Protein AF-A0A5N9G674-F1 (afdb_monomer)

Structure (mmCIF, N/CA/C/O backbone):
data_AF-A0A5N9G674-F1
#
_entry.id   AF-A0A5N9G674-F1
#
loop_
_atom_site.group_PDB
_atom_site.id
_atom_site.type_symbol
_atom_site.label_atom_id
_atom_site.label_alt_id
_atom_site.label_comp_id
_atom_site.label_asym_id
_atom_site.label_entity_id
_atom_site.label_seq_id
_atom_site.pdbx_PDB_ins_code
_atom_site.Cartn_x
_atom_site.Cartn_y
_atom_site.Cartn_z
_atom_site.occupancy
_atom_site.B_iso_or_equiv
_atom_site.auth_seq_id
_atom_site.auth_comp_id
_atom_site.auth_asym_id
_atom_site.auth_atom_id
_atom_site.pdbx_PDB_model_num
ATOM 1 N N . MET A 1 1 ? 60.717 -17.417 -14.899 1.00 39.41 1 MET A N 1
ATOM 2 C CA . MET A 1 1 ? 60.043 -18.411 -15.761 1.00 39.41 1 MET A CA 1
ATOM 3 C C . MET A 1 1 ? 58.939 -17.687 -16.505 1.00 39.41 1 MET A C 1
ATOM 5 O O . MET A 1 1 ? 58.169 -16.987 -15.866 1.00 39.41 1 MET A O 1
ATOM 9 N N . THR A 1 2 ? 58.931 -17.768 -17.832 1.00 31.86 2 THR A N 1
ATOM 10 C CA . THR A 1 2 ? 58.030 -17.017 -18.720 1.00 31.86 2 THR A CA 1
ATOM 11 C C . THR A 1 2 ? 57.110 -17.963 -19.474 1.00 31.86 2 THR A C 1
ATOM 13 O O . THR A 1 2 ? 57.594 -18.947 -20.027 1.00 31.86 2 THR A O 1
ATOM 16 N N . ALA A 1 3 ? 55.830 -17.615 -19.584 1.00 30.67 3 ALA A N 1
ATOM 17 C CA . ALA A 1 3 ? 54.928 -18.164 -20.591 1.00 30.67 3 ALA A CA 1
ATOM 18 C C . ALA A 1 3 ? 53.864 -17.112 -20.935 1.00 30.67 3 ALA A C 1
ATOM 20 O O . ALA A 1 3 ? 52.948 -16.856 -20.161 1.00 30.67 3 ALA A O 1
ATOM 21 N N . SER A 1 4 ? 54.022 -16.475 -22.091 1.00 27.83 4 SER A N 1
ATOM 22 C CA . SER A 1 4 ? 52.982 -15.691 -22.753 1.00 27.83 4 SER A CA 1
ATOM 23 C C . SER A 1 4 ? 52.445 -16.498 -23.933 1.00 27.83 4 SER A C 1
ATOM 25 O O . SER A 1 4 ? 53.170 -17.317 -24.497 1.00 27.83 4 SER A O 1
ATOM 27 N N . CYS A 1 5 ? 51.202 -16.251 -24.345 1.00 25.62 5 CYS A N 1
ATOM 28 C CA . CYS A 1 5 ? 50.701 -16.765 -25.615 1.00 25.62 5 CYS A CA 1
ATOM 29 C C . CYS A 1 5 ? 49.921 -15.676 -26.359 1.00 25.62 5 CYS A C 1
ATOM 31 O O . CYS A 1 5 ? 48.906 -15.178 -25.880 1.00 25.62 5 CYS A O 1
ATOM 33 N N . ARG A 1 6 ? 50.429 -15.298 -27.535 1.00 28.48 6 ARG A N 1
ATOM 34 C CA . ARG A 1 6 ? 49.725 -14.535 -28.573 1.00 28.48 6 ARG A CA 1
ATOM 35 C C . ARG A 1 6 ? 49.617 -15.437 -29.797 1.00 28.48 6 ARG A C 1
ATOM 37 O O . ARG A 1 6 ? 50.607 -16.073 -30.147 1.00 28.48 6 ARG A O 1
ATOM 44 N N . CYS A 1 7 ? 48.514 -15.345 -30.533 1.00 26.47 7 CYS A N 1
ATOM 45 C CA . CYS A 1 7 ? 48.505 -15.660 -31.960 1.00 26.47 7 CYS A CA 1
ATOM 46 C C . CYS A 1 7 ? 47.803 -14.540 -32.740 1.00 26.47 7 CYS A C 1
ATOM 48 O O . CYS A 1 7 ? 46.742 -14.065 -32.349 1.00 26.47 7 CYS A O 1
ATOM 50 N N . GLN A 1 8 ? 48.422 -14.127 -33.845 1.00 30.89 8 GLN A N 1
ATOM 51 C CA . GLN A 1 8 ? 47.860 -13.274 -34.897 1.00 30.89 8 GLN A CA 1
ATOM 52 C C . GLN A 1 8 ? 48.017 -14.023 -36.228 1.00 30.89 8 GLN A C 1
ATOM 54 O O . GLN A 1 8 ? 49.025 -14.703 -36.415 1.00 30.89 8 GLN A O 1
ATOM 59 N N . GLY A 1 9 ? 47.075 -13.860 -37.164 1.00 29.61 9 GLY A N 1
ATOM 60 C CA . GLY A 1 9 ? 47.222 -14.379 -38.530 1.00 29.61 9 GLY A CA 1
ATOM 61 C C . GLY A 1 9 ? 46.003 -14.154 -39.438 1.00 29.61 9 GLY A C 1
ATOM 62 O O . GLY A 1 9 ? 44.929 -14.676 -39.169 1.00 29.61 9 GLY A O 1
ATOM 63 N N . ALA A 1 10 ? 46.199 -13.419 -40.536 1.00 30.72 10 ALA A N 1
ATOM 64 C CA . ALA A 1 10 ? 45.340 -13.353 -41.736 1.00 30.72 10 ALA A CA 1
ATOM 65 C C . ALA A 1 10 ? 46.231 -13.709 -42.963 1.00 30.72 10 ALA A C 1
ATOM 67 O O . ALA A 1 10 ? 47.422 -13.942 -42.764 1.00 30.72 10 ALA A O 1
ATOM 68 N N . ILE A 1 11 ? 45.841 -13.807 -44.242 1.00 33.34 11 ILE A N 1
ATOM 69 C CA . ILE A 1 11 ? 44.764 -13.303 -45.140 1.00 33.34 11 ILE A CA 1
ATOM 70 C C . ILE A 1 11 ? 44.751 -14.279 -46.383 1.00 33.34 11 ILE A C 1
ATOM 72 O O . ILE A 1 11 ? 45.557 -15.214 -46.346 1.00 33.34 11 ILE A O 1
ATOM 76 N N . PRO A 1 12 ? 44.030 -14.110 -47.534 1.00 44.47 12 PRO A N 1
ATOM 77 C CA . PRO A 1 12 ? 42.886 -13.259 -47.926 1.00 44.47 12 PRO A CA 1
ATOM 78 C C . PRO A 1 12 ? 41.768 -13.988 -48.760 1.00 44.47 12 PRO A C 1
ATOM 80 O O . PRO A 1 12 ? 41.753 -15.202 -48.910 1.00 44.47 12 PRO A O 1
ATOM 83 N N . CYS A 1 13 ? 40.845 -13.176 -49.305 1.00 27.48 13 CYS A N 1
ATOM 84 C CA . CYS A 1 13 ? 39.986 -13.239 -50.523 1.00 27.48 13 CYS A CA 1
ATOM 85 C C . CYS A 1 13 ? 40.324 -14.205 -51.700 1.00 27.48 13 CYS A C 1
ATOM 87 O O . CYS A 1 13 ? 41.464 -14.662 -51.767 1.00 27.48 13 CYS A O 1
ATOM 89 N N . PRO A 1 14 ? 39.426 -14.424 -52.715 1.00 42.69 14 PRO A N 1
ATOM 90 C CA . PRO A 1 14 ? 38.272 -13.597 -53.185 1.00 42.69 14 PRO A CA 1
ATOM 91 C C . PRO A 1 14 ? 36.933 -14.376 -53.375 1.00 42.69 14 PRO A C 1
ATOM 93 O O . PRO A 1 14 ? 36.885 -15.571 -53.130 1.00 42.69 14 PRO A O 1
ATOM 96 N N . GLY A 1 15 ? 35.783 -13.836 -53.819 1.00 26.66 15 GLY A N 1
ATOM 97 C CA . GLY A 1 15 ? 35.358 -12.478 -54.209 1.00 26.66 15 GLY A CA 1
ATOM 98 C C . GLY A 1 15 ? 34.508 -12.471 -55.504 1.00 26.66 15 GLY A C 1
ATOM 99 O O . GLY A 1 15 ? 34.994 -12.927 -56.537 1.00 26.66 15 GLY A O 1
ATOM 100 N N . ARG A 1 16 ? 33.269 -11.930 -55.492 1.00 28.22 16 ARG A N 1
ATOM 101 C CA . ARG A 1 16 ? 32.526 -11.496 -56.707 1.00 28.22 16 ARG A CA 1
ATOM 102 C C . ARG A 1 16 ? 31.296 -10.612 -56.420 1.00 28.22 16 ARG A C 1
ATOM 104 O O . ARG A 1 16 ? 30.585 -10.826 -55.448 1.00 28.22 16 ARG A O 1
ATOM 111 N N . SER A 1 17 ? 31.055 -9.656 -57.319 1.00 28.09 17 SER A N 1
ATOM 112 C CA . SER A 1 17 ? 29.861 -8.794 -57.465 1.00 28.09 17 SER A CA 1
ATOM 113 C C . SER A 1 17 ? 29.113 -9.186 -58.769 1.00 28.09 17 SER A C 1
ATOM 115 O O . SER A 1 17 ? 29.587 -10.078 -59.474 1.00 28.09 17 SER A O 1
ATOM 117 N N . LEU A 1 18 ? 27.947 -8.670 -59.191 1.00 30.44 18 LEU A N 1
ATOM 118 C CA . LEU A 1 18 ? 27.187 -7.412 -58.981 1.00 30.44 18 LEU A CA 1
ATOM 119 C C . LEU A 1 18 ? 25.748 -7.738 -58.447 1.00 30.44 18 LEU A C 1
ATOM 121 O O . LEU A 1 18 ? 25.614 -8.777 -57.817 1.00 30.44 18 LEU A O 1
ATOM 125 N N . SER A 1 19 ? 24.647 -6.966 -58.538 1.00 28.36 19 SER A N 1
ATOM 126 C CA . SER A 1 19 ? 24.261 -5.780 -59.338 1.00 28.36 19 SER A CA 1
ATOM 127 C C . SER A 1 19 ? 23.078 -4.992 -58.742 1.00 28.36 19 SER A C 1
ATOM 129 O O . SER A 1 19 ? 22.248 -5.547 -58.032 1.00 28.36 19 SER A O 1
ATOM 131 N N . ARG A 1 20 ? 22.977 -3.700 -59.095 1.00 29.42 20 ARG A N 1
ATOM 132 C CA . ARG A 1 20 ? 21.893 -2.777 -58.701 1.00 29.42 20 ARG A CA 1
ATOM 133 C C . ARG A 1 20 ? 20.585 -3.014 -59.464 1.00 29.42 20 ARG A C 1
ATOM 135 O O . ARG A 1 20 ? 20.607 -3.267 -60.665 1.00 29.42 20 ARG A O 1
ATOM 142 N N . THR A 1 21 ? 19.464 -2.761 -58.795 1.00 32.34 21 THR A N 1
ATOM 143 C CA . THR A 1 21 ? 18.144 -2.529 -59.393 1.00 32.34 21 THR A CA 1
ATOM 144 C C . THR A 1 21 ? 17.951 -1.055 -59.775 1.00 32.34 21 THR A C 1
ATOM 146 O O . THR A 1 21 ? 18.116 -0.174 -58.937 1.00 32.34 21 THR A O 1
ATOM 149 N N . SER A 1 22 ? 17.550 -0.782 -61.023 1.00 33.16 22 SER A N 1
ATOM 150 C CA . SER A 1 22 ? 16.538 0.239 -61.361 1.00 33.16 22 SER A CA 1
ATOM 151 C C . SER A 1 22 ? 16.190 0.220 -62.856 1.00 33.16 22 SER A C 1
ATOM 153 O O . SER A 1 22 ? 17.072 0.241 -63.713 1.00 33.16 22 SER A O 1
ATOM 155 N N . ARG A 1 23 ? 14.888 0.226 -63.171 1.00 29.72 23 ARG A N 1
ATOM 156 C CA . ARG A 1 23 ? 14.279 0.967 -64.292 1.00 29.72 23 ARG A CA 1
ATOM 157 C C . ARG A 1 23 ? 12.753 0.957 -64.175 1.00 29.72 23 ARG A C 1
ATOM 159 O O . ARG A 1 23 ? 12.187 0.254 -63.347 1.00 29.72 23 ARG A O 1
ATOM 166 N N . SER A 1 24 ? 12.132 1.841 -64.941 1.00 28.97 24 SER A N 1
ATOM 167 C CA . SER A 1 24 ? 10.857 2.498 -64.649 1.00 28.97 24 SER A CA 1
ATOM 168 C C . SER A 1 24 ? 9.743 2.193 -65.653 1.00 28.97 24 SER A C 1
ATOM 170 O O . SER A 1 24 ? 10.042 1.967 -66.819 1.00 28.97 24 SER A O 1
ATOM 172 N N . LEU A 1 25 ? 8.499 2.407 -65.203 1.00 29.47 25 LEU A N 1
ATOM 173 C CA . LEU A 1 25 ? 7.283 2.751 -65.966 1.00 29.47 25 LEU A CA 1
ATOM 174 C C . LEU A 1 25 ? 6.786 1.802 -67.079 1.00 29.47 25 LEU A C 1
ATOM 176 O O . LEU A 1 25 ? 7.463 1.523 -68.061 1.00 29.47 25 LEU A O 1
ATOM 180 N N . GLY A 1 26 ? 5.491 1.483 -66.997 1.00 26.22 26 GLY A N 1
ATOM 181 C CA . GLY A 1 26 ? 4.680 0.952 -68.093 1.00 26.22 26 GLY A CA 1
ATOM 182 C C . GLY A 1 26 ? 3.198 1.223 -67.831 1.00 26.22 26 GLY A C 1
ATOM 183 O O . GLY A 1 26 ? 2.580 0.535 -67.027 1.00 26.22 26 GLY A O 1
ATOM 184 N N . VAL A 1 27 ? 2.642 2.254 -68.472 1.00 29.86 27 VAL A N 1
ATOM 185 C CA . VAL A 1 27 ? 1.208 2.591 -68.421 1.00 29.86 27 VAL A CA 1
ATOM 186 C C . VAL A 1 27 ? 0.469 1.805 -69.500 1.00 29.86 27 VAL A C 1
ATOM 188 O O . VAL A 1 27 ? 0.915 1.804 -70.645 1.00 29.86 27 VAL A O 1
ATOM 191 N N . LEU A 1 28 ? -0.702 1.246 -69.186 1.00 26.77 28 LEU A N 1
ATOM 192 C CA . LEU A 1 28 ? -1.731 1.006 -70.200 1.00 26.77 28 LEU A CA 1
ATOM 193 C C . LEU A 1 28 ? -3.135 1.048 -69.586 1.00 26.77 28 LEU A C 1
ATOM 195 O O . LEU A 1 28 ? -3.414 0.378 -68.597 1.00 26.77 28 LEU A O 1
ATOM 199 N N . ALA A 1 29 ? -4.007 1.852 -70.190 1.00 29.33 29 ALA A N 1
ATOM 200 C CA . ALA A 1 29 ? -5.421 1.962 -69.849 1.00 29.33 29 ALA A CA 1
ATOM 201 C C . ALA A 1 29 ? -6.277 1.286 -70.930 1.00 29.33 29 ALA A C 1
ATOM 203 O O . ALA A 1 29 ? -5.892 1.270 -72.099 1.00 29.33 29 ALA A O 1
ATOM 204 N N . ALA A 1 30 ? -7.465 0.806 -70.558 1.00 29.00 30 ALA A N 1
ATOM 205 C CA . ALA A 1 30 ? -8.510 0.419 -71.503 1.00 29.00 30 ALA A CA 1
ATOM 206 C C . ALA A 1 30 ? -9.901 0.748 -70.929 1.00 29.00 30 ALA A C 1
ATOM 208 O O . ALA A 1 30 ? -10.264 0.282 -69.853 1.00 29.00 30 ALA A O 1
ATOM 209 N N . LEU A 1 31 ? -10.664 1.571 -71.656 1.00 27.28 31 LEU A N 1
ATOM 210 C CA . LEU A 1 31 ? -12.085 1.848 -71.410 1.00 27.28 31 LEU A CA 1
ATOM 211 C C . LEU A 1 31 ? -12.946 0.624 -71.755 1.00 27.28 31 LEU A C 1
ATOM 213 O O . LEU A 1 31 ? -12.682 0.024 -72.792 1.00 27.28 31 LEU A O 1
ATOM 217 N N . VAL A 1 32 ? -14.078 0.429 -71.057 1.00 27.56 32 VAL A N 1
ATOM 218 C CA . VAL A 1 32 ? -15.392 0.180 -71.703 1.00 27.56 32 VAL A CA 1
ATOM 219 C C . VAL A 1 32 ? -16.543 0.812 -70.888 1.00 27.56 32 VAL A C 1
ATOM 221 O O . VAL A 1 32 ? -16.867 0.363 -69.799 1.00 27.56 32 VAL A O 1
ATOM 224 N N . VAL A 1 33 ? -17.136 1.857 -71.479 1.00 27.77 33 VAL A N 1
ATOM 225 C CA . VAL A 1 33 ? -18.571 2.227 -71.590 1.00 27.77 33 VAL A CA 1
ATOM 226 C C . VAL A 1 33 ? -19.557 2.030 -70.412 1.00 27.77 33 VAL A C 1
ATOM 228 O O . VAL A 1 33 ? -19.840 0.930 -69.952 1.00 27.77 33 VAL A O 1
ATOM 231 N N . LEU A 1 34 ? -20.219 3.147 -70.080 1.00 28.19 34 LEU A N 1
ATOM 232 C CA . LEU A 1 34 ? -21.428 3.288 -69.257 1.00 28.19 34 LEU A CA 1
ATOM 233 C C . LEU A 1 34 ? -22.668 2.598 -69.871 1.00 28.19 34 LEU A C 1
ATOM 235 O O . LEU A 1 34 ? -22.966 2.816 -71.045 1.00 28.19 34 LEU A O 1
ATOM 239 N N . VAL A 1 35 ? -23.492 1.938 -69.050 1.00 28.55 35 VAL A N 1
ATOM 240 C CA . VAL A 1 35 ? -24.929 1.749 -69.333 1.00 28.55 35 VAL A CA 1
ATOM 241 C C . VAL A 1 35 ? -25.726 2.131 -68.089 1.00 28.55 35 VAL A C 1
ATOM 243 O O . VAL A 1 35 ? -25.686 1.435 -67.079 1.00 28.55 35 VAL A O 1
ATOM 246 N N . CYS A 1 36 ? -26.464 3.238 -68.166 1.00 27.67 36 CYS A N 1
ATOM 247 C CA . CYS A 1 36 ? -27.470 3.585 -67.168 1.00 27.67 36 CYS A CA 1
ATOM 248 C C . CYS A 1 36 ? -28.803 2.924 -67.532 1.00 27.67 36 CYS A C 1
ATOM 250 O O . CYS A 1 36 ? -29.310 3.131 -68.633 1.00 27.67 36 CYS A O 1
ATOM 252 N N . LEU A 1 37 ? -29.413 2.221 -66.579 1.00 29.03 37 LEU A N 1
ATOM 253 C CA . LEU A 1 37 ? -30.847 1.947 -66.577 1.00 29.03 37 LEU A CA 1
ATOM 254 C C . LEU A 1 37 ? -31.400 2.311 -65.202 1.00 29.03 37 LEU A C 1
ATOM 256 O O . LEU A 1 37 ? -30.907 1.841 -64.181 1.00 29.03 37 LEU A O 1
ATOM 260 N N . ALA A 1 38 ? -32.400 3.188 -65.194 1.00 31.14 38 ALA A N 1
ATOM 261 C CA . ALA A 1 38 ? -33.071 3.619 -63.981 1.00 31.14 38 ALA A CA 1
ATOM 262 C C . ALA A 1 38 ? -34.158 2.610 -63.590 1.00 31.14 38 ALA A C 1
ATOM 264 O O . ALA A 1 38 ? -35.007 2.264 -64.412 1.00 31.14 38 ALA A O 1
ATOM 265 N N . VAL A 1 39 ? -34.173 2.209 -62.321 1.00 31.41 39 VAL A N 1
ATOM 266 C CA . VAL A 1 39 ? -35.345 1.635 -61.650 1.00 31.41 39 VAL A CA 1
ATOM 267 C C . VAL A 1 39 ? -35.532 2.416 -60.350 1.00 31.41 39 VAL A C 1
ATOM 269 O O . VAL A 1 39 ? -34.554 2.759 -59.689 1.00 31.41 39 VAL A O 1
ATOM 272 N N . GLY A 1 40 ? -36.777 2.802 -60.069 1.00 28.30 40 GLY A N 1
ATOM 273 C CA . GLY A 1 40 ? -37.115 3.792 -59.046 1.00 28.30 40 GLY A CA 1
ATOM 274 C C . GLY A 1 40 ? -36.979 3.310 -57.601 1.00 28.30 40 GLY A C 1
ATOM 275 O O . GLY A 1 40 ? -36.820 2.123 -57.328 1.00 28.30 40 GLY A O 1
ATOM 276 N N . CYS A 1 41 ? -37.069 4.276 -56.687 1.00 26.58 41 CYS A N 1
ATOM 277 C CA . CYS A 1 41 ? -36.904 4.102 -55.250 1.00 26.58 41 CYS A CA 1
ATOM 278 C C . CYS A 1 41 ? -37.852 3.054 -54.645 1.00 26.58 41 CYS A C 1
ATOM 280 O O . CYS A 1 41 ? -39.064 3.111 -54.849 1.00 26.58 41 CYS A O 1
ATOM 282 N N . GLY A 1 42 ? -37.290 2.190 -53.803 1.00 28.34 42 GLY A N 1
ATOM 283 C CA . GLY A 1 42 ? -37.982 1.568 -52.679 1.00 28.34 42 GLY A CA 1
ATOM 284 C C . GLY A 1 42 ? -37.181 1.891 -51.421 1.00 28.34 42 GLY A C 1
ATOM 285 O O . GLY A 1 42 ? -35.970 1.680 -51.402 1.00 28.34 42 GLY A O 1
ATOM 286 N N . GLU A 1 43 ? -37.828 2.461 -50.411 1.00 35.06 43 GLU A N 1
ATOM 287 C CA . GLU A 1 43 ? -37.188 2.779 -49.134 1.00 35.06 43 GLU A CA 1
ATOM 288 C C . GLU A 1 43 ? -36.931 1.487 -48.344 1.00 35.06 43 GLU A C 1
ATOM 290 O O . GLU A 1 43 ? -37.826 0.659 -48.178 1.00 35.06 43 GLU A O 1
ATOM 295 N N . SER A 1 44 ? -35.711 1.322 -47.834 1.00 28.34 44 SER A N 1
ATOM 296 C CA . SER A 1 44 ? -35.396 0.340 -46.796 1.00 28.34 44 SER A CA 1
ATOM 297 C C . SER A 1 44 ? -34.376 0.949 -45.844 1.00 28.34 44 SER A C 1
ATOM 299 O O . SER A 1 44 ? -33.267 1.294 -46.258 1.00 28.34 44 SER A O 1
ATOM 301 N N . GLU A 1 45 ? -34.770 1.111 -44.587 1.00 31.19 45 GLU A N 1
ATOM 302 C CA . GLU A 1 45 ? -33.998 1.789 -43.550 1.00 31.19 45 GLU A CA 1
ATOM 303 C C . GLU A 1 45 ? -32.676 1.058 -43.268 1.00 31.19 45 GLU A C 1
ATOM 305 O O . GLU A 1 45 ? -32.661 -0.113 -42.888 1.00 31.19 45 GLU A O 1
ATOM 310 N N . SER A 1 46 ? -31.548 1.755 -43.414 1.00 29.31 46 SER A N 1
ATOM 311 C CA . SER A 1 46 ? -30.266 1.283 -42.893 1.00 29.31 46 SER A CA 1
ATOM 312 C C . SER A 1 46 ? -30.145 1.686 -41.424 1.00 29.31 46 SER A C 1
ATOM 314 O O . SER A 1 46 ? -29.931 2.862 -41.119 1.00 29.31 46 SER A O 1
ATOM 316 N N . THR A 1 47 ? -30.258 0.718 -40.518 1.00 32.56 47 THR A N 1
ATOM 317 C CA . THR A 1 47 ? -29.982 0.908 -39.087 1.00 32.56 47 THR A CA 1
ATOM 318 C C . THR A 1 47 ? -28.570 1.471 -38.882 1.00 32.56 47 THR A C 1
ATOM 320 O O . THR A 1 47 ? -27.623 0.878 -39.410 1.00 32.56 47 THR A O 1
ATOM 323 N N . PRO A 1 48 ? -28.377 2.560 -38.115 1.00 31.53 48 PRO A N 1
ATOM 324 C CA . PRO A 1 48 ? -27.037 3.006 -37.760 1.00 31.53 48 PRO A CA 1
ATOM 325 C C . PRO A 1 48 ? -26.370 1.962 -36.857 1.00 31.53 48 PRO A C 1
ATOM 327 O O . PRO A 1 48 ? -26.977 1.478 -35.900 1.00 31.53 48 PRO A O 1
ATOM 330 N N . SER A 1 49 ? -25.114 1.624 -37.153 1.00 30.56 49 SER A N 1
ATOM 331 C CA . SER A 1 49 ? -24.280 0.816 -36.258 1.00 30.56 49 SER A CA 1
ATOM 332 C C . SER A 1 49 ? -24.204 1.479 -34.878 1.00 30.56 49 SER A C 1
ATOM 334 O O . SER A 1 49 ? -24.108 2.709 -34.823 1.00 30.56 49 SER A O 1
ATOM 336 N N . PRO A 1 50 ? -24.195 0.715 -33.770 1.00 30.00 50 PRO A N 1
ATOM 337 C CA . PRO A 1 50 ? -24.023 1.301 -32.452 1.00 30.00 50 PRO A CA 1
ATOM 338 C C . PRO A 1 50 ? -22.646 1.961 -32.381 1.00 30.00 50 PRO A C 1
ATOM 340 O O . PRO A 1 50 ? -21.611 1.293 -32.387 1.00 30.00 50 PRO A O 1
ATOM 343 N N . THR A 1 51 ? -22.633 3.291 -32.318 1.00 31.83 51 THR A N 1
ATOM 344 C CA . THR A 1 51 ? -21.476 4.028 -31.819 1.00 31.83 51 THR A CA 1
ATOM 345 C C . THR A 1 51 ? -21.169 3.499 -30.428 1.00 31.83 51 THR A C 1
ATOM 347 O O . THR A 1 51 ? -22.073 3.465 -29.589 1.00 31.83 51 THR A O 1
ATOM 350 N N . SER A 1 52 ? -19.913 3.109 -30.183 1.00 30.72 52 SER A N 1
ATOM 351 C CA . SER A 1 52 ? -19.429 2.887 -28.818 1.00 30.72 52 SER A CA 1
ATOM 352 C C . SER A 1 52 ? -19.897 4.054 -27.947 1.00 30.72 52 SER A C 1
ATOM 354 O O . SER A 1 52 ? -19.787 5.197 -28.413 1.00 30.72 52 SER A O 1
ATOM 356 N N . PRO A 1 53 ? -20.398 3.822 -26.719 1.00 29.55 53 PRO A N 1
ATOM 357 C CA . PRO A 1 53 ? -20.522 4.923 -25.783 1.00 29.55 53 PRO A CA 1
ATOM 358 C C . PRO A 1 53 ? -19.151 5.598 -25.710 1.00 29.55 53 PRO A C 1
ATOM 360 O O . PRO A 1 53 ? -18.117 4.919 -25.667 1.00 29.55 53 PRO A O 1
ATOM 363 N N . ALA A 1 54 ? -19.140 6.929 -25.784 1.00 28.97 54 ALA A N 1
ATOM 364 C CA . ALA A 1 54 ? -17.946 7.671 -25.429 1.00 28.97 54 ALA A CA 1
ATOM 365 C C . ALA A 1 54 ? -17.586 7.249 -24.002 1.00 28.97 54 ALA A C 1
ATOM 367 O O . ALA A 1 54 ? -18.478 7.204 -23.151 1.00 28.97 54 ALA A O 1
ATOM 368 N N . ALA A 1 55 ? -16.319 6.906 -23.762 1.00 30.98 55 ALA A N 1
ATOM 369 C CA . ALA A 1 55 ? -15.849 6.715 -22.400 1.00 30.98 55 ALA A CA 1
ATOM 370 C C . ALA A 1 55 ? -16.222 7.978 -21.618 1.00 30.98 55 ALA A C 1
ATOM 372 O O . ALA A 1 55 ? -15.900 9.085 -22.062 1.00 30.98 55 ALA A O 1
ATOM 373 N N . SER A 1 56 ? -16.960 7.814 -20.520 1.00 32.41 56 SER A N 1
ATOM 374 C CA . SER A 1 56 ? -17.236 8.911 -19.604 1.00 32.41 56 SER A CA 1
ATOM 375 C C . SER A 1 56 ? -15.905 9.544 -19.213 1.00 32.41 56 SER A C 1
ATOM 377 O O . SER A 1 56 ? -14.927 8.840 -18.945 1.00 32.41 56 SER A O 1
ATOM 379 N N . GLU A 1 57 ? -15.849 10.877 -19.206 1.00 32.84 57 GLU A N 1
ATOM 380 C CA . GLU A 1 57 ? -14.748 11.548 -18.521 1.00 32.84 57 GLU A CA 1
ATOM 381 C C . GLU A 1 57 ? -14.737 11.025 -17.076 1.00 32.84 57 GLU A C 1
ATOM 383 O O . GLU A 1 57 ? -15.816 10.906 -16.485 1.00 32.84 57 GLU A O 1
ATOM 388 N N . PRO A 1 58 ? -13.568 10.640 -16.530 1.00 38.53 58 PRO A N 1
ATOM 389 C CA . PRO A 1 58 ? -13.511 10.019 -15.214 1.00 38.53 58 PRO A CA 1
ATOM 390 C C . PRO A 1 58 ? -14.160 10.950 -14.196 1.00 38.53 58 PRO A C 1
ATOM 392 O O . PRO A 1 58 ? -13.919 12.160 -14.240 1.00 38.53 58 PRO A O 1
ATOM 395 N N . ASN A 1 59 ? -14.954 10.395 -13.280 1.00 37.09 59 ASN A N 1
ATOM 396 C CA . ASN A 1 59 ? -15.576 11.173 -12.216 1.00 37.09 59 ASN A CA 1
ATOM 397 C C . ASN A 1 59 ? -14.506 11.664 -11.226 1.00 37.09 59 ASN A C 1
ATOM 399 O O . ASN A 1 59 ? -14.229 11.041 -10.205 1.00 37.09 59 ASN A O 1
ATOM 403 N N . ILE A 1 60 ? -13.865 12.777 -11.578 1.00 38.44 60 ILE A N 1
ATOM 404 C CA . ILE A 1 60 ? -12.952 13.516 -10.718 1.00 38.44 60 ILE A CA 1
ATOM 405 C C . ILE A 1 60 ? -13.799 14.077 -9.576 1.00 38.44 60 ILE A C 1
ATOM 407 O O . ILE A 1 60 ? -14.668 14.925 -9.807 1.00 38.44 60 ILE A O 1
ATOM 411 N N . ASP A 1 61 ? -13.555 13.614 -8.348 1.00 39.12 61 ASP A N 1
ATOM 412 C CA . ASP A 1 61 ? -14.217 14.197 -7.183 1.00 39.12 61 ASP A CA 1
ATOM 413 C C . ASP A 1 61 ? -13.851 15.690 -7.046 1.00 39.12 61 ASP A C 1
ATOM 415 O O . ASP A 1 61 ? -12.916 16.196 -7.670 1.00 39.12 61 ASP A O 1
ATOM 419 N N . LYS A 1 62 ? -14.576 16.447 -6.218 1.00 31.11 62 LYS A N 1
ATOM 420 C CA . LYS A 1 62 ? -14.310 17.894 -6.079 1.00 31.11 62 LYS A CA 1
ATOM 421 C C . LYS A 1 62 ? -12.917 18.229 -5.513 1.00 31.11 62 LYS A C 1
ATOM 423 O O . LYS A 1 62 ? -12.548 19.400 -5.549 1.00 31.11 62 LYS A O 1
ATOM 428 N N . ALA A 1 63 ? -12.175 17.243 -5.002 1.00 33.00 63 ALA A N 1
ATOM 429 C CA . ALA A 1 63 ? -10.798 17.368 -4.526 1.00 33.00 63 ALA A CA 1
ATOM 430 C C . ALA A 1 63 ? -9.757 16.928 -5.577 1.00 33.00 63 ALA A C 1
ATOM 432 O O . ALA A 1 63 ? -8.559 17.106 -5.372 1.00 33.00 63 ALA A O 1
ATOM 433 N N . GLY A 1 64 ? -10.190 16.392 -6.719 1.00 35.16 64 GLY A N 1
ATOM 434 C CA . GLY A 1 64 ? -9.329 15.977 -7.816 1.00 35.16 64 GLY A CA 1
ATOM 435 C C . GLY A 1 64 ? -9.011 14.480 -7.856 1.00 35.16 64 GLY A C 1
ATOM 436 O O . GLY A 1 64 ? -8.342 14.059 -8.796 1.00 35.16 64 GLY A O 1
ATOM 437 N N . LEU A 1 65 ? -9.437 13.656 -6.897 1.00 40.47 65 LEU A N 1
ATOM 438 C CA . LEU A 1 65 ? -9.017 12.251 -6.744 1.00 40.47 65 LEU A CA 1
ATOM 439 C C . LEU A 1 65 ? -9.693 11.299 -7.753 1.00 40.47 65 LEU A C 1
ATOM 441 O O . LEU A 1 65 ? -10.797 11.557 -8.225 1.00 40.47 65 LEU A O 1
ATOM 445 N N . ILE A 1 66 ? -9.007 10.199 -8.097 1.00 43.16 66 ILE A N 1
ATOM 446 C CA . ILE A 1 66 ? -9.581 9.071 -8.854 1.00 43.16 66 ILE A CA 1
ATOM 447 C C . ILE A 1 66 ? -9.831 7.950 -7.846 1.00 43.16 66 ILE A C 1
ATOM 449 O O . ILE A 1 66 ? -8.951 7.133 -7.592 1.00 43.16 66 ILE A O 1
ATOM 453 N N . GLN A 1 67 ? -11.030 7.937 -7.273 1.00 48.12 67 GLN A N 1
ATOM 454 C CA . GLN A 1 67 ? -11.579 6.731 -6.655 1.00 48.12 67 GLN A CA 1
ATOM 455 C C . GLN A 1 67 ? -11.939 5.744 -7.788 1.00 48.12 67 GLN A C 1
ATOM 457 O O . GLN A 1 67 ? -12.280 6.195 -8.890 1.00 48.12 67 GLN A O 1
ATOM 462 N N . PRO A 1 68 ? -11.915 4.419 -7.571 1.00 51.34 68 PRO A N 1
ATOM 463 C CA . PRO A 1 68 ? -12.713 3.531 -8.408 1.00 51.34 68 PRO A CA 1
ATOM 464 C C . PRO A 1 68 ? -14.199 3.889 -8.208 1.00 51.34 68 PRO A C 1
ATOM 466 O O . PRO A 1 68 ? -14.624 4.179 -7.090 1.00 51.34 68 PRO A O 1
ATOM 469 N N . GLU A 1 69 ? -14.982 3.944 -9.294 1.00 43.84 69 GLU A N 1
ATOM 470 C CA . GLU A 1 69 ? -16.333 4.555 -9.310 1.00 43.84 69 GLU A CA 1
ATOM 471 C C . GLU A 1 69 ? -17.379 3.834 -8.426 1.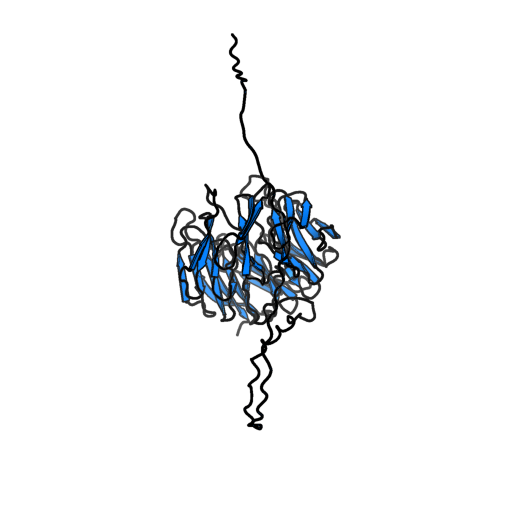00 43.84 69 GLU A C 1
ATOM 473 O O . GLU A 1 69 ? -18.513 4.293 -8.301 1.00 43.84 69 GLU A O 1
ATOM 478 N N . ASP A 1 70 ? -16.989 2.719 -7.811 1.00 51.62 70 ASP A N 1
ATOM 479 C CA . ASP A 1 70 ? -17.784 1.787 -7.012 1.00 51.62 70 ASP A CA 1
ATOM 480 C C . ASP A 1 70 ? -17.427 1.766 -5.507 1.00 51.62 70 ASP A C 1
ATOM 482 O O . ASP A 1 70 ? -18.109 1.097 -4.730 1.00 51.62 70 ASP A O 1
ATOM 486 N N . GLY A 1 71 ? -16.367 2.467 -5.079 1.00 56.72 71 GLY A N 1
ATOM 487 C CA . GLY A 1 71 ? -15.873 2.438 -3.694 1.00 56.72 71 GLY A CA 1
ATOM 488 C C . GLY A 1 71 ? -15.138 1.150 -3.286 1.00 56.72 71 GLY A C 1
ATOM 489 O O . GLY A 1 71 ? -15.115 0.807 -2.104 1.00 56.72 71 GLY A O 1
ATOM 490 N N . SER A 1 72 ? -14.569 0.410 -4.244 1.00 69.19 72 SER A N 1
ATOM 491 C CA . SER A 1 72 ? -13.803 -0.823 -3.998 1.00 69.19 72 SER A CA 1
ATOM 492 C C . SER A 1 72 ? -12.333 -0.577 -3.610 1.00 69.19 72 SER A C 1
ATOM 494 O O . SER A 1 72 ? -11.641 0.245 -4.201 1.00 69.19 72 SER A O 1
ATOM 496 N N . TRP A 1 73 ? -11.794 -1.361 -2.670 1.00 78.56 73 TRP A N 1
ATOM 497 C CA . TRP A 1 73 ? -10.384 -1.287 -2.251 1.00 78.56 73 TRP A CA 1
ATOM 498 C C . TRP A 1 73 ? -9.545 -2.312 -3.024 1.00 78.56 73 TRP A C 1
ATOM 500 O O . TRP A 1 73 ? -9.176 -3.357 -2.496 1.00 78.56 73 TRP A O 1
ATOM 510 N N . ARG A 1 74 ? -9.284 -2.075 -4.315 1.00 78.75 74 ARG A N 1
ATOM 511 C CA . ARG A 1 74 ? -8.733 -3.120 -5.210 1.00 78.75 74 ARG A CA 1
ATOM 512 C C . ARG A 1 74 ? -7.231 -3.393 -5.066 1.00 78.75 74 ARG A C 1
ATOM 514 O O . ARG A 1 74 ? -6.760 -4.381 -5.629 1.00 78.75 74 ARG A O 1
ATOM 521 N N . THR A 1 75 ? -6.479 -2.536 -4.376 1.00 80.94 75 THR A N 1
ATOM 522 C CA . THR A 1 75 ? -5.007 -2.575 -4.328 1.00 80.94 75 THR A CA 1
ATOM 523 C C . THR A 1 75 ? -4.441 -2.074 -2.992 1.00 80.94 75 THR A C 1
ATOM 525 O O . THR A 1 75 ? -5.139 -1.473 -2.172 1.00 80.94 75 THR A O 1
ATOM 528 N N . SER A 1 76 ? -3.139 -2.287 -2.778 1.00 74.56 76 SER A N 1
ATOM 529 C CA . SER A 1 76 ? -2.376 -1.578 -1.745 1.00 74.56 76 SER A CA 1
ATOM 530 C C . SER A 1 76 ? -2.558 -0.064 -1.897 1.00 74.56 76 SER A C 1
ATOM 532 O O . SER A 1 76 ? -2.551 0.434 -3.013 1.00 74.56 76 SER A O 1
ATOM 534 N N . GLY A 1 77 ? -2.723 0.669 -0.793 1.00 70.56 77 GLY A N 1
ATOM 535 C CA . GLY A 1 77 ? -2.927 2.123 -0.840 1.00 70.56 77 GLY A CA 1
ATOM 536 C C . GLY A 1 77 ? -4.267 2.579 -1.443 1.00 70.56 77 GLY A C 1
ATOM 537 O O . GLY A 1 77 ? -4.371 3.737 -1.841 1.00 70.56 77 GLY A O 1
ATOM 538 N N . HIS A 1 78 ? -5.273 1.693 -1.499 1.00 76.56 78 HIS A N 1
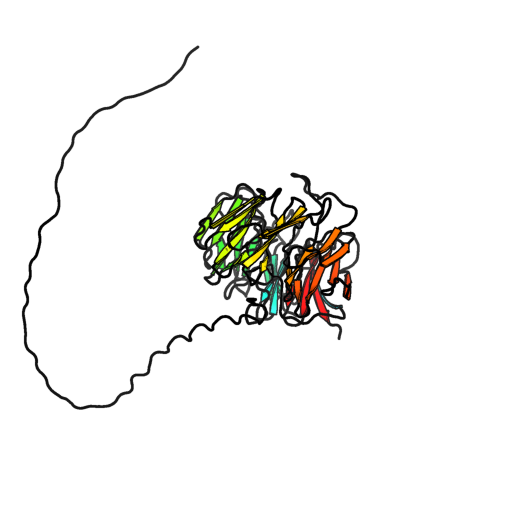ATOM 539 C CA . HIS A 1 78 ? -6.624 1.892 -2.055 1.00 76.56 78 HIS A CA 1
ATOM 540 C C . HIS A 1 78 ? -6.694 2.067 -3.582 1.00 76.56 78 HIS A C 1
ATOM 542 O O . HIS A 1 78 ? -7.412 1.325 -4.253 1.00 76.56 78 HIS A O 1
ATOM 548 N N . ASP A 1 79 ? -5.937 3.015 -4.130 1.00 76.94 79 ASP A N 1
ATOM 549 C CA . ASP A 1 79 ? -5.971 3.441 -5.530 1.00 76.94 79 ASP A CA 1
ATOM 550 C C . ASP A 1 79 ? -4.576 3.392 -6.186 1.00 76.94 79 ASP A C 1
ATOM 552 O O . ASP A 1 79 ? -3.567 3.143 -5.530 1.00 76.94 79 ASP A O 1
ATOM 556 N N . SER A 1 80 ? -4.487 3.640 -7.500 1.00 77.38 80 SER A N 1
ATOM 557 C CA . SER A 1 80 ? -3.196 3.613 -8.213 1.00 77.38 80 SER A CA 1
ATOM 558 C C . SER A 1 80 ? -2.243 4.747 -7.817 1.00 77.38 80 SER A C 1
ATOM 560 O O . SER A 1 80 ? -1.066 4.696 -8.158 1.00 77.38 80 SER A O 1
ATOM 562 N N . LEU A 1 81 ? -2.735 5.781 -7.132 1.00 84.31 81 LEU A N 1
ATOM 563 C CA . LEU A 1 81 ? -1.954 6.904 -6.615 1.00 84.31 81 LEU A CA 1
ATOM 564 C C . LEU A 1 81 ? -1.452 6.625 -5.183 1.00 84.31 81 LEU A C 1
ATOM 566 O O . LEU A 1 81 ? -0.733 7.456 -4.635 1.00 84.31 81 LEU A O 1
ATOM 570 N N . HIS A 1 82 ? -1.824 5.482 -4.590 1.00 85.75 82 HIS A N 1
ATOM 571 C CA . HIS A 1 82 ? -1.593 5.103 -3.195 1.00 85.75 82 HIS A CA 1
ATOM 572 C C . HIS A 1 82 ? -2.024 6.179 -2.182 1.00 85.75 82 HIS A C 1
ATOM 574 O O . HIS A 1 82 ? -1.337 6.409 -1.187 1.00 85.75 82 HIS A O 1
ATOM 580 N N . THR A 1 83 ? -3.152 6.865 -2.410 1.00 84.50 83 THR A N 1
ATOM 581 C CA . THR A 1 83 ? -3.594 7.913 -1.467 1.00 84.50 83 THR A CA 1
ATOM 582 C C . THR A 1 83 ? -4.111 7.359 -0.139 1.00 84.50 83 THR A C 1
ATOM 584 O O . THR A 1 83 ? -4.139 8.087 0.855 1.00 84.50 83 THR A O 1
ATOM 587 N N . SER A 1 84 ? -4.546 6.093 -0.121 1.00 85.94 84 SER A N 1
ATOM 588 C CA . SER A 1 84 ? -5.290 5.452 0.974 1.00 85.94 84 SER A CA 1
ATOM 589 C C . SER A 1 84 ? -6.540 6.230 1.426 1.00 85.94 84 SER A C 1
ATOM 591 O O . SER A 1 84 ? -7.026 6.021 2.540 1.00 85.94 84 SER A O 1
ATOM 593 N N . ASN A 1 85 ? -7.057 7.132 0.583 1.00 83.88 85 ASN A N 1
ATOM 594 C CA . ASN A 1 85 ? -8.272 7.900 0.826 1.00 83.88 85 ASN A CA 1
ATOM 595 C C . ASN A 1 85 ? -9.484 7.159 0.262 1.00 83.88 85 ASN A C 1
ATOM 597 O O . ASN A 1 85 ? -9.487 6.842 -0.926 1.00 83.88 85 ASN A O 1
ATOM 601 N N . VAL A 1 86 ? -10.524 6.940 1.063 1.00 86.69 86 VAL A N 1
ATOM 602 C CA . VAL A 1 86 ? -11.764 6.276 0.630 1.00 86.69 86 VAL A CA 1
ATOM 603 C C . VAL A 1 86 ? -12.996 7.123 0.953 1.00 86.69 86 VAL A C 1
ATOM 605 O O . VAL A 1 86 ? -13.097 7.736 2.022 1.00 86.69 86 VAL A O 1
ATOM 608 N N . GLU A 1 87 ? -13.976 7.127 0.049 1.00 88.38 87 GLU A N 1
ATOM 609 C CA . GLU A 1 87 ? -15.309 7.667 0.327 1.00 88.38 87 GLU A CA 1
ATOM 610 C C . GLU A 1 87 ? -16.139 6.691 1.179 1.00 88.38 87 GLU A C 1
ATOM 612 O O . GLU A 1 87 ? -17.029 5.995 0.698 1.00 88.38 87 GLU A O 1
ATOM 617 N N . ALA A 1 88 ? -15.816 6.646 2.472 1.00 90.88 88 ALA A N 1
ATOM 618 C CA . ALA A 1 88 ? -16.537 5.899 3.502 1.00 90.88 88 ALA A CA 1
ATOM 619 C C . ALA A 1 88 ? -16.927 6.822 4.678 1.00 90.88 88 ALA A C 1
ATOM 621 O O . ALA A 1 88 ? -16.294 7.875 4.856 1.00 90.88 88 ALA A O 1
ATOM 622 N N . PRO A 1 89 ? -17.953 6.482 5.482 1.00 94.50 89 PRO A N 1
ATOM 623 C CA . PRO A 1 89 ? -18.199 7.128 6.770 1.00 94.50 89 PRO A CA 1
ATOM 624 C C . PRO A 1 89 ? -17.107 6.761 7.788 1.00 94.50 89 PRO A C 1
ATOM 626 O O . PRO A 1 89 ? -16.447 5.729 7.665 1.00 94.50 89 PRO A O 1
ATOM 629 N N . ALA A 1 90 ? -16.938 7.597 8.812 1.00 95.62 90 ALA A N 1
ATOM 630 C CA . ALA A 1 90 ? -16.143 7.236 9.979 1.00 95.62 90 ALA A CA 1
ATOM 631 C C . ALA A 1 90 ? -16.955 6.352 10.935 1.00 95.62 90 ALA A C 1
ATOM 633 O O . ALA A 1 90 ? -18.148 6.576 11.128 1.00 95.62 90 ALA A O 1
ATOM 634 N N . ILE A 1 91 ? -16.277 5.384 11.549 1.00 96.75 91 ILE A N 1
ATOM 635 C CA . ILE A 1 91 ? -16.729 4.708 12.766 1.00 96.75 91 ILE A CA 1
ATOM 636 C C . ILE A 1 91 ? -16.462 5.634 13.957 1.00 96.75 91 ILE A C 1
ATOM 638 O O . ILE A 1 91 ? -15.311 6.035 14.163 1.00 96.75 91 ILE A O 1
ATOM 642 N N . ASP A 1 92 ? -17.481 5.897 14.769 1.00 94.25 92 ASP A N 1
ATOM 643 C CA . ASP A 1 92 ? -17.387 6.625 16.038 1.00 94.25 92 ASP A CA 1
ATOM 644 C C . ASP A 1 92 ? -17.357 5.671 17.249 1.00 94.25 92 ASP A C 1
ATOM 646 O O . ASP A 1 92 ? -16.606 5.921 18.194 1.00 94.25 92 ASP A O 1
ATOM 650 N N . SER A 1 93 ? -18.103 4.556 17.226 1.00 95.19 93 SER A N 1
ATOM 651 C CA . SER A 1 93 ? -18.091 3.520 18.278 1.00 95.19 93 SER A CA 1
ATOM 652 C C . SER A 1 93 ? -17.681 2.151 17.706 1.00 95.19 93 SER A C 1
ATOM 654 O O . SER A 1 93 ? -18.510 1.439 17.134 1.00 95.19 93 SER A O 1
ATOM 656 N N . PRO A 1 94 ? -16.408 1.731 17.844 1.00 96.62 94 PRO A N 1
ATOM 657 C CA . PRO A 1 94 ? -15.904 0.521 17.201 1.00 96.62 94 PRO A CA 1
ATOM 658 C C . PRO A 1 94 ? -16.431 -0.761 17.857 1.00 96.62 94 PRO A C 1
ATOM 660 O O . PRO A 1 94 ? -16.317 -0.970 19.066 1.00 96.62 94 PRO A O 1
ATOM 663 N N . ALA A 1 95 ? -16.933 -1.676 17.030 1.00 96.38 95 ALA A N 1
ATOM 664 C CA . ALA A 1 95 ? -17.316 -3.026 17.415 1.00 96.38 95 ALA A CA 1
ATOM 665 C C . ALA A 1 95 ? -16.679 -4.058 16.474 1.00 96.38 95 ALA A C 1
ATOM 667 O O . ALA A 1 95 ? -16.814 -3.973 15.253 1.00 96.38 95 ALA A O 1
ATOM 668 N N . ILE A 1 96 ? -16.031 -5.083 17.039 1.00 95.81 96 ILE A N 1
ATOM 669 C CA . ILE A 1 96 ? -15.581 -6.253 16.271 1.00 95.81 96 ILE A CA 1
ATOM 670 C C . ILE A 1 96 ? -16.831 -7.016 15.814 1.00 95.81 96 ILE A C 1
ATOM 672 O O . ILE A 1 96 ? -17.479 -7.691 16.616 1.00 95.81 96 ILE A O 1
ATOM 676 N N . LYS A 1 97 ? -17.172 -6.909 14.527 1.00 96.75 97 LYS A N 1
ATOM 677 C CA . LYS A 1 97 ? -18.315 -7.604 13.916 1.00 96.75 97 LYS A CA 1
ATOM 678 C C . LYS A 1 97 ? -18.032 -9.101 13.780 1.00 96.75 97 LYS A C 1
ATOM 680 O O . LYS A 1 97 ? -18.915 -9.917 14.031 1.00 96.75 97 LYS A O 1
ATOM 685 N N . TRP A 1 98 ? -16.793 -9.464 13.444 1.00 96.81 98 TRP A N 1
ATOM 686 C CA . TRP A 1 98 ? -16.288 -10.839 13.501 1.00 96.81 98 TRP A CA 1
ATOM 687 C C . TRP A 1 98 ? -14.755 -10.888 13.533 1.00 96.81 98 TRP A C 1
ATOM 689 O O . TRP A 1 98 ? -14.072 -9.921 13.193 1.00 96.81 98 TRP A O 1
ATOM 699 N N . SER A 1 99 ? -14.207 -12.047 13.910 1.00 95.56 99 SER A N 1
ATOM 700 C CA . SER A 1 99 ? -12.787 -12.374 13.742 1.00 95.56 99 SER A CA 1
ATOM 701 C C . SER A 1 99 ? -12.597 -13.817 13.261 1.00 95.56 99 SER A C 1
ATOM 703 O O . SER A 1 99 ? -13.431 -14.691 13.518 1.00 95.56 99 SER A O 1
ATOM 705 N N . LYS A 1 100 ? -11.512 -14.082 12.524 1.00 94.75 100 LYS A N 1
ATOM 706 C CA . LYS A 1 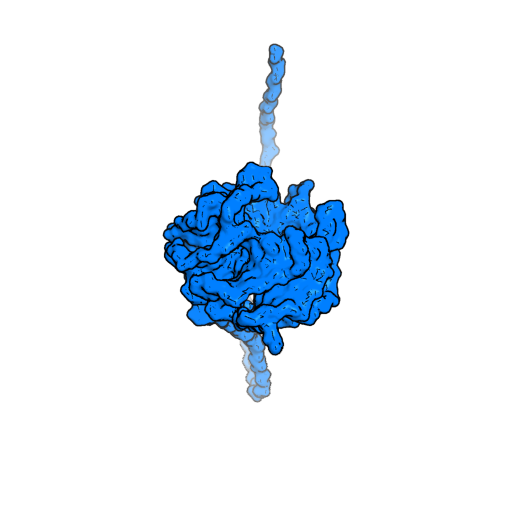100 ? -11.208 -15.402 11.950 1.00 94.75 100 LYS A CA 1
ATOM 707 C C . LYS A 1 100 ? -9.702 -15.661 11.886 1.00 94.75 100 LYS A C 1
ATOM 709 O O . LYS A 1 100 ? -8.966 -14.872 11.312 1.00 94.75 100 LYS A O 1
ATOM 714 N N . LYS A 1 101 ? -9.237 -16.780 12.449 1.00 93.62 101 LYS A N 1
ATOM 715 C CA . LYS A 1 101 ? -7.852 -17.274 12.302 1.00 93.62 101 LYS A CA 1
ATOM 716 C C . LYS A 1 101 ? -7.716 -17.905 10.909 1.00 93.62 101 LYS A C 1
ATOM 718 O O . LYS A 1 101 ? -8.421 -18.872 10.627 1.00 93.62 101 LYS A O 1
ATOM 723 N N . LEU A 1 102 ? -6.861 -17.344 10.052 1.00 93.00 102 LEU A N 1
ATOM 724 C CA . LEU A 1 102 ? -6.649 -17.801 8.663 1.00 93.00 102 LEU A CA 1
ATOM 725 C C . LEU A 1 102 ? -5.282 -18.465 8.449 1.00 93.00 102 LEU A C 1
ATOM 727 O O . LEU A 1 102 ? -5.136 -19.300 7.564 1.00 93.00 102 LEU A O 1
ATOM 731 N N . GLY A 1 103 ? -4.292 -18.126 9.274 1.00 90.69 103 GLY A N 1
ATOM 732 C CA . GLY A 1 103 ? -2.950 -18.705 9.226 1.00 90.69 103 GLY A CA 1
ATOM 733 C C . GLY A 1 103 ? -2.207 -18.461 10.532 1.00 90.69 103 GLY A C 1
ATOM 734 O O . GLY A 1 103 ? -2.819 -18.145 11.551 1.00 90.69 103 GLY A O 1
ATOM 735 N N . GLU A 1 104 ? -0.883 -18.564 10.521 1.00 89.75 104 GLU A N 1
ATOM 736 C CA . GLU A 1 104 ? -0.050 -18.175 11.659 1.00 89.75 104 GLU A CA 1
ATOM 737 C C . GLU A 1 104 ? 0.157 -16.667 11.763 1.00 89.75 104 GLU A C 1
ATOM 739 O O . GLU A 1 104 ? 0.116 -16.157 12.874 1.00 89.75 104 GLU A O 1
ATOM 744 N N . ARG A 1 105 ? 0.329 -15.956 10.640 1.00 90.19 105 ARG A N 1
ATOM 745 C CA . ARG A 1 105 ? 0.543 -14.494 10.584 1.00 90.19 105 ARG A CA 1
ATOM 746 C C . ARG A 1 105 ? -0.208 -13.879 9.403 1.00 90.19 105 ARG A C 1
ATOM 748 O O . ARG A 1 105 ? -0.191 -14.457 8.319 1.00 90.19 105 ARG A O 1
ATOM 755 N N . ILE A 1 106 ? -0.785 -12.690 9.574 1.00 92.88 106 ILE A N 1
ATOM 756 C CA . ILE A 1 106 ? -1.265 -11.849 8.464 1.00 92.88 106 ILE A CA 1
ATOM 757 C C . ILE A 1 106 ? -0.454 -10.554 8.482 1.00 92.88 106 ILE A C 1
ATOM 759 O O . ILE A 1 106 ? -0.443 -9.835 9.476 1.00 92.88 106 ILE A O 1
ATOM 763 N N . LEU A 1 107 ? 0.285 -10.311 7.396 1.00 89.81 107 LEU A N 1
ATOM 764 C CA . LEU A 1 107 ? 1.262 -9.216 7.288 1.00 89.81 107 LEU A CA 1
ATOM 765 C C . LEU A 1 107 ? 0.926 -8.225 6.168 1.00 89.81 107 LEU A C 1
ATOM 767 O O . LEU A 1 107 ? 1.325 -7.068 6.235 1.00 89.81 107 LEU A O 1
ATOM 771 N N . ALA A 1 108 ? 0.223 -8.690 5.135 1.00 89.94 108 ALA A N 1
ATOM 772 C CA . ALA A 1 108 ? -0.244 -7.865 4.032 1.00 89.94 108 ALA A CA 1
ATOM 773 C C . ALA A 1 108 ? -1.569 -7.183 4.395 1.00 89.94 108 ALA A C 1
ATOM 775 O O . ALA A 1 108 ? -2.339 -7.710 5.200 1.00 89.94 108 ALA A O 1
ATOM 776 N N . GLY A 1 109 ? -1.860 -6.051 3.750 1.00 92.38 109 GLY A N 1
ATOM 777 C CA . GLY A 1 109 ? -3.224 -5.529 3.727 1.00 92.38 109 GLY A CA 1
ATOM 778 C C . GLY A 1 109 ? -4.170 -6.486 2.992 1.00 92.38 109 GLY A C 1
ATOM 779 O O . GLY A 1 109 ? -3.737 -7.384 2.263 1.00 92.38 109 GLY A O 1
ATOM 780 N N . ALA A 1 110 ? -5.469 -6.276 3.174 1.00 95.25 110 ALA A N 1
ATOM 781 C CA . ALA A 1 110 ? -6.492 -6.923 2.363 1.00 95.25 110 ALA A CA 1
ATOM 782 C C . ALA A 1 110 ? -6.908 -6.026 1.188 1.00 95.25 110 ALA A C 1
ATOM 784 O O . ALA A 1 110 ? -6.653 -4.822 1.199 1.00 95.25 110 ALA A O 1
ATOM 785 N N . SER A 1 111 ? -7.592 -6.620 0.215 1.00 95.06 111 SER A N 1
ATOM 786 C CA . SER A 1 111 ? -8.276 -5.897 -0.859 1.00 95.06 111 SER A CA 1
ATOM 787 C C . SER A 1 111 ? -9.743 -6.299 -0.910 1.00 95.06 111 SER A C 1
ATOM 789 O O . SER A 1 111 ? -10.087 -7.447 -0.641 1.00 95.06 111 SER A O 1
ATOM 791 N N . ILE A 1 112 ? -10.616 -5.355 -1.239 1.00 94.38 112 ILE A N 1
ATOM 792 C CA . ILE A 1 112 ? -12.072 -5.488 -1.202 1.00 94.38 112 ILE A CA 1
ATOM 793 C C . ILE A 1 112 ? -12.590 -5.275 -2.624 1.00 94.38 112 ILE A C 1
ATOM 795 O O . ILE A 1 112 ? -12.386 -4.215 -3.215 1.00 94.38 112 ILE A O 1
ATOM 799 N N . GLY A 1 113 ? -13.225 -6.298 -3.188 1.00 89.50 113 GLY A N 1
ATOM 800 C CA . GLY A 1 113 ? -13.846 -6.231 -4.507 1.00 89.50 113 GLY A CA 1
ATOM 801 C C . GLY A 1 113 ? -15.156 -5.441 -4.501 1.00 89.50 113 GLY A C 1
ATOM 802 O O . GLY A 1 113 ? -15.775 -5.236 -3.462 1.00 89.50 113 GLY A O 1
ATOM 803 N N . GLU A 1 114 ? -15.603 -5.059 -5.695 1.00 83.81 114 GLU A N 1
ATOM 804 C CA . GLU A 1 114 ? -16.895 -4.403 -5.962 1.00 83.81 114 GLU A CA 1
ATOM 805 C C . GLU A 1 114 ? -18.105 -5.186 -5.415 1.00 83.81 114 GLU A C 1
ATOM 807 O O . GLU A 1 114 ? -19.084 -4.601 -4.964 1.00 83.81 114 GLU A O 1
ATOM 812 N N . ASP A 1 115 ? -18.021 -6.522 -5.392 1.00 86.75 115 ASP A N 1
ATOM 813 C CA . ASP A 1 115 ? -19.046 -7.409 -4.823 1.00 86.75 115 ASP A CA 1
ATOM 814 C C . ASP A 1 115 ? -18.958 -7.555 -3.287 1.00 86.75 115 ASP A C 1
ATOM 816 O O . ASP A 1 115 ? -19.655 -8.386 -2.699 1.00 86.75 115 ASP A O 1
ATOM 820 N N . GLY A 1 116 ? -18.080 -6.788 -2.634 1.00 91.12 116 GLY A N 1
ATOM 821 C CA . GLY A 1 116 ? -17.780 -6.875 -1.206 1.00 91.12 116 GLY A CA 1
ATOM 822 C C . GLY A 1 116 ? -16.892 -8.060 -0.811 1.00 91.12 116 GLY A C 1
ATOM 823 O O . GLY A 1 116 ? -16.681 -8.278 0.380 1.00 91.12 116 GLY A O 1
ATOM 824 N N . 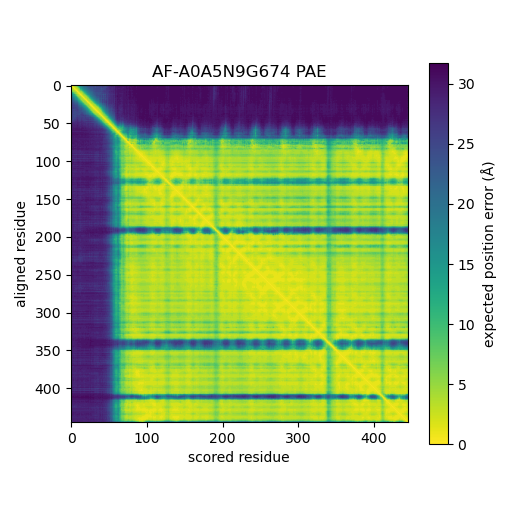THR A 1 117 ? -16.366 -8.849 -1.754 1.00 95.38 117 THR A N 1
ATOM 825 C CA . THR A 1 117 ? -15.445 -9.949 -1.419 1.00 95.38 117 THR A CA 1
ATOM 826 C C . THR A 1 117 ? -14.121 -9.410 -0.908 1.00 95.38 117 THR A C 1
ATOM 828 O O . THR A 1 117 ? -13.461 -8.634 -1.597 1.00 95.38 117 THR A O 1
ATOM 831 N N . ILE A 1 118 ? -13.693 -9.878 0.262 1.00 97.31 118 ILE A N 1
ATOM 832 C CA . ILE A 1 118 ? -12.411 -9.505 0.858 1.00 97.31 118 ILE A CA 1
ATOM 833 C C . ILE A 1 118 ? -11.366 -10.570 0.531 1.00 97.31 118 ILE A C 1
ATOM 835 O O . ILE A 1 118 ? -11.537 -11.742 0.863 1.00 97.31 118 ILE A O 1
ATOM 839 N N . TYR A 1 119 ? -10.272 -10.155 -0.095 1.00 97.12 119 TYR A N 1
ATOM 840 C CA . TYR A 1 119 ? -9.127 -10.982 -0.449 1.00 97.12 119 TYR A CA 1
ATOM 841 C C . TYR A 1 119 ? -7.968 -10.675 0.495 1.00 97.12 119 TYR A C 1
ATOM 843 O O . TYR A 1 119 ? -7.506 -9.535 0.574 1.00 97.12 119 TYR A O 1
ATOM 851 N N . VAL A 1 120 ? -7.491 -11.687 1.217 1.00 97.19 120 VAL A N 1
ATOM 852 C CA . VAL A 1 120 ? -6.429 -11.535 2.220 1.00 97.19 120 VAL A CA 1
ATOM 853 C C . VAL A 1 120 ? -5.425 -12.681 2.142 1.00 97.19 120 VAL A C 1
ATOM 855 O O . VAL A 1 120 ? -5.785 -13.850 1.996 1.00 97.19 120 VAL A O 1
ATOM 858 N N . ALA A 1 121 ? -4.147 -12.331 2.241 1.00 95.38 121 ALA A N 1
ATOM 859 C CA . ALA A 1 121 ? -3.037 -13.269 2.314 1.00 95.38 121 ALA A CA 1
ATOM 860 C C . ALA A 1 121 ? -2.725 -13.635 3.774 1.00 95.38 121 ALA A C 1
ATOM 862 O O . ALA A 1 121 ? -2.532 -12.747 4.606 1.00 95.38 121 ALA A O 1
ATOM 863 N N . ALA A 1 122 ? -2.617 -14.929 4.081 1.00 93.75 122 ALA A N 1
ATOM 864 C CA . ALA A 1 122 ? -2.149 -15.411 5.380 1.00 93.75 122 ALA A CA 1
ATOM 865 C C . ALA A 1 122 ? -0.946 -16.352 5.224 1.00 93.75 122 ALA A C 1
ATOM 867 O O . ALA A 1 122 ? -0.902 -17.208 4.337 1.00 93.75 122 ALA A O 1
ATOM 868 N N . GLU A 1 123 ? 0.041 -16.202 6.106 1.00 90.56 123 GLU A N 1
ATOM 869 C CA . GLU A 1 123 ? 1.208 -17.078 6.178 1.00 90.56 123 GLU A CA 1
ATOM 870 C C . GLU A 1 123 ? 0.971 -18.207 7.175 1.00 90.56 123 GLU A C 1
ATOM 872 O O . GLU A 1 123 ? 0.583 -17.950 8.316 1.00 90.56 123 GLU A O 1
ATOM 877 N N . GLY A 1 124 ? 1.324 -19.432 6.803 1.00 85.06 124 GLY A N 1
ATOM 878 C CA . GLY A 1 124 ? 1.511 -20.533 7.738 1.00 85.06 124 GLY A CA 1
ATOM 879 C C . GLY A 1 124 ? 2.861 -20.450 8.460 1.00 85.06 124 GLY A C 1
ATOM 880 O O . GLY A 1 124 ? 3.483 -19.384 8.616 1.00 85.06 124 GLY A O 1
ATOM 881 N N . ASN A 1 125 ? 3.367 -21.609 8.877 1.00 79.50 125 ASN A N 1
ATOM 882 C CA . ASN A 1 125 ? 4.708 -21.716 9.437 1.00 79.50 125 ASN A CA 1
ATOM 883 C C . ASN A 1 125 ? 5.757 -21.337 8.372 1.00 79.50 125 ASN A C 1
ATOM 885 O O . ASN A 1 125 ? 5.880 -21.984 7.337 1.00 79.50 125 ASN A O 1
ATOM 889 N N . ARG A 1 126 ? 6.572 -20.302 8.630 1.00 70.94 126 ARG A N 1
ATOM 890 C CA . ARG A 1 126 ? 7.591 -19.782 7.686 1.00 70.94 126 ARG A CA 1
ATOM 891 C C . ARG A 1 126 ? 8.675 -20.790 7.266 1.00 70.94 126 ARG A C 1
ATOM 893 O O . ARG A 1 126 ? 9.453 -20.495 6.347 1.00 70.94 126 ARG A O 1
ATOM 900 N N . PHE A 1 127 ? 8.776 -21.901 7.996 1.00 71.62 127 PHE A N 1
ATOM 901 C CA . PHE A 1 127 ? 9.702 -23.010 7.765 1.00 71.62 127 PHE A CA 1
ATOM 902 C C . PHE A 1 127 ? 9.072 -24.178 6.987 1.00 71.62 127 PHE A C 1
ATOM 904 O O . PHE A 1 127 ? 9.788 -25.106 6.621 1.00 71.62 127 PHE A O 1
ATOM 911 N N . GLU A 1 128 ? 7.766 -24.128 6.724 1.00 74.38 128 GLU A N 1
ATOM 912 C CA . GLU A 1 128 ? 7.017 -25.116 5.947 1.00 74.38 128 GLU A CA 1
ATOM 913 C C . GLU A 1 128 ? 6.637 -24.541 4.574 1.00 74.38 128 GLU A C 1
ATOM 915 O O . GLU A 1 128 ? 6.550 -23.324 4.393 1.00 74.38 128 GLU A O 1
ATOM 920 N N . THR A 1 129 ? 6.415 -25.423 3.600 1.00 68.62 129 THR A N 1
ATOM 921 C CA . THR A 1 129 ? 5.986 -25.093 2.225 1.00 68.62 129 THR A CA 1
ATOM 922 C C . THR A 1 129 ? 4.467 -25.192 2.040 1.00 68.62 129 THR A C 1
ATOM 924 O O . THR A 1 129 ? 3.988 -25.248 0.914 1.00 68.62 129 THR A O 1
ATOM 927 N N . SER A 1 130 ? 3.721 -25.297 3.139 1.00 71.94 130 SER A N 1
ATOM 928 C CA . SER A 1 130 ? 2.277 -25.537 3.183 1.00 71.94 130 SER A CA 1
ATOM 929 C C . SER A 1 130 ? 1.614 -24.637 4.222 1.00 71.94 130 SER A C 1
ATOM 931 O O . SER A 1 130 ? 2.270 -24.164 5.155 1.00 71.94 130 SER A O 1
ATOM 933 N N . GLY A 1 131 ? 0.311 -24.410 4.076 1.00 80.69 131 GLY A N 1
ATOM 934 C CA . GLY A 1 131 ? -0.480 -23.568 4.980 1.00 80.69 131 GLY A CA 1
ATOM 935 C C . GLY A 1 131 ? -0.299 -22.058 4.786 1.00 80.69 131 GLY A C 1
ATOM 936 O O . GLY A 1 131 ? -0.808 -21.285 5.593 1.00 80.69 131 GLY A O 1
ATOM 937 N N . HIS A 1 132 ? 0.402 -21.625 3.734 1.00 88.81 132 HIS A N 1
ATOM 938 C CA . HIS A 1 132 ? 0.330 -20.248 3.228 1.00 88.81 132 HIS A CA 1
ATOM 939 C C . HIS A 1 132 ? -0.796 -20.173 2.204 1.00 88.81 132 HIS A C 1
ATOM 941 O O . HIS A 1 132 ? -0.943 -21.096 1.404 1.00 88.81 132 HIS A O 1
ATOM 947 N N . GLY A 1 133 ? -1.571 -19.093 2.175 1.00 92.31 133 GLY A N 1
ATOM 948 C CA . GLY A 1 133 ? -2.644 -19.004 1.192 1.00 92.31 133 GLY A CA 1
ATOM 949 C C . GLY A 1 133 ? -3.286 -17.640 1.023 1.00 92.31 133 GLY A C 1
ATOM 950 O O . GLY A 1 133 ? -3.215 -16.770 1.894 1.00 92.31 133 GLY A O 1
ATOM 951 N N . LEU A 1 134 ? -3.928 -17.489 -0.131 1.00 95.81 134 LEU A N 1
ATOM 952 C CA . LEU A 1 134 ? -4.848 -16.406 -0.446 1.00 95.81 134 LEU A CA 1
ATOM 953 C C . LEU A 1 134 ? -6.269 -16.871 -0.118 1.00 95.81 134 LEU A C 1
ATOM 955 O O . LEU A 1 134 ? -6.707 -17.913 -0.604 1.00 95.81 134 LEU A O 1
ATOM 959 N N . PHE A 1 135 ? -6.995 -16.094 0.676 1.00 97.19 135 PHE A N 1
ATOM 960 C CA . PHE A 1 135 ? -8.369 -16.375 1.082 1.00 97.19 135 PHE A CA 1
ATOM 961 C C . PHE A 1 135 ? -9.310 -15.339 0.480 1.00 97.19 135 PHE A C 1
ATOM 963 O O . PHE A 1 135 ? -9.036 -14.145 0.574 1.00 97.19 135 PHE A O 1
ATOM 970 N N . ALA A 1 136 ? -10.435 -15.794 -0.072 1.00 97.81 136 ALA A N 1
ATOM 971 C CA . ALA A 1 136 ? -11.563 -14.944 -0.431 1.00 97.81 136 ALA A CA 1
ATOM 972 C C . ALA A 1 136 ? -12.680 -15.116 0.604 1.00 97.81 136 ALA A C 1
ATOM 974 O O . ALA A 1 136 ? -13.133 -16.236 0.862 1.00 97.81 136 ALA A O 1
ATOM 975 N N . LEU A 1 137 ? -13.130 -14.011 1.190 1.00 98.19 137 LEU A N 1
ATOM 976 C CA . LEU A 1 137 ? -14.121 -13.959 2.262 1.00 98.19 137 LEU A CA 1
ATOM 977 C C . LEU A 1 137 ? -15.356 -13.164 1.829 1.00 98.19 137 LEU A C 1
ATOM 979 O O . LEU A 1 137 ? -15.252 -12.204 1.068 1.00 98.19 137 LEU A O 1
ATOM 983 N N . THR A 1 138 ? -16.526 -13.520 2.347 1.00 97.50 138 THR A N 1
ATOM 984 C CA . THR A 1 138 ? -17.708 -12.645 2.324 1.00 97.50 138 THR A CA 1
ATOM 985 C C . THR A 1 138 ? -17.565 -11.505 3.350 1.00 97.50 138 THR A C 1
ATOM 987 O O . THR A 1 138 ? -16.787 -11.637 4.298 1.00 97.50 138 THR A O 1
ATOM 990 N N . PRO A 1 139 ? -18.387 -10.440 3.270 1.00 96.12 139 PRO A N 1
ATOM 991 C CA . PRO A 1 139 ? -18.510 -9.441 4.342 1.00 96.12 139 PRO A CA 1
ATOM 992 C C . PRO A 1 139 ? -18.910 -10.017 5.713 1.00 96.12 139 PRO A C 1
ATOM 994 O O . PRO A 1 139 ? -18.568 -9.448 6.745 1.00 96.12 139 PRO A O 1
ATOM 997 N N . SER A 1 140 ? -19.585 -11.176 5.758 1.00 96.06 140 SER A N 1
ATOM 998 C CA . SER A 1 140 ? -19.862 -11.931 6.998 1.00 96.06 140 SER A CA 1
ATOM 999 C C . SER A 1 140 ? -18.655 -12.719 7.535 1.00 96.06 140 SER A C 1
ATOM 1001 O O . SER A 1 140 ? -18.747 -13.353 8.585 1.00 96.06 140 SER A O 1
ATOM 1003 N N . GLY A 1 141 ? -17.527 -12.698 6.820 1.00 96.19 141 GLY A N 1
ATOM 1004 C CA . GLY A 1 141 ? -16.294 -13.403 7.154 1.00 96.19 141 GLY A CA 1
ATOM 1005 C C . GLY A 1 141 ? -16.254 -14.862 6.711 1.00 96.19 141 GLY A C 1
ATOM 1006 O O . GLY A 1 141 ? -15.306 -15.570 7.052 1.00 96.19 141 GLY A O 1
ATOM 1007 N N . ASP A 1 142 ? -17.248 -15.361 5.977 1.00 97.44 142 ASP A N 1
ATOM 1008 C CA . ASP A 1 142 ? -17.294 -16.745 5.497 1.00 97.44 142 ASP A CA 1
ATOM 1009 C C . ASP A 1 142 ? -16.319 -16.963 4.339 1.00 97.44 142 ASP A C 1
ATOM 1011 O O . ASP A 1 142 ? -16.229 -16.148 3.426 1.00 97.44 142 ASP A O 1
ATOM 1015 N N . VAL A 1 143 ? -15.575 -18.072 4.367 1.00 97.06 143 VAL A N 1
ATOM 1016 C CA . VAL A 1 143 ? -14.587 -18.380 3.324 1.00 97.06 143 VAL A CA 1
ATOM 1017 C C . VAL A 1 143 ? -15.324 -18.842 2.067 1.00 97.06 143 VAL A C 1
ATOM 1019 O O . VAL A 1 143 ? -15.921 -19.919 2.070 1.00 97.06 143 VAL A O 1
ATOM 1022 N N . LYS A 1 144 ? -15.268 -18.044 0.993 1.00 96.62 144 LYS A N 1
ATOM 1023 C CA . LYS A 1 144 ? -15.755 -18.416 -0.348 1.00 96.62 144 LYS A CA 1
ATOM 1024 C C . LYS A 1 144 ? -14.851 -19.496 -0.945 1.00 96.62 144 LYS A C 1
ATOM 1026 O O . LYS A 1 144 ? -15.339 -20.510 -1.433 1.00 96.62 144 LYS A O 1
ATOM 1031 N N . TRP A 1 145 ? -13.539 -19.268 -0.883 1.00 97.12 145 TRP A N 1
ATOM 1032 C CA . TRP A 1 145 ? -12.489 -20.189 -1.317 1.00 97.12 145 TRP A CA 1
ATOM 1033 C C . TRP A 1 145 ? -11.134 -19.803 -0.707 1.00 97.12 145 TRP A C 1
ATOM 1035 O O . TRP A 1 145 ? -10.965 -18.711 -0.160 1.00 97.12 145 TRP A O 1
ATOM 1045 N N . SER A 1 146 ? -10.157 -20.701 -0.827 1.00 95.56 146 SER A N 1
ATOM 1046 C CA . SER A 1 146 ? -8.753 -20.446 -0.496 1.00 95.56 146 SER A CA 1
ATOM 1047 C C . SER A 1 146 ? -7.835 -21.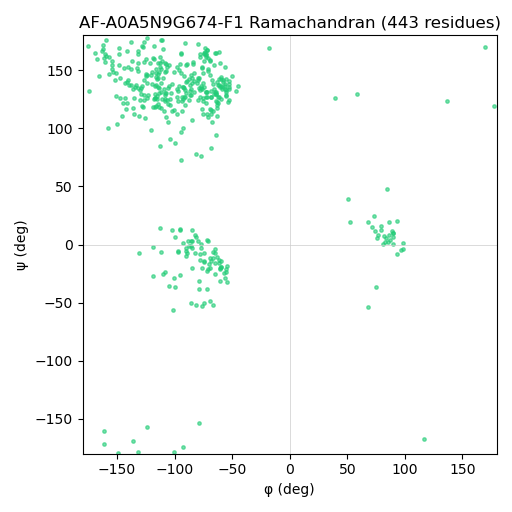121 -1.513 1.00 95.56 146 SER A C 1
ATOM 1049 O O . SER A 1 146 ? -8.082 -22.272 -1.876 1.00 95.56 146 SER A O 1
ATOM 1051 N N . VAL A 1 147 ? -6.762 -20.444 -1.913 1.00 93.75 147 VAL A N 1
ATOM 1052 C CA . VAL A 1 147 ? -5.684 -20.993 -2.748 1.00 93.75 147 VAL A CA 1
ATOM 1053 C C . VAL A 1 147 ? -4.446 -21.166 -1.877 1.00 93.75 147 VAL A C 1
ATOM 1055 O O . VAL A 1 147 ? -3.990 -20.203 -1.264 1.00 93.75 147 VAL A O 1
ATOM 1058 N N . GLU A 1 148 ? -3.911 -22.386 -1.809 1.00 91.38 148 GLU A N 1
ATOM 1059 C CA . GLU A 1 148 ? -2.640 -22.658 -1.130 1.00 91.38 148 GLU A CA 1
ATOM 1060 C C . GLU A 1 148 ? -1.465 -22.217 -2.014 1.00 91.38 148 GLU A C 1
ATOM 1062 O O . GLU A 1 148 ? -1.435 -22.507 -3.210 1.00 91.38 148 GLU A O 1
ATOM 1067 N N . ALA A 1 149 ? -0.495 -21.527 -1.417 1.00 86.69 149 ALA A N 1
ATOM 1068 C CA . ALA A 1 149 ? 0.739 -21.109 -2.070 1.00 86.69 149 ALA A CA 1
ATOM 1069 C C . ALA A 1 149 ? 1.939 -21.895 -1.509 1.00 86.69 149 ALA A C 1
ATOM 1071 O O . ALA A 1 149 ? 2.005 -22.136 -0.300 1.00 86.69 149 ALA A O 1
ATOM 1072 N N . PRO A 1 150 ? 2.933 -22.252 -2.347 1.00 82.44 150 PRO A N 1
ATOM 1073 C CA . PRO A 1 150 ? 4.094 -23.048 -1.924 1.00 82.44 150 PRO A CA 1
ATOM 1074 C C . PRO A 1 150 ? 5.036 -22.285 -0.975 1.00 82.44 150 PRO A C 1
ATOM 1076 O O . PRO A 1 150 ? 5.946 -22.864 -0.374 1.00 82.44 150 PRO A O 1
ATOM 1079 N N . ALA A 1 151 ? 4.834 -20.974 -0.847 1.00 87.12 151 ALA A N 1
ATOM 1080 C CA . ALA A 1 151 ? 5.591 -20.073 -0.002 1.00 87.12 151 ALA A CA 1
ATOM 1081 C C . ALA A 1 151 ? 4.695 -18.928 0.521 1.00 87.12 151 ALA A C 1
ATOM 1083 O O . ALA A 1 151 ? 3.606 -18.694 -0.014 1.00 87.12 151 ALA A O 1
ATOM 1084 N N . PRO A 1 152 ? 5.136 -18.204 1.569 1.00 88.38 152 PRO A N 1
ATOM 1085 C CA . PRO A 1 152 ? 4.357 -17.118 2.152 1.00 88.38 152 PRO A CA 1
ATOM 1086 C C . PRO A 1 152 ? 3.997 -15.998 1.166 1.00 88.38 152 PRO A C 1
ATOM 1088 O O . PRO A 1 152 ? 4.824 -15.587 0.355 1.00 88.38 152 PRO A O 1
ATOM 1091 N N . ILE A 1 153 ? 2.786 -15.455 1.289 1.00 89.31 153 ILE A N 1
ATOM 1092 C CA . ILE A 1 153 ? 2.320 -14.294 0.523 1.00 89.31 153 ILE A CA 1
ATOM 1093 C C . ILE A 1 153 ? 2.356 -13.072 1.454 1.00 89.31 153 ILE A C 1
ATOM 1095 O O . ILE A 1 153 ? 1.688 -13.065 2.488 1.00 89.31 153 ILE A O 1
ATOM 1099 N N . ARG A 1 154 ? 3.133 -12.038 1.098 1.00 87.50 154 ARG A N 1
ATOM 1100 C CA . ARG A 1 154 ? 3.187 -10.743 1.827 1.00 87.50 154 ARG A CA 1
ATOM 1101 C C . ARG A 1 154 ? 2.776 -9.540 0.995 1.00 87.50 154 ARG A C 1
ATOM 1103 O O . ARG A 1 154 ? 2.764 -8.424 1.502 1.00 87.50 154 ARG A O 1
ATOM 1110 N N . THR A 1 155 ? 2.458 -9.760 -0.270 1.00 89.69 155 THR A N 1
ATOM 1111 C CA . THR A 1 155 ? 1.886 -8.733 -1.128 1.00 89.69 155 THR A CA 1
ATOM 1112 C C . THR A 1 155 ? 0.412 -8.566 -0.788 1.00 89.69 155 THR A C 1
ATOM 1114 O O . THR A 1 155 ? -0.299 -9.566 -0.663 1.00 89.69 155 THR A O 1
AT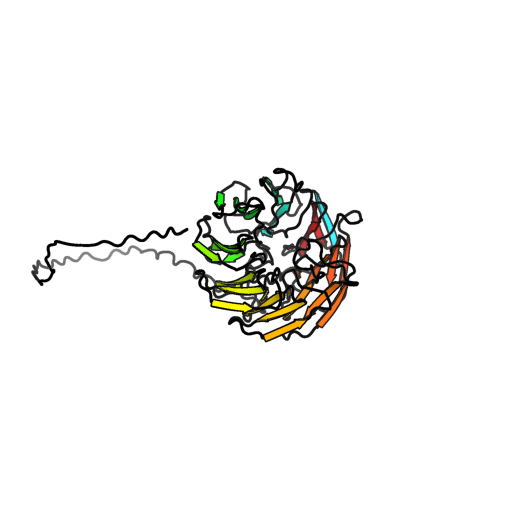OM 1117 N N . THR A 1 156 ? -0.063 -7.328 -0.697 1.00 93.50 156 THR A N 1
ATOM 1118 C CA . THR A 1 156 ? -1.502 -7.039 -0.729 1.00 93.50 156 THR A CA 1
ATOM 1119 C C . THR A 1 156 ? -2.052 -7.561 -2.063 1.00 93.50 156 THR A C 1
ATOM 1121 O O . THR A 1 156 ? -1.488 -7.195 -3.098 1.00 93.50 156 THR A O 1
ATOM 1124 N N . PRO A 1 157 ? -3.085 -8.426 -2.086 1.00 94.00 157 PRO A N 1
ATOM 1125 C CA . PRO A 1 157 ? -3.633 -8.945 -3.337 1.00 94.00 157 PRO A CA 1
ATOM 1126 C C . PRO A 1 157 ? -4.194 -7.814 -4.204 1.00 94.00 157 PRO A C 1
ATOM 1128 O O . PRO A 1 157 ? -4.809 -6.890 -3.682 1.00 94.00 157 PRO A O 1
ATOM 1131 N N . LEU A 1 158 ? -4.024 -7.883 -5.519 1.00 92.69 158 LEU A N 1
ATOM 1132 C CA . LEU A 1 158 ? -4.545 -6.891 -6.463 1.00 92.69 158 LEU A CA 1
ATOM 1133 C C . LEU A 1 158 ? -5.715 -7.485 -7.253 1.00 92.69 158 LEU A C 1
ATOM 1135 O O . LEU A 1 158 ? -5.602 -8.579 -7.800 1.00 92.69 158 LEU A O 1
ATOM 1139 N N . ILE A 1 159 ? -6.830 -6.761 -7.325 1.00 90.50 159 ILE A N 1
ATOM 1140 C CA . ILE A 1 159 ? -8.067 -7.207 -7.979 1.00 90.50 159 ILE A CA 1
ATOM 1141 C C . ILE A 1 159 ? -8.193 -6.537 -9.356 1.00 90.50 159 ILE A C 1
ATOM 1143 O O . ILE A 1 159 ? -8.369 -5.320 -9.443 1.00 90.50 159 ILE A O 1
ATOM 1147 N N . SER A 1 160 ? -8.150 -7.323 -10.436 1.00 85.06 160 SER A N 1
ATOM 1148 C CA . SER A 1 160 ? -8.556 -6.885 -11.780 1.00 85.06 160 SER A CA 1
ATOM 1149 C C . SER A 1 160 ? -10.035 -7.223 -12.040 1.00 85.06 160 SER A C 1
ATOM 1151 O O . SER A 1 160 ? -10.756 -7.675 -11.154 1.00 85.06 160 SER A O 1
ATOM 1153 N N . ALA A 1 161 ? -10.522 -6.988 -13.262 1.00 79.50 161 ALA A N 1
ATOM 1154 C CA . ALA A 1 161 ? -11.876 -7.386 -13.657 1.00 79.50 161 ALA A CA 1
ATOM 1155 C C . ALA A 1 161 ? -12.049 -8.913 -13.824 1.00 79.50 161 ALA A C 1
ATOM 1157 O O . ALA A 1 161 ? -13.173 -9.409 -13.801 1.00 79.50 161 ALA A O 1
ATOM 1158 N N . ASP A 1 162 ? -10.952 -9.649 -14.024 1.00 84.56 162 ASP A N 1
ATOM 1159 C CA . ASP A 1 162 ? -10.932 -11.065 -14.414 1.00 84.56 162 ASP A CA 1
ATOM 1160 C C . ASP A 1 162 ? -10.015 -11.949 -13.551 1.00 84.56 162 ASP A C 1
ATOM 1162 O O . ASP A 1 162 ? -10.040 -13.171 -13.695 1.00 84.56 162 ASP A O 1
ATOM 1166 N N . SER A 1 163 ? -9.228 -11.345 -12.656 1.00 91.00 163 SER A N 1
ATOM 1167 C CA . SER A 1 163 ? -8.130 -11.982 -11.930 1.00 91.00 163 SER A CA 1
ATOM 1168 C C . SER A 1 163 ? -7.936 -11.377 -10.533 1.00 91.00 163 SER A C 1
ATOM 1170 O O . SER A 1 163 ? -8.218 -10.204 -10.284 1.00 91.00 163 SER A O 1
ATOM 1172 N N . VAL A 1 164 ? -7.366 -12.166 -9.628 1.00 94.44 164 VAL A N 1
ATOM 1173 C CA . VAL A 1 164 ? -6.763 -11.735 -8.366 1.00 94.44 164 VAL A CA 1
ATOM 1174 C C . VAL A 1 164 ? -5.283 -12.101 -8.420 1.00 94.44 164 VAL A C 1
ATOM 1176 O O . VAL A 1 164 ? -4.921 -13.247 -8.693 1.00 94.44 164 VAL A O 1
ATOM 1179 N N . LEU A 1 165 ? -4.433 -11.104 -8.205 1.00 94.00 165 LEU A N 1
ATOM 1180 C CA . LEU A 1 165 ? -3.001 -11.131 -8.481 1.00 94.00 165 LEU A CA 1
ATOM 1181 C C . LEU A 1 165 ? -2.208 -11.026 -7.176 1.00 94.00 165 LEU A C 1
ATOM 1183 O O . LEU A 1 165 ? -2.525 -10.189 -6.328 1.00 94.00 165 LEU A O 1
ATOM 1187 N N . PHE A 1 166 ? -1.172 -11.845 -6.999 1.00 93.44 166 PHE A N 1
ATOM 1188 C CA . PHE A 1 166 ? -0.335 -11.818 -5.795 1.00 93.44 166 PHE A CA 1
ATOM 1189 C C . PHE A 1 166 ? 1.085 -12.334 -6.047 1.00 93.44 166 PHE A C 1
ATOM 1191 O O . PHE A 1 166 ? 1.307 -13.238 -6.849 1.00 93.44 166 PHE A O 1
ATOM 1198 N N . GLY A 1 167 ? 2.055 -11.785 -5.316 1.00 90.38 167 GLY A N 1
ATOM 1199 C CA . GLY A 1 167 ? 3.434 -12.261 -5.304 1.00 90.38 167 GLY A CA 1
ATOM 1200 C C . GLY A 1 167 ? 3.710 -13.171 -4.108 1.00 90.38 167 GLY A C 1
ATOM 1201 O O . GLY A 1 167 ? 3.351 -12.841 -2.973 1.00 90.38 167 GLY A O 1
ATOM 1202 N N . SER A 1 168 ? 4.369 -14.306 -4.337 1.00 87.31 168 SER A N 1
ATOM 1203 C CA . SER A 1 168 ? 4.753 -15.244 -3.275 1.00 87.31 168 SER A CA 1
ATOM 1204 C C . SER A 1 168 ? 6.273 -15.278 -3.052 1.00 87.31 168 SER A C 1
ATOM 1206 O O . SER A 1 168 ? 7.076 -14.882 -3.894 1.00 87.31 168 SER A O 1
ATOM 1208 N N . TYR A 1 169 ? 6.683 -15.718 -1.859 1.00 83.69 169 TYR A N 1
ATOM 1209 C CA . TYR A 1 169 ? 8.084 -15.857 -1.428 1.00 83.69 169 TYR A CA 1
ATOM 1210 C C . TYR A 1 169 ? 8.841 -17.026 -2.092 1.00 83.69 169 TYR A C 1
ATOM 1212 O O . TYR A 1 169 ? 9.981 -17.323 -1.710 1.00 83.69 169 TYR A O 1
ATOM 1220 N N . ASP A 1 170 ? 8.199 -17.724 -3.028 1.00 79.19 170 ASP A N 1
ATOM 1221 C CA . ASP A 1 170 ? 8.823 -18.628 -3.997 1.00 79.19 170 ASP A CA 1
ATOM 1222 C C . ASP A 1 170 ? 9.554 -17.842 -5.104 1.00 79.19 170 ASP A C 1
ATOM 1224 O O . ASP A 1 170 ? 10.407 -18.410 -5.781 1.00 79.19 170 ASP A O 1
ATOM 1228 N N . GLY A 1 171 ? 9.283 -16.536 -5.218 1.00 79.25 171 GLY A N 1
ATOM 1229 C CA . GLY A 1 171 ? 9.798 -15.632 -6.243 1.00 79.25 171 GLY A CA 1
ATOM 1230 C C . GLY A 1 171 ? 8.835 -15.433 -7.415 1.00 79.25 171 GLY A C 1
ATOM 1231 O O . GLY A 1 171 ? 9.119 -14.607 -8.278 1.00 79.25 171 GLY A O 1
ATOM 1232 N N . ALA A 1 172 ? 7.709 -16.147 -7.448 1.00 86.88 172 ALA A N 1
ATOM 1233 C CA . ALA A 1 172 ? 6.757 -16.133 -8.546 1.00 86.88 172 ALA A CA 1
ATOM 1234 C C . ALA A 1 172 ? 5.594 -15.161 -8.304 1.00 86.88 172 ALA A C 1
ATOM 1236 O O . ALA A 1 172 ? 5.157 -14.902 -7.174 1.00 86.88 172 ALA A O 1
ATOM 1237 N N . PHE A 1 173 ? 5.070 -14.633 -9.408 1.00 90.81 173 PHE A N 1
ATOM 1238 C CA . PHE A 1 173 ? 3.877 -13.799 -9.433 1.00 90.81 173 PHE A CA 1
ATOM 1239 C C . PHE A 1 173 ? 2.708 -14.596 -10.015 1.00 90.81 173 PHE A C 1
ATOM 1241 O O . PHE A 1 173 ? 2.794 -15.136 -11.118 1.00 90.81 173 PHE A O 1
ATOM 1248 N N . HIS A 1 174 ? 1.619 -14.691 -9.261 1.00 93.25 174 HIS A N 1
ATOM 1249 C CA . HIS A 1 174 ? 0.513 -15.612 -9.506 1.00 93.25 174 HIS A CA 1
ATOM 1250 C C . HIS A 1 174 ? -0.769 -14.856 -9.847 1.00 93.25 174 HIS A C 1
ATOM 1252 O O . HIS A 1 174 ? -1.071 -13.824 -9.243 1.00 93.25 174 HIS A O 1
ATOM 1258 N N . ALA A 1 175 ? -1.555 -15.416 -10.765 1.00 94.69 175 ALA A N 1
ATOM 1259 C CA . ALA A 1 175 ? -2.904 -14.968 -11.077 1.00 94.69 175 ALA A CA 1
ATOM 1260 C C . ALA A 1 175 ? -3.907 -16.109 -10.910 1.00 94.69 175 ALA A C 1
ATOM 1262 O O . ALA A 1 175 ? -3.755 -17.190 -11.489 1.00 94.69 175 ALA A O 1
ATOM 1263 N N . VAL A 1 176 ? -4.969 -15.842 -10.157 1.00 95.62 176 VAL A N 1
ATOM 1264 C CA . VAL A 1 176 ? -6.130 -16.728 -10.017 1.00 95.62 176 VAL A CA 1
ATOM 1265 C C . VAL A 1 176 ? -7.393 -15.996 -10.452 1.00 95.62 176 VAL A C 1
ATOM 1267 O O . VAL A 1 176 ? -7.436 -14.774 -10.427 1.00 95.62 176 VAL A O 1
ATOM 1270 N N . SER A 1 177 ? -8.434 -16.711 -10.851 1.00 94.44 177 SER A N 1
ATOM 1271 C CA . SER A 1 177 ? -9.741 -16.125 -11.146 1.00 94.44 177 SER A CA 1
ATOM 1272 C C . SER A 1 177 ? -10.466 -15.674 -9.862 1.00 94.44 177 SER A C 1
ATOM 1274 O O . SER A 1 177 ? -10.092 -16.087 -8.760 1.00 94.44 177 SER A O 1
ATOM 1276 N N . PRO A 1 178 ? -11.554 -14.882 -9.955 1.00 90.75 178 PRO A N 1
ATOM 1277 C CA . PRO A 1 178 ? -12.382 -14.507 -8.802 1.00 90.75 178 PRO A CA 1
ATOM 1278 C C . PRO A 1 178 ? -13.053 -15.687 -8.067 1.00 90.75 178 PRO A C 1
ATOM 1280 O O . PRO A 1 178 ? -13.554 -15.513 -6.956 1.00 90.75 178 PRO A O 1
ATOM 1283 N N . ASP A 1 179 ? -13.064 -16.889 -8.654 1.00 93.38 179 ASP A N 1
ATOM 1284 C CA . ASP A 1 179 ? -13.464 -18.167 -8.039 1.00 93.38 179 ASP A CA 1
ATOM 1285 C C . ASP A 1 179 ? -12.269 -19.064 -7.629 1.00 93.38 179 ASP A C 1
ATOM 1287 O O . ASP A 1 179 ? -12.446 -20.237 -7.293 1.00 93.38 179 ASP A O 1
ATOM 1291 N N . GLY A 1 180 ? -11.051 -18.513 -7.620 1.00 93.94 180 GLY A N 1
ATOM 1292 C CA . GLY A 1 180 ? -9.852 -19.136 -7.053 1.00 93.94 180 GLY A CA 1
ATOM 1293 C C . GLY A 1 180 ? -9.183 -20.195 -7.933 1.00 93.94 180 GLY A C 1
ATOM 1294 O O . GLY A 1 180 ? -8.381 -20.976 -7.427 1.00 93.94 180 GLY A O 1
ATOM 1295 N N . GLN A 1 181 ? -9.495 -20.262 -9.230 1.00 95.44 181 GLN A N 1
ATOM 1296 C CA . GLN A 1 181 ? -8.821 -21.180 -10.155 1.00 95.44 181 GLN A CA 1
ATOM 1297 C C . GLN A 1 181 ? -7.527 -20.548 -10.691 1.00 95.44 181 GLN A C 1
ATOM 1299 O O . GLN A 1 181 ? -7.536 -19.366 -11.026 1.00 95.44 181 GLN A O 1
ATOM 1304 N N . PRO A 1 182 ? -6.413 -21.291 -10.816 1.00 94.06 182 PRO A N 1
ATOM 1305 C CA . PRO A 1 182 ? -5.178 -20.751 -11.379 1.00 94.06 182 PRO A CA 1
ATOM 1306 C C . PRO A 1 182 ? -5.365 -20.365 -12.853 1.00 94.06 182 PRO A C 1
ATOM 1308 O O . PRO A 1 182 ? -5.836 -21.172 -13.656 1.00 94.06 182 PRO A O 1
ATOM 1311 N N . LEU A 1 183 ? -4.970 -19.139 -13.203 1.00 93.75 183 LEU A N 1
ATOM 1312 C CA . LEU A 1 183 ? -5.016 -18.606 -14.568 1.00 93.75 183 LEU A CA 1
ATOM 1313 C C . LEU A 1 183 ? -3.635 -18.649 -15.222 1.00 93.75 183 LEU A C 1
ATOM 1315 O O . LEU A 1 183 ? -3.469 -19.240 -16.289 1.00 93.75 183 LEU A O 1
ATOM 1319 N N . TRP A 1 184 ? -2.647 -18.028 -14.578 1.00 94.38 184 TRP A N 1
ATOM 1320 C CA . TRP A 1 184 ? -1.266 -17.977 -15.046 1.00 94.38 184 TRP A CA 1
ATOM 1321 C C . TRP A 1 184 ? -0.293 -17.726 -13.887 1.00 94.38 184 TRP A C 1
ATOM 1323 O O . TRP A 1 184 ? -0.676 -17.264 -12.813 1.00 94.38 184 TRP A O 1
ATOM 1333 N N . GLN A 1 185 ? 0.977 -18.041 -14.125 1.00 92.69 185 GLN A N 1
ATOM 1334 C CA . GLN A 1 185 ? 2.098 -17.795 -13.221 1.00 92.69 185 GLN A CA 1
ATOM 1335 C C . GLN A 1 185 ? 3.239 -17.187 -14.043 1.00 92.69 185 GLN A C 1
ATOM 1337 O O . GLN A 1 185 ? 3.499 -17.630 -15.164 1.00 92.69 185 GLN A O 1
ATOM 1342 N N . TYR A 1 186 ? 3.896 -16.172 -13.492 1.00 90.00 186 TYR A N 1
ATOM 1343 C CA . TYR A 1 186 ? 5.128 -15.600 -14.015 1.00 90.00 186 TYR A CA 1
ATOM 1344 C C . TYR A 1 186 ? 6.273 -15.911 -13.052 1.00 90.00 186 TYR A C 1
ATOM 1346 O O . TYR A 1 186 ? 6.275 -15.454 -11.909 1.00 90.00 186 TYR A O 1
ATOM 1354 N N . ASP A 1 187 ? 7.249 -16.666 -13.546 1.00 87.56 187 ASP A N 1
ATOM 1355 C CA . ASP A 1 187 ? 8.510 -16.939 -12.865 1.00 87.56 187 ASP A CA 1
ATOM 1356 C C . ASP A 1 187 ? 9.577 -15.975 -13.409 1.00 87.56 187 ASP A C 1
ATOM 1358 O O . ASP A 1 187 ? 9.943 -16.081 -14.586 1.00 87.56 187 ASP A O 1
ATOM 1362 N N . PRO A 1 188 ? 10.092 -15.023 -12.610 1.00 74.44 188 PRO A N 1
ATOM 1363 C CA . PRO A 1 188 ? 11.177 -14.163 -13.052 1.00 74.44 188 PRO A CA 1
ATOM 1364 C C . PRO A 1 188 ? 12.460 -14.993 -13.210 1.00 74.44 188 PRO A C 1
ATOM 1366 O O . PRO A 1 188 ? 12.884 -15.708 -12.298 1.00 74.44 188 PRO A O 1
ATOM 1369 N N . GLU A 1 189 ? 13.088 -14.905 -14.383 1.00 66.06 189 GLU A N 1
ATOM 1370 C CA . GLU A 1 189 ? 14.353 -15.592 -14.655 1.00 66.06 189 GLU A CA 1
ATOM 1371 C C . GLU A 1 189 ? 15.459 -15.129 -13.677 1.00 66.06 189 GLU A C 1
ATOM 1373 O O . GLU A 1 189 ? 15.558 -13.948 -13.356 1.00 66.06 189 GLU A O 1
ATOM 1378 N N . ASP A 1 190 ? 16.316 -16.067 -13.250 1.00 60.12 190 ASP A N 1
ATOM 1379 C CA . ASP A 1 190 ? 17.506 -15.864 -12.392 1.00 60.12 190 ASP A CA 1
ATOM 1380 C C . ASP A 1 190 ? 17.280 -15.592 -10.881 1.00 60.12 190 ASP A C 1
ATOM 1382 O O . ASP A 1 190 ? 18.223 -15.311 -10.136 1.00 60.12 190 ASP A O 1
ATOM 1386 N N . LEU A 1 191 ? 16.064 -15.783 -10.352 1.00 58.34 191 LEU A N 1
ATOM 1387 C CA . LEU A 1 191 ? 15.815 -15.690 -8.902 1.00 58.34 191 LEU A CA 1
ATOM 1388 C C . LEU A 1 191 ? 16.202 -16.977 -8.150 1.00 58.34 191 LEU A C 1
ATOM 1390 O O . LEU A 1 191 ? 15.373 -17.788 -7.747 1.00 58.34 191 LEU A O 1
ATOM 1394 N N . SER A 1 192 ? 17.502 -17.164 -7.914 1.00 49.88 192 SER A N 1
ATOM 1395 C CA . SER A 1 192 ? 18.054 -18.361 -7.246 1.00 49.88 192 SER A CA 1
ATOM 1396 C C . SER A 1 192 ? 17.772 -18.483 -5.730 1.00 49.88 192 SER A C 1
ATOM 1398 O O . SER A 1 192 ? 18.229 -19.437 -5.087 1.00 49.88 192 SER A O 1
ATOM 1400 N N . HIS A 1 193 ? 17.012 -17.556 -5.133 1.00 51.81 193 HIS A N 1
ATOM 1401 C CA . HIS A 1 193 ? 16.730 -17.461 -3.693 1.00 51.81 193 HIS A CA 1
ATOM 1402 C C . HIS A 1 193 ? 15.271 -17.048 -3.409 1.00 51.81 193 HIS A C 1
ATOM 1404 O O . HIS A 1 193 ? 14.574 -16.581 -4.299 1.00 51.81 193 HIS A O 1
ATOM 1410 N N . ARG A 1 194 ? 14.808 -17.191 -2.151 1.00 54.03 194 ARG A N 1
ATOM 1411 C CA . ARG A 1 194 ? 13.466 -16.747 -1.705 1.00 54.03 194 ARG A CA 1
ATOM 1412 C C . ARG A 1 194 ? 13.341 -15.224 -1.816 1.00 54.03 194 ARG A C 1
ATOM 1414 O O . ARG A 1 194 ? 13.737 -14.505 -0.895 1.00 54.03 194 ARG A O 1
ATOM 1421 N N . VAL A 1 195 ? 12.808 -14.750 -2.932 1.00 62.06 195 VAL A N 1
ATOM 1422 C CA . VAL A 1 195 ? 12.580 -13.331 -3.206 1.00 62.06 195 VAL A CA 1
ATOM 1423 C C . VAL A 1 195 ? 11.224 -12.916 -2.649 1.00 62.06 195 VAL A C 1
ATOM 1425 O O . VAL A 1 195 ? 10.227 -13.595 -2.857 1.00 62.06 195 VAL A O 1
ATOM 1428 N N . SER A 1 196 ? 11.187 -11.799 -1.922 1.00 68.88 196 SER A N 1
ATOM 1429 C CA . SER A 1 196 ? 9.922 -11.126 -1.630 1.00 68.88 196 SER A CA 1
ATOM 1430 C C . SER A 1 196 ? 9.620 -10.202 -2.794 1.00 68.88 196 SER A C 1
ATOM 1432 O O . SER A 1 196 ? 10.490 -9.444 -3.208 1.00 68.88 196 SER A O 1
ATOM 1434 N N . LEU A 1 197 ? 8.390 -10.229 -3.278 1.00 79.88 197 LEU A N 1
ATOM 1435 C CA . LEU A 1 197 ? 7.901 -9.239 -4.228 1.00 79.88 197 LEU A CA 1
ATOM 1436 C C . LEU A 1 197 ? 7.282 -8.066 -3.449 1.00 79.88 197 LEU A C 1
ATOM 1438 O O . LEU A 1 197 ? 6.864 -8.245 -2.296 1.00 79.88 197 LEU A O 1
ATOM 1442 N N . SER A 1 198 ? 7.255 -6.869 -4.035 1.00 85.62 198 SER A N 1
ATOM 1443 C CA . SER A 1 198 ? 6.444 -5.761 -3.512 1.00 85.62 198 SER A CA 1
ATOM 1444 C C . SER A 1 198 ? 4.960 -6.025 -3.787 1.00 85.62 198 SER A C 1
ATOM 1446 O O . SER A 1 198 ? 4.618 -6.826 -4.660 1.00 85.62 198 SER A O 1
ATOM 1448 N N . SER A 1 199 ? 4.049 -5.329 -3.096 1.00 90.00 199 SER A N 1
ATOM 1449 C CA . SER A 1 199 ? 2.640 -5.349 -3.515 1.00 90.00 199 SER A CA 1
ATOM 1450 C C . SER A 1 199 ? 2.524 -4.829 -4.957 1.00 90.00 199 SER A C 1
ATOM 1452 O O . SER A 1 199 ? 3.165 -3.820 -5.274 1.00 90.00 199 SER A O 1
ATOM 1454 N N . PRO A 1 200 ? 1.765 -5.510 -5.832 1.00 92.38 200 PRO A N 1
ATOM 1455 C CA . PRO A 1 200 ? 1.595 -5.093 -7.215 1.00 92.38 200 PRO A CA 1
ATOM 1456 C C . PRO A 1 200 ? 0.635 -3.912 -7.350 1.00 92.38 200 PRO A C 1
ATOM 1458 O O . PRO A 1 200 ? -0.314 -3.777 -6.578 1.00 92.38 200 PRO A O 1
ATOM 1461 N N . ALA A 1 201 ? 0.839 -3.123 -8.399 1.00 91.88 201 ALA A N 1
ATOM 1462 C CA . ALA A 1 201 ? -0.099 -2.119 -8.889 1.00 91.88 201 ALA A CA 1
ATOM 1463 C C . ALA A 1 201 ? -0.404 -2.373 -10.372 1.00 91.88 201 ALA A C 1
ATOM 1465 O O . ALA A 1 201 ? 0.362 -3.047 -11.060 1.00 91.88 201 ALA A O 1
ATOM 1466 N N . MET A 1 202 ? -1.513 -1.842 -10.889 1.00 89.69 202 MET A N 1
ATOM 1467 C CA . MET A 1 202 ? -1.903 -2.024 -12.292 1.00 89.69 202 MET A CA 1
ATOM 1468 C C . MET A 1 202 ? -2.398 -0.720 -12.916 1.00 89.69 202 MET A C 1
ATOM 1470 O O . MET A 1 202 ? -3.197 0.010 -12.328 1.00 89.69 202 MET A O 1
ATOM 1474 N N . ALA A 1 203 ? -1.912 -0.435 -14.122 1.00 88.50 203 ALA A N 1
ATOM 1475 C CA . ALA A 1 203 ? -2.333 0.698 -14.930 1.00 88.50 203 ALA A CA 1
ATOM 1476 C C . ALA A 1 203 ? -3.678 0.438 -15.626 1.00 88.50 203 ALA A C 1
ATOM 1478 O O . ALA A 1 203 ? -4.139 -0.693 -15.774 1.00 88.50 203 ALA A O 1
ATOM 1479 N N . ARG A 1 204 ? -4.298 1.517 -16.116 1.00 83.50 204 ARG A N 1
ATOM 1480 C CA . ARG A 1 204 ? -5.597 1.489 -16.814 1.00 83.50 204 ARG A CA 1
ATOM 1481 C C . ARG A 1 204 ? -5.619 0.642 -18.093 1.00 83.50 204 ARG A C 1
ATOM 1483 O O . ARG A 1 204 ? -6.697 0.277 -18.545 1.00 83.50 204 ARG A O 1
ATOM 1490 N N . ASP A 1 205 ? -4.460 0.363 -18.683 1.00 82.62 205 ASP A N 1
ATOM 1491 C CA . ASP A 1 205 ? -4.309 -0.504 -19.858 1.00 82.62 205 ASP A CA 1
ATOM 1492 C C . ASP A 1 205 ? -4.154 -1.997 -19.505 1.00 82.62 205 ASP A C 1
ATOM 1494 O O . ASP A 1 205 ? -4.080 -2.836 -20.403 1.00 82.62 205 ASP A O 1
ATOM 1498 N N . GLY A 1 206 ? -4.140 -2.339 -18.212 1.00 87.56 206 GLY A N 1
ATOM 1499 C CA . GLY A 1 206 ? -3.933 -3.698 -17.715 1.00 87.56 206 GLY A CA 1
ATOM 1500 C C . GLY A 1 206 ? -2.465 -4.091 -17.534 1.00 87.56 206 GLY A C 1
ATOM 1501 O O . GLY A 1 206 ? -2.198 -5.261 -17.265 1.00 87.56 206 GLY A O 1
ATOM 1502 N N . THR A 1 207 ? -1.511 -3.162 -17.670 1.00 91.31 207 THR A N 1
ATOM 1503 C CA . THR A 1 207 ? -0.100 -3.424 -17.342 1.00 91.31 207 THR A CA 1
ATOM 1504 C C . THR A 1 207 ? 0.082 -3.493 -15.827 1.00 91.31 207 THR A C 1
ATOM 1506 O O . THR A 1 207 ? -0.325 -2.581 -15.109 1.00 91.31 207 THR A O 1
ATOM 1509 N N . ILE A 1 208 ? 0.689 -4.573 -15.342 1.00 93.75 208 ILE A N 1
ATOM 1510 C CA . ILE A 1 208 ? 0.917 -4.884 -13.927 1.00 93.75 208 ILE A CA 1
ATOM 1511 C C . ILE A 1 208 ? 2.382 -4.593 -13.591 1.00 93.75 208 ILE A C 1
ATOM 1513 O O . ILE A 1 208 ? 3.275 -5.089 -14.277 1.00 93.75 208 ILE A O 1
ATOM 1517 N N . TYR A 1 209 ? 2.627 -3.848 -12.515 1.00 94.94 209 TYR A N 1
ATOM 1518 C CA . TYR A 1 209 ? 3.959 -3.488 -12.031 1.00 94.94 209 TYR A CA 1
ATOM 1519 C C . TYR A 1 209 ? 4.203 -4.015 -10.619 1.00 94.94 209 TYR A C 1
ATOM 1521 O O . TYR A 1 209 ? 3.337 -3.896 -9.750 1.00 94.94 209 TYR A O 1
ATOM 1529 N N . PHE A 1 210 ? 5.399 -4.544 -10.369 1.00 94.56 210 PHE A N 1
ATOM 1530 C CA . PHE A 1 210 ? 5.872 -4.912 -9.031 1.00 94.56 210 PHE A CA 1
ATOM 1531 C C . PHE A 1 210 ? 7.401 -4.877 -8.963 1.00 94.56 210 PHE A C 1
ATOM 1533 O O . PHE A 1 210 ? 8.086 -5.087 -9.963 1.00 94.56 210 PHE A O 1
ATOM 1540 N N . GLY A 1 211 ? 7.930 -4.605 -7.775 1.00 92.00 211 GLY A N 1
ATOM 1541 C CA . GLY A 1 211 ? 9.349 -4.702 -7.460 1.00 92.00 211 GLY A CA 1
ATOM 1542 C C . GLY A 1 211 ? 9.753 -6.092 -6.972 1.00 92.00 211 GLY A C 1
ATOM 1543 O O . GLY A 1 211 ? 8.929 -6.838 -6.432 1.00 92.00 211 GLY A O 1
ATOM 1544 N N . ASP A 1 212 ? 11.031 -6.427 -7.137 1.00 87.81 212 ASP A N 1
ATOM 1545 C CA . ASP A 1 212 ? 11.630 -7.667 -6.649 1.00 87.81 212 ASP A CA 1
ATOM 1546 C C . ASP A 1 212 ? 12.966 -7.455 -5.896 1.00 87.81 212 ASP A C 1
ATOM 1548 O O . ASP A 1 212 ? 13.632 -6.417 -5.984 1.00 87.81 212 ASP A O 1
ATOM 1552 N N . HIS A 1 213 ? 13.386 -8.482 -5.144 1.00 84.12 213 HIS A N 1
ATOM 1553 C CA . HIS A 1 213 ? 14.720 -8.555 -4.515 1.00 84.12 213 HIS A CA 1
ATOM 1554 C C . HIS A 1 213 ? 15.821 -9.048 -5.472 1.00 84.12 213 HIS A C 1
ATOM 1556 O O . HIS A 1 213 ? 16.940 -9.295 -5.029 1.00 84.12 213 HIS A O 1
ATOM 1562 N N . GLY A 1 214 ? 15.537 -9.199 -6.766 1.00 81.88 214 GLY A N 1
ATOM 1563 C CA . GLY A 1 214 ? 16.574 -9.252 -7.799 1.00 81.88 214 GLY A CA 1
ATOM 1564 C C . GLY A 1 214 ? 17.172 -7.870 -8.089 1.00 81.88 214 GLY A C 1
ATOM 1565 O O . GLY A 1 214 ? 18.237 -7.794 -8.694 1.00 81.88 214 GLY A O 1
ATOM 1566 N N . GLY A 1 215 ? 16.520 -6.798 -7.621 1.00 88.25 215 GLY A N 1
ATOM 1567 C CA . GLY A 1 215 ? 16.893 -5.422 -7.936 1.00 88.25 215 GLY A CA 1
ATOM 1568 C C . GLY A 1 215 ? 16.283 -4.984 -9.262 1.00 88.25 215 GLY A C 1
ATOM 1569 O O . GLY A 1 215 ? 16.983 -4.488 -10.141 1.00 88.25 215 GLY A O 1
ATOM 1570 N N . ALA A 1 216 ? 14.985 -5.229 -9.453 1.00 91.69 216 ALA A N 1
ATOM 1571 C CA . ALA A 1 216 ? 14.265 -4.733 -10.614 1.00 91.69 216 ALA A CA 1
ATOM 1572 C C . ALA A 1 216 ? 12.818 -4.333 -10.302 1.00 91.69 216 ALA A C 1
ATOM 1574 O O . ALA A 1 216 ? 12.147 -4.896 -9.434 1.00 91.69 216 ALA A O 1
ATOM 1575 N N . LEU A 1 217 ? 12.325 -3.375 -11.087 1.00 95.25 217 LEU A N 1
ATOM 1576 C CA . LEU A 1 217 ? 10.905 -3.151 -11.325 1.00 95.25 217 LEU A CA 1
ATOM 1577 C C . LEU A 1 217 ? 10.497 -3.968 -12.558 1.00 95.25 217 LEU A C 1
ATOM 1579 O O . LEU A 1 217 ? 11.027 -3.759 -13.653 1.00 95.25 217 LEU A O 1
ATOM 1583 N N . GLN A 1 218 ? 9.556 -4.892 -12.390 1.00 94.75 218 GLN A N 1
ATOM 1584 C CA . GLN A 1 218 ? 8.995 -5.710 -13.464 1.00 94.75 218 GLN A CA 1
ATOM 1585 C C . GLN A 1 218 ? 7.708 -5.082 -14.003 1.00 94.75 218 GLN A C 1
ATOM 1587 O O . GLN A 1 218 ? 6.931 -4.498 -13.245 1.00 94.75 218 GLN A O 1
ATOM 1592 N N . ALA A 1 219 ? 7.455 -5.263 -15.300 1.00 95.69 219 ALA A N 1
ATOM 1593 C CA . ALA A 1 219 ? 6.180 -4.957 -15.938 1.00 95.69 219 ALA A CA 1
ATOM 1594 C C . ALA A 1 219 ? 5.661 -6.178 -16.706 1.00 95.69 219 ALA A C 1
ATOM 1596 O O . ALA A 1 219 ? 6.348 -6.696 -17.593 1.00 95.69 219 ALA A O 1
ATOM 1597 N N . LEU A 1 220 ? 4.441 -6.618 -16.404 1.00 94.75 220 LEU A N 1
ATOM 1598 C CA . LEU A 1 220 ? 3.730 -7.681 -17.123 1.00 94.75 220 LEU A CA 1
ATOM 1599 C C . LEU A 1 220 ? 2.494 -7.108 -17.827 1.00 94.75 220 LEU A C 1
ATOM 1601 O O . LEU A 1 220 ? 1.839 -6.217 -17.293 1.00 94.75 220 LEU A O 1
ATOM 1605 N N . SER A 1 221 ? 2.113 -7.641 -18.986 1.00 92.25 221 SER A N 1
ATOM 1606 C CA . SER A 1 221 ? 0.752 -7.447 -19.501 1.00 92.25 221 SER A CA 1
ATOM 1607 C C . SER A 1 221 ? -0.259 -8.267 -18.691 1.00 92.25 221 SER A C 1
ATOM 1609 O O . SER A 1 221 ? 0.106 -9.216 -17.999 1.00 92.25 221 SER A O 1
ATOM 1611 N N . SER A 1 222 ? -1.550 -7.950 -18.817 1.00 86.50 222 SER A N 1
ATOM 1612 C CA . SER A 1 222 ? -2.656 -8.587 -18.074 1.00 86.50 222 SER A CA 1
ATOM 1613 C C . SER A 1 222 ? -2.742 -10.120 -18.185 1.00 86.50 222 SER A C 1
ATOM 1615 O O . SER A 1 222 ? -3.359 -10.773 -17.348 1.00 86.50 222 SER A O 1
ATOM 1617 N N . ASN A 1 223 ? -2.098 -10.716 -19.192 1.00 88.94 223 ASN A N 1
ATOM 1618 C CA . ASN A 1 223 ? -1.986 -12.163 -19.389 1.00 88.94 223 ASN A CA 1
ATOM 1619 C C . ASN A 1 223 ? -0.686 -12.785 -18.826 1.00 88.94 223 ASN A C 1
ATOM 1621 O O . ASN A 1 223 ? -0.346 -13.908 -19.197 1.00 88.94 223 ASN A O 1
ATOM 1625 N N . GLY A 1 224 ? 0.066 -12.054 -17.998 1.00 90.50 224 GLY A N 1
ATOM 1626 C CA . GLY A 1 224 ? 1.285 -12.521 -17.329 1.00 90.50 224 GLY A CA 1
ATOM 1627 C C . GLY A 1 224 ? 2.560 -12.504 -18.177 1.00 90.50 224 GLY A C 1
ATOM 1628 O O . GLY A 1 224 ? 3.624 -12.876 -17.686 1.00 90.50 224 GLY A O 1
ATOM 1629 N N . ALA A 1 225 ? 2.501 -12.073 -19.441 1.00 93.31 225 ALA A N 1
ATOM 1630 C CA . ALA A 1 225 ? 3.697 -11.961 -20.273 1.00 93.31 225 ALA A CA 1
ATOM 1631 C C . ALA A 1 225 ? 4.522 -10.720 -19.888 1.00 93.31 225 ALA A C 1
ATOM 1633 O O . ALA A 1 225 ? 3.981 -9.625 -19.756 1.00 93.31 225 ALA A O 1
ATOM 1634 N N . ARG A 1 226 ? 5.845 -10.869 -19.750 1.00 94.19 226 ARG A N 1
ATOM 1635 C CA . ARG A 1 226 ? 6.759 -9.754 -19.453 1.00 94.19 226 ARG A CA 1
ATOM 1636 C C . ARG A 1 226 ? 6.749 -8.725 -20.584 1.00 94.19 226 ARG A C 1
ATOM 1638 O O . ARG A 1 226 ? 7.153 -9.033 -21.704 1.00 94.19 226 ARG A O 1
ATOM 1645 N N . ALA A 1 227 ? 6.323 -7.506 -20.270 1.00 95.00 227 ALA A N 1
ATOM 1646 C CA . ALA A 1 227 ? 6.376 -6.356 -21.163 1.00 95.00 227 ALA A CA 1
ATOM 1647 C C . ALA A 1 227 ? 7.780 -5.734 -21.157 1.00 95.00 227 ALA A C 1
ATOM 1649 O O . ALA A 1 227 ? 8.395 -5.574 -22.212 1.00 95.00 227 ALA A O 1
ATOM 1650 N N . TRP A 1 228 ? 8.310 -5.438 -19.966 1.00 96.00 228 TRP A N 1
ATOM 1651 C CA . TRP A 1 228 ? 9.660 -4.908 -19.760 1.00 96.00 228 TRP A CA 1
ATOM 1652 C C . TRP A 1 228 ? 10.147 -5.152 -18.322 1.00 96.00 228 TRP A C 1
ATOM 1654 O O . TRP A 1 228 ? 9.432 -5.694 -17.481 1.00 96.00 228 TRP A O 1
ATOM 1664 N N . SER A 1 229 ? 11.395 -4.776 -18.043 1.00 94.94 229 SER A N 1
ATOM 1665 C CA . SER A 1 229 ? 11.942 -4.676 -16.684 1.00 94.94 229 SER A CA 1
ATOM 1666 C C . SER A 1 229 ? 12.960 -3.545 -16.611 1.00 94.94 229 SER A C 1
ATOM 1668 O O . SER A 1 229 ? 13.759 -3.401 -17.540 1.00 94.94 229 SER A O 1
ATOM 1670 N N . PHE A 1 230 ? 12.996 -2.823 -15.500 1.00 96.44 230 PHE A N 1
ATOM 1671 C CA . PHE A 1 230 ? 13.996 -1.798 -15.223 1.00 96.44 230 PHE A CA 1
ATOM 1672 C C . PHE A 1 230 ? 14.874 -2.226 -14.035 1.00 96.44 230 PHE A C 1
ATOM 1674 O O . PHE A 1 230 ? 14.321 -2.466 -12.961 1.00 96.44 230 PHE A O 1
ATOM 1681 N N . PRO A 1 231 ? 16.204 -2.355 -14.202 1.00 95.56 231 PRO A N 1
ATOM 1682 C CA . PRO A 1 231 ? 17.105 -2.726 -13.115 1.00 95.56 231 PRO A CA 1
ATOM 1683 C C . PRO A 1 231 ? 17.410 -1.539 -12.188 1.00 95.56 231 PRO A C 1
ATOM 1685 O O . PRO A 1 231 ? 17.591 -0.411 -12.647 1.00 95.56 231 PRO A O 1
ATOM 1688 N N . THR A 1 232 ? 17.527 -1.830 -10.899 1.00 94.88 232 THR A N 1
ATOM 1689 C CA . THR A 1 232 ? 18.002 -0.954 -9.817 1.00 94.88 232 THR A CA 1
ATOM 1690 C C . THR A 1 232 ? 19.269 -1.553 -9.191 1.00 94.88 232 THR A C 1
ATOM 1692 O O . THR A 1 232 ? 19.640 -2.685 -9.507 1.00 94.88 232 THR A O 1
ATOM 1695 N N . ASP A 1 233 ? 19.963 -0.815 -8.320 1.00 93.69 233 ASP A N 1
ATOM 1696 C CA . ASP A 1 233 ? 21.237 -1.281 -7.738 1.00 93.69 233 ASP A CA 1
ATOM 1697 C C . ASP A 1 233 ? 21.053 -2.070 -6.414 1.00 93.69 233 ASP A C 1
ATOM 1699 O O . ASP A 1 233 ? 21.992 -2.708 -5.932 1.00 93.69 233 ASP A O 1
ATOM 1703 N N . ASP A 1 234 ? 19.844 -2.072 -5.837 1.00 92.50 234 ASP A N 1
ATOM 1704 C CA . ASP A 1 234 ? 19.412 -2.904 -4.694 1.00 92.50 234 ASP A CA 1
ATOM 1705 C C . ASP A 1 234 ? 17.892 -3.206 -4.807 1.00 92.50 234 ASP A C 1
ATOM 1707 O O . ASP A 1 234 ? 17.233 -2.806 -5.768 1.00 92.50 234 ASP A O 1
ATOM 1711 N N . TYR A 1 235 ? 17.320 -3.933 -3.843 1.00 91.50 235 TYR A N 1
ATOM 1712 C CA . TYR A 1 235 ? 15.944 -4.443 -3.847 1.00 91.50 235 TYR A CA 1
ATOM 1713 C C . TYR A 1 235 ? 14.868 -3.362 -4.022 1.00 91.50 235 TYR A C 1
ATOM 1715 O O . TYR A 1 235 ? 14.844 -2.366 -3.293 1.00 91.50 235 TYR A O 1
ATOM 1723 N N . VAL A 1 236 ? 13.872 -3.653 -4.860 1.00 92.75 236 VAL A N 1
ATOM 1724 C CA . VAL A 1 236 ? 12.676 -2.820 -5.031 1.00 92.75 236 VAL A CA 1
ATOM 1725 C C . VAL A 1 236 ? 11.564 -3.349 -4.124 1.00 92.75 236 VAL A C 1
ATOM 1727 O O . VAL A 1 236 ? 10.871 -4.313 -4.443 1.00 92.75 236 VAL A O 1
ATOM 1730 N N . ARG A 1 237 ? 11.423 -2.743 -2.940 1.00 90.12 237 ARG A N 1
ATOM 1731 C CA . ARG A 1 237 ? 10.454 -3.172 -1.910 1.00 90.12 237 ARG A CA 1
ATOM 1732 C C . ARG A 1 237 ? 9.183 -2.347 -1.858 1.00 90.12 237 ARG A C 1
ATOM 1734 O O . ARG A 1 237 ? 8.143 -2.874 -1.459 1.00 90.12 237 ARG A O 1
ATOM 1741 N N . ALA A 1 238 ? 9.275 -1.076 -2.232 1.00 92.12 238 ALA A N 1
ATOM 1742 C CA . ALA A 1 238 ? 8.126 -0.198 -2.323 1.00 92.12 238 ALA A CA 1
ATOM 1743 C C . ALA A 1 238 ? 7.132 -0.745 -3.360 1.00 92.12 238 ALA A C 1
ATOM 1745 O O . ALA A 1 238 ? 7.523 -1.176 -4.444 1.00 92.12 238 ALA A O 1
ATOM 1746 N N . ALA A 1 239 ? 5.839 -0.712 -3.036 1.00 94.06 239 ALA A N 1
ATOM 1747 C CA . ALA A 1 239 ? 4.797 -0.930 -4.031 1.00 94.06 239 ALA A CA 1
ATOM 1748 C C . ALA A 1 239 ? 4.835 0.233 -5.048 1.00 94.06 239 ALA A C 1
ATOM 1750 O O . ALA A 1 239 ? 4.840 1.388 -4.604 1.00 94.06 239 ALA A O 1
ATOM 1751 N N . PRO A 1 240 ? 4.859 -0.017 -6.372 1.00 95.50 240 PRO A N 1
ATOM 1752 C CA . PRO A 1 240 ? 4.900 1.059 -7.361 1.00 95.50 240 PRO A CA 1
ATOM 1753 C C . PRO A 1 240 ? 3.587 1.846 -7.369 1.00 95.50 240 PRO A C 1
ATOM 1755 O O . PRO A 1 240 ? 2.527 1.232 -7.443 1.00 95.50 240 PRO A O 1
ATOM 1758 N N . SER A 1 241 ? 3.629 3.178 -7.340 1.00 95.12 241 SER A N 1
ATOM 1759 C CA . SER A 1 241 ? 2.449 4.013 -7.623 1.00 95.12 241 SER A CA 1
ATOM 1760 C C . SER A 1 241 ? 2.464 4.507 -9.068 1.00 95.12 241 SER A C 1
ATOM 1762 O O . SER A 1 241 ? 3.512 4.614 -9.703 1.00 95.12 241 SER A O 1
ATOM 1764 N N . ILE A 1 242 ? 1.285 4.768 -9.627 1.00 94.44 242 ILE A N 1
ATOM 1765 C CA . ILE A 1 242 ? 1.079 5.048 -11.049 1.00 94.44 242 ILE A CA 1
ATOM 1766 C C . ILE A 1 242 ? 0.336 6.376 -11.183 1.00 94.44 242 ILE A C 1
ATOM 1768 O O . ILE A 1 242 ? -0.856 6.487 -10.882 1.00 94.44 242 ILE A O 1
ATOM 1772 N N . GLY A 1 243 ? 1.056 7.389 -11.660 1.00 91.12 243 GLY A N 1
ATOM 1773 C CA . GLY A 1 243 ? 0.527 8.715 -11.945 1.00 91.12 243 GLY A CA 1
ATOM 1774 C C . GLY A 1 243 ? -0.511 8.719 -13.069 1.00 91.12 243 GLY A C 1
ATOM 1775 O O . GLY A 1 243 ? -0.630 7.792 -13.868 1.00 91.12 243 GLY A O 1
ATOM 1776 N N . ARG A 1 244 ? -1.260 9.820 -13.169 1.00 86.50 244 ARG A N 1
ATOM 1777 C CA . ARG A 1 244 ? -2.364 9.981 -14.140 1.00 86.50 244 ARG A CA 1
ATOM 1778 C C . ARG A 1 244 ? -1.921 9.980 -15.600 1.00 86.50 244 ARG A C 1
ATOM 1780 O O . ARG A 1 244 ? -2.724 9.659 -16.471 1.00 86.50 244 ARG A O 1
ATOM 1787 N N . ASP A 1 245 ? -0.669 10.349 -15.849 1.00 88.62 245 ASP A N 1
ATOM 1788 C CA . ASP A 1 245 ? -0.009 10.290 -17.155 1.00 88.62 245 ASP A CA 1
ATOM 1789 C C . ASP A 1 245 ? 0.605 8.905 -17.454 1.00 88.62 245 ASP A C 1
ATOM 1791 O O . ASP A 1 245 ? 1.227 8.722 -18.497 1.00 88.62 245 ASP A O 1
ATOM 1795 N N . GLY A 1 246 ? 0.422 7.931 -16.555 1.00 92.31 246 GLY A N 1
ATOM 1796 C CA . GLY A 1 246 ? 0.994 6.589 -16.635 1.00 92.31 246 GLY A CA 1
ATOM 1797 C C . GLY A 1 246 ? 2.411 6.468 -16.068 1.00 92.31 246 GLY A C 1
ATOM 1798 O O . GLY A 1 246 ? 2.972 5.378 -16.119 1.00 92.31 246 GLY A O 1
ATOM 1799 N N . THR A 1 247 ? 2.998 7.541 -15.523 1.00 96.50 247 THR A N 1
ATOM 1800 C CA . THR A 1 247 ? 4.335 7.470 -14.905 1.00 96.50 247 THR A CA 1
ATOM 1801 C C . THR A 1 247 ? 4.326 6.509 -13.725 1.00 96.50 247 THR A C 1
ATOM 1803 O O . THR A 1 247 ? 3.516 6.671 -12.813 1.00 96.50 247 THR A O 1
ATOM 1806 N N . VAL A 1 248 ? 5.239 5.542 -13.722 1.00 97.88 248 VAL A N 1
ATOM 1807 C CA . VAL A 1 248 ? 5.410 4.580 -12.630 1.00 97.88 248 VAL A CA 1
ATOM 1808 C C . VAL A 1 248 ? 6.482 5.105 -11.682 1.00 97.88 248 VAL A C 1
ATOM 1810 O O . VAL A 1 248 ? 7.605 5.372 -12.107 1.00 97.88 248 VAL A O 1
ATOM 1813 N N . TYR A 1 249 ? 6.137 5.259 -10.410 1.00 98.25 249 TYR A N 1
ATOM 1814 C CA . TYR A 1 249 ? 7.003 5.774 -9.355 1.00 98.25 249 TYR A CA 1
ATOM 1815 C C . TYR A 1 249 ? 7.342 4.663 -8.365 1.00 98.25 249 TYR A C 1
ATOM 1817 O O . TYR A 1 249 ? 6.444 3.964 -7.889 1.00 98.25 249 TYR A O 1
ATOM 1825 N N . VAL A 1 250 ? 8.622 4.492 -8.033 1.00 97.94 250 VAL A N 1
ATOM 1826 C CA . VAL A 1 250 ? 9.049 3.449 -7.093 1.00 97.94 250 VAL A CA 1
ATOM 1827 C C . VAL A 1 250 ? 10.323 3.822 -6.331 1.00 97.94 250 VAL A C 1
ATOM 1829 O O . VAL A 1 250 ? 11.254 4.408 -6.883 1.00 97.94 250 VAL A O 1
ATOM 1832 N N . GLY A 1 251 ? 10.360 3.465 -5.047 1.00 97.25 251 GLY A N 1
ATOM 1833 C CA . GLY A 1 251 ? 11.549 3.550 -4.201 1.00 97.25 251 GLY A CA 1
ATOM 1834 C C . GLY A 1 251 ? 12.384 2.269 -4.240 1.00 97.25 251 GLY A C 1
ATOM 1835 O O . GLY A 1 251 ? 11.837 1.163 -4.227 1.00 97.25 251 GLY A O 1
ATOM 1836 N N . SER A 1 252 ? 13.708 2.424 -4.265 1.00 96.25 252 SER A N 1
ATOM 1837 C CA . SER A 1 252 ? 14.675 1.327 -4.188 1.00 96.25 252 SER A CA 1
ATOM 1838 C C . SER A 1 252 ? 15.484 1.366 -2.889 1.00 96.25 252 SER A C 1
ATOM 1840 O O . SER A 1 252 ? 15.676 2.415 -2.259 1.00 96.25 252 SER A O 1
ATOM 1842 N N . ASN A 1 253 ? 16.013 0.211 -2.487 1.00 94.12 253 ASN A N 1
ATOM 1843 C CA . ASN A 1 253 ? 16.914 0.120 -1.344 1.00 94.12 253 ASN A CA 1
ATOM 1844 C C . ASN A 1 253 ? 18.295 0.752 -1.570 1.00 94.12 253 ASN A C 1
ATOM 1846 O O . ASN A 1 253 ? 18.964 1.065 -0.584 1.00 94.12 253 ASN A O 1
ATOM 1850 N N . ASP A 1 254 ? 18.683 1.014 -2.821 1.00 95.38 254 ASP A N 1
ATOM 1851 C CA . ASP A 1 254 ? 19.918 1.741 -3.159 1.00 95.38 254 ASP A CA 1
ATOM 1852 C C . ASP A 1 254 ? 19.875 3.219 -2.716 1.00 95.38 254 ASP A C 1
ATOM 1854 O O . ASP A 1 254 ? 20.910 3.881 -2.650 1.00 95.38 254 ASP A O 1
ATOM 1858 N N . GLY A 1 255 ? 18.694 3.709 -2.322 1.00 96.31 255 GLY A N 1
ATOM 1859 C CA . GLY A 1 255 ? 18.453 5.074 -1.856 1.00 96.31 255 GLY A CA 1
ATOM 1860 C C . GLY A 1 255 ? 17.895 6.003 -2.931 1.00 96.31 255 GLY A C 1
ATOM 1861 O O . GLY A 1 255 ? 17.629 7.172 -2.639 1.00 96.31 255 GLY A O 1
ATOM 1862 N N . THR A 1 256 ? 17.673 5.489 -4.140 1.00 98.44 256 THR A N 1
ATOM 1863 C CA . THR A 1 256 ? 17.128 6.222 -5.281 1.00 98.44 256 THR A CA 1
ATOM 1864 C C . THR A 1 256 ? 15.621 6.019 -5.399 1.00 98.44 256 THR A C 1
ATOM 1866 O O . THR A 1 256 ? 15.091 4.910 -5.287 1.00 98.44 256 THR A O 1
ATOM 1869 N N . PHE A 1 257 ? 14.920 7.116 -5.657 1.00 98.56 257 PHE A N 1
ATOM 1870 C CA . PHE A 1 257 ? 13.533 7.132 -6.089 1.00 98.56 257 PHE A CA 1
ATOM 1871 C C . PHE A 1 257 ? 13.488 7.277 -7.611 1.00 98.56 257 PHE A C 1
ATOM 1873 O O . PHE A 1 257 ? 14.102 8.193 -8.163 1.00 98.56 257 PHE A O 1
ATOM 1880 N N . TYR A 1 258 ? 12.775 6.388 -8.295 1.00 98.62 258 TYR A N 1
ATOM 1881 C CA . TYR A 1 258 ? 12.708 6.339 -9.753 1.00 98.62 258 TYR A CA 1
ATOM 1882 C C . TYR A 1 258 ? 11.314 6.712 -10.252 1.00 98.62 258 TYR A C 1
ATOM 1884 O O . TYR A 1 258 ? 10.310 6.245 -9.715 1.00 98.62 258 TYR A O 1
ATOM 1892 N N . ALA A 1 259 ? 11.264 7.490 -11.331 1.00 98.50 259 ALA A N 1
ATOM 1893 C CA . ALA A 1 259 ? 10.072 7.702 -12.138 1.00 98.50 259 ALA A CA 1
ATOM 1894 C C . ALA A 1 259 ? 10.322 7.181 -13.556 1.00 98.50 259 ALA A C 1
ATOM 1896 O O . ALA A 1 259 ? 11.287 7.578 -14.215 1.00 98.50 259 ALA A O 1
ATOM 1897 N N . LEU A 1 260 ? 9.448 6.307 -14.042 1.00 98.69 260 LEU A N 1
ATOM 1898 C CA . LEU A 1 260 ? 9.556 5.657 -15.342 1.00 98.69 260 LEU A CA 1
ATOM 1899 C C . LEU A 1 260 ? 8.344 5.989 -16.206 1.00 98.69 260 LEU A C 1
ATOM 1901 O O . LEU A 1 260 ? 7.222 6.099 -15.715 1.00 98.69 260 LEU A O 1
ATOM 1905 N N . ASN A 1 261 ? 8.560 6.113 -17.509 1.00 98.00 261 ASN A N 1
ATOM 1906 C CA . ASN A 1 261 ? 7.474 6.161 -18.479 1.00 98.00 261 ASN A CA 1
ATOM 1907 C C . ASN A 1 261 ? 6.808 4.767 -18.596 1.00 98.00 261 ASN A C 1
ATOM 1909 O O . ASN A 1 261 ? 7.449 3.761 -18.281 1.00 98.00 261 ASN A O 1
ATOM 1913 N N . PRO A 1 262 ? 5.565 4.665 -19.112 1.00 95.31 262 PRO A N 1
ATOM 1914 C CA . PRO A 1 262 ? 4.871 3.381 -19.302 1.00 95.31 262 PRO A CA 1
ATOM 1915 C C . PRO A 1 262 ? 5.623 2.335 -20.148 1.00 95.31 262 PRO A C 1
ATOM 1917 O O . PRO A 1 262 ? 5.331 1.145 -20.067 1.00 95.31 262 PRO A O 1
ATOM 1920 N N . ASP A 1 263 ? 6.586 2.760 -20.971 1.00 96.31 263 ASP A N 1
ATOM 1921 C CA . ASP A 1 263 ? 7.434 1.884 -21.793 1.00 96.31 263 ASP A CA 1
ATOM 1922 C C . ASP A 1 263 ? 8.685 1.351 -21.061 1.00 96.31 263 ASP A C 1
ATOM 1924 O O . ASP A 1 263 ? 9.507 0.663 -21.668 1.00 96.31 263 ASP A O 1
ATOM 1928 N N . GLY A 1 264 ? 8.841 1.670 -19.771 1.00 97.25 264 GLY A N 1
ATOM 1929 C CA . GLY A 1 264 ? 9.975 1.266 -18.938 1.00 97.25 264 GLY A CA 1
ATOM 1930 C C . GLY A 1 264 ? 11.214 2.148 -19.082 1.00 97.25 264 GLY A C 1
ATOM 1931 O O . GLY A 1 264 ? 12.234 1.876 -18.448 1.00 97.25 264 GLY A O 1
ATOM 1932 N N . SER A 1 265 ? 11.165 3.209 -19.894 1.00 98.31 265 SER A N 1
ATOM 1933 C CA . SER A 1 265 ? 12.261 4.176 -19.975 1.00 98.31 265 SER A CA 1
ATOM 1934 C C . SER A 1 265 ? 12.285 5.101 -18.753 1.00 98.31 265 SER A C 1
ATOM 1936 O O . SER A 1 265 ? 11.249 5.579 -18.290 1.00 98.31 265 SER A O 1
ATOM 1938 N N . LEU A 1 266 ? 13.483 5.385 -18.233 1.00 98.56 266 LEU A N 1
ATOM 1939 C CA . LEU A 1 266 ? 13.665 6.312 -17.115 1.00 98.56 266 LEU A CA 1
ATOM 1940 C C . LEU A 1 266 ? 13.204 7.725 -17.510 1.00 98.56 266 LEU A C 1
ATOM 1942 O O . LEU A 1 266 ? 13.731 8.308 -18.460 1.00 98.56 266 LEU A O 1
ATOM 1946 N N . LYS A 1 267 ? 12.248 8.281 -16.761 1.00 98.44 267 LYS A N 1
ATOM 1947 C CA . LYS 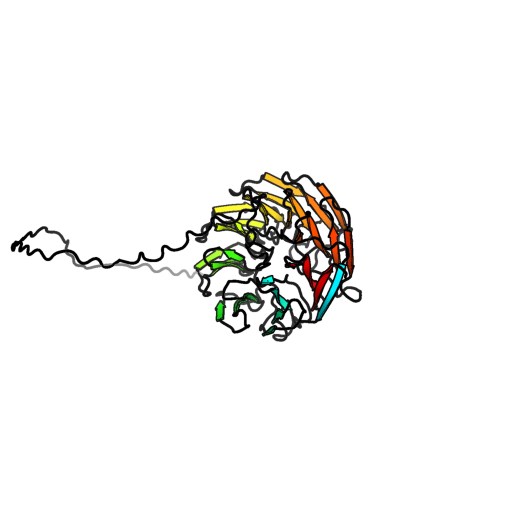A 1 267 ? 11.768 9.664 -16.895 1.00 98.44 267 LYS A CA 1
ATOM 1948 C C . LYS A 1 267 ? 12.652 10.608 -16.079 1.00 98.44 267 LYS A C 1
ATOM 1950 O O . LYS A 1 267 ? 13.148 11.594 -16.618 1.00 98.44 267 LYS A O 1
ATOM 1955 N N . TRP A 1 268 ? 12.877 10.273 -14.808 1.00 98.69 268 TRP A N 1
ATOM 1956 C CA . TRP A 1 268 ? 13.806 10.947 -13.895 1.00 98.69 268 TRP A CA 1
ATOM 1957 C C . TRP A 1 268 ? 14.125 10.059 -12.679 1.00 98.69 268 TRP A C 1
ATOM 1959 O O . TRP A 1 268 ? 13.449 9.061 -12.432 1.00 98.69 268 TRP A O 1
ATOM 1969 N N . SER A 1 269 ? 15.154 10.423 -11.910 1.00 98.56 269 SER A N 1
ATOM 1970 C CA . SER A 1 269 ? 15.506 9.779 -10.636 1.00 98.56 269 SER A CA 1
ATOM 1971 C C . SER A 1 269 ? 15.952 10.810 -9.596 1.00 98.56 269 SER A C 1
ATOM 1973 O O . SER A 1 269 ? 16.479 11.862 -9.960 1.00 98.56 269 SER A O 1
ATOM 1975 N N . PHE A 1 270 ? 15.770 10.500 -8.313 1.00 98.69 270 PHE A N 1
ATOM 1976 C CA . PHE A 1 270 ? 16.110 11.365 -7.183 1.00 98.69 270 PHE A CA 1
ATOM 1977 C C . PHE A 1 270 ? 16.818 10.566 -6.076 1.00 98.69 270 PHE A C 1
ATOM 1979 O O . PHE A 1 270 ? 16.290 9.559 -5.613 1.00 98.69 270 PHE A O 1
ATOM 1986 N N . GLU A 1 271 ? 18.002 11.000 -5.643 1.00 98.38 271 GLU A N 1
ATOM 1987 C CA . GLU A 1 271 ? 18.803 10.316 -4.614 1.00 98.38 271 GLU A CA 1
ATOM 1988 C C . GLU A 1 271 ? 18.476 10.837 -3.201 1.00 98.38 271 GLU A C 1
ATOM 1990 O O . GLU A 1 271 ? 18.453 12.045 -2.958 1.00 98.38 271 GLU A O 1
ATOM 1995 N N . THR A 1 272 ? 18.273 9.930 -2.240 1.00 97.62 272 THR A N 1
ATOM 1996 C CA . THR A 1 272 ? 18.113 10.248 -0.806 1.00 97.62 272 THR A CA 1
ATOM 1997 C C . THR A 1 272 ? 19.299 9.748 0.026 1.00 97.62 272 THR A C 1
ATOM 1999 O O . THR A 1 272 ? 20.208 9.096 -0.483 1.00 97.62 272 THR A O 1
ATOM 2002 N N . GLY A 1 273 ? 19.326 10.046 1.330 1.00 94.56 273 GLY A N 1
ATOM 2003 C CA . GLY A 1 273 ? 20.418 9.627 2.216 1.00 94.56 273 GLY A CA 1
ATOM 2004 C C . GLY A 1 273 ? 20.382 8.155 2.653 1.00 94.56 273 GLY A C 1
ATOM 2005 O O . GLY A 1 273 ? 21.230 7.745 3.448 1.00 94.56 273 GLY A O 1
ATOM 2006 N N . GLY A 1 274 ? 19.395 7.369 2.212 1.00 92.75 274 GLY A N 1
ATOM 2007 C CA . GLY A 1 274 ? 19.200 5.987 2.644 1.00 92.75 274 GLY A CA 1
ATOM 2008 C C . GLY A 1 274 ? 18.068 5.278 1.902 1.00 92.75 274 GLY A C 1
ATOM 2009 O O . GLY A 1 274 ? 17.312 5.892 1.166 1.00 92.75 274 GLY A O 1
ATOM 2010 N N . ARG A 1 275 ? 17.953 3.962 2.107 1.00 93.44 275 ARG A N 1
ATOM 2011 C CA . ARG A 1 275 ? 16.990 3.087 1.416 1.00 93.44 275 ARG A CA 1
ATOM 2012 C C . ARG A 1 275 ? 15.540 3.598 1.438 1.00 93.44 275 ARG A C 1
ATOM 2014 O O . ARG A 1 275 ? 15.088 4.114 2.463 1.00 93.44 275 ARG A O 1
ATOM 2021 N N . ILE A 1 276 ? 14.792 3.357 0.365 1.00 95.69 276 ILE A N 1
ATOM 2022 C CA . ILE A 1 276 ? 13.386 3.759 0.228 1.00 95.69 276 ILE A CA 1
ATOM 2023 C C . ILE A 1 276 ? 12.494 2.506 0.196 1.00 95.69 276 ILE A C 1
ATOM 2025 O O . ILE A 1 276 ? 12.139 2.000 -0.864 1.00 95.69 276 ILE A O 1
ATOM 2029 N N . ASP A 1 277 ? 12.123 1.998 1.380 1.00 91.69 277 ASP A N 1
ATOM 2030 C CA . ASP A 1 277 ? 11.120 0.921 1.513 1.00 91.69 277 ASP A CA 1
ATOM 2031 C C . ASP A 1 277 ? 9.669 1.444 1.310 1.00 91.69 277 ASP A C 1
ATOM 2033 O O . ASP A 1 277 ? 8.759 0.658 1.048 1.00 91.69 277 ASP A O 1
ATOM 2037 N N . SER A 1 278 ? 9.443 2.758 1.468 1.00 93.50 278 SER A N 1
ATOM 2038 C CA . SER A 1 278 ? 8.119 3.402 1.501 1.00 93.50 278 SER A CA 1
ATOM 2039 C C . SER A 1 278 ? 7.498 3.515 0.096 1.00 93.50 278 SER A C 1
ATOM 2041 O O . SER A 1 278 ? 8.112 4.125 -0.785 1.00 93.50 278 SER A O 1
ATOM 2043 N N . PRO A 1 279 ? 6.282 2.979 -0.140 1.00 94.88 279 PRO A N 1
ATOM 2044 C CA . PRO A 1 279 ? 5.481 3.328 -1.312 1.00 94.88 279 PRO A CA 1
ATOM 2045 C C . PRO A 1 279 ? 5.179 4.829 -1.329 1.00 94.88 279 PRO A C 1
ATOM 2047 O O . PRO A 1 279 ? 4.947 5.429 -0.280 1.00 94.88 279 PRO A O 1
ATOM 2050 N N . ALA A 1 280 ? 5.156 5.431 -2.517 1.00 96.44 280 ALA A N 1
ATOM 2051 C CA . ALA A 1 280 ? 4.867 6.853 -2.653 1.00 96.44 280 ALA A CA 1
ATOM 2052 C C . ALA A 1 280 ? 3.380 7.124 -2.881 1.00 96.44 280 ALA A C 1
ATOM 2054 O O . ALA A 1 280 ? 2.779 6.507 -3.763 1.00 96.44 280 ALA A O 1
ATOM 2055 N N . ALA A 1 281 ? 2.837 8.102 -2.161 1.00 95.94 281 ALA A N 1
ATOM 2056 C CA . ALA A 1 281 ? 1.494 8.629 -2.373 1.00 95.94 281 ALA A CA 1
ATOM 2057 C C . ALA A 1 281 ? 1.539 9.846 -3.314 1.00 95.94 281 ALA A C 1
ATOM 2059 O O . ALA A 1 281 ? 2.392 10.723 -3.158 1.00 95.94 281 ALA A O 1
ATOM 2060 N N . ILE A 1 282 ? 0.623 9.914 -4.281 1.00 94.88 282 ILE A N 1
ATOM 2061 C CA . ILE A 1 282 ? 0.591 10.949 -5.325 1.00 94.88 282 ILE A CA 1
ATOM 2062 C C . ILE A 1 282 ? -0.656 11.821 -5.145 1.00 94.88 282 ILE A C 1
ATOM 2064 O O . ILE A 1 282 ? -1.788 11.346 -5.265 1.00 94.88 282 ILE A O 1
ATOM 2068 N N . ALA A 1 283 ? -0.464 13.113 -4.892 1.00 91.94 283 ALA A N 1
ATOM 2069 C CA . ALA A 1 283 ? -1.559 14.067 -4.760 1.00 91.94 283 ALA A CA 1
ATOM 2070 C C . ALA A 1 283 ? -2.225 14.409 -6.113 1.00 91.94 283 ALA A C 1
ATOM 2072 O O . ALA A 1 283 ? -1.639 14.197 -7.181 1.00 91.94 283 ALA A O 1
ATOM 2073 N N . PRO A 1 284 ? -3.456 14.963 -6.104 1.00 85.50 284 PRO A N 1
ATOM 2074 C CA . PRO A 1 284 ? -4.172 15.361 -7.321 1.00 85.50 284 PRO A CA 1
ATOM 2075 C C . PRO A 1 284 ? -3.428 16.351 -8.229 1.00 85.50 284 PRO A C 1
ATOM 2077 O O . PRO A 1 284 ? -3.649 16.339 -9.440 1.00 85.50 284 PRO A O 1
ATOM 2080 N N . ASP A 1 285 ? -2.561 17.191 -7.660 1.00 87.75 285 ASP A N 1
ATOM 2081 C CA . ASP A 1 285 ? -1.716 18.165 -8.364 1.00 87.75 285 ASP A CA 1
ATOM 2082 C C . ASP A 1 285 ? -0.421 17.556 -8.943 1.00 87.75 285 ASP A C 1
ATOM 2084 O O . ASP A 1 285 ? 0.289 18.213 -9.706 1.00 87.75 285 ASP A O 1
ATOM 2088 N N . GLY A 1 286 ? -0.137 16.290 -8.627 1.00 91.44 286 GLY A N 1
ATOM 2089 C CA . GLY A 1 286 ? 1.058 15.570 -9.049 1.00 91.44 286 GLY A CA 1
ATOM 2090 C C . GLY A 1 286 ? 2.251 15.690 -8.099 1.00 91.44 286 GLY A C 1
ATOM 2091 O O . GLY A 1 286 ? 3.335 15.252 -8.484 1.00 91.44 286 GLY A O 1
ATOM 2092 N N . ALA A 1 287 ? 2.095 16.247 -6.892 1.00 95.44 287 ALA A N 1
ATOM 2093 C CA . ALA A 1 287 ? 3.120 16.128 -5.857 1.00 95.44 287 ALA A CA 1
ATOM 2094 C C . ALA A 1 287 ? 3.250 14.666 -5.386 1.00 95.44 287 ALA A C 1
ATOM 2096 O O . ALA A 1 287 ? 2.251 13.963 -5.220 1.00 95.44 287 ALA A O 1
ATOM 2097 N N . VAL A 1 288 ? 4.485 14.202 -5.187 1.00 97.81 288 VAL A N 1
ATOM 2098 C CA . VAL A 1 288 ? 4.817 12.810 -4.843 1.00 97.81 288 VAL A CA 1
ATOM 2099 C C . VAL A 1 288 ? 5.463 12.768 -3.461 1.00 97.81 288 VAL A C 1
ATOM 2101 O O . VAL A 1 288 ? 6.526 13.359 -3.262 1.00 97.81 288 VAL A O 1
ATOM 2104 N N . TYR A 1 289 ? 4.843 12.057 -2.519 1.00 98.19 289 TYR A N 1
ATOM 2105 C CA . TYR A 1 289 ? 5.268 11.980 -1.119 1.00 98.19 289 TYR A CA 1
ATOM 2106 C C . TYR A 1 289 ? 5.746 10.577 -0.746 1.00 98.19 289 TYR A C 1
ATOM 2108 O O . TYR A 1 289 ? 5.024 9.607 -0.971 1.00 98.19 289 TYR A O 1
ATOM 2116 N N . PHE A 1 290 ? 6.924 10.456 -0.129 1.00 98.31 290 PHE A N 1
ATOM 2117 C CA . PHE A 1 290 ? 7.466 9.164 0.321 1.00 98.31 290 PHE A CA 1
ATOM 2118 C C . PHE A 1 290 ? 8.443 9.291 1.496 1.00 98.31 290 PHE A C 1
ATOM 2120 O O . PHE A 1 290 ? 9.090 10.322 1.701 1.00 98.31 290 PHE A O 1
ATOM 2127 N N . GLY A 1 291 ? 8.559 8.217 2.277 1.00 96.94 291 GLY A N 1
ATOM 2128 C CA . GLY A 1 291 ? 9.523 8.092 3.369 1.00 96.94 291 GLY A CA 1
ATOM 2129 C C . GLY A 1 291 ? 10.879 7.541 2.929 1.00 96.94 291 GLY A C 1
ATOM 2130 O O . GLY A 1 291 ? 10.934 6.614 2.126 1.00 96.94 291 GLY A O 1
ATOM 2131 N N . SER A 1 292 ? 11.975 8.040 3.506 1.00 95.62 292 SER A N 1
ATOM 2132 C CA . SER A 1 292 ? 13.309 7.437 3.357 1.00 95.62 292 SER A CA 1
ATOM 2133 C C . SER A 1 292 ? 13.867 6.930 4.692 1.00 95.62 292 SER A C 1
ATOM 2135 O O . SER A 1 292 ? 13.588 7.451 5.779 1.00 95.62 292 SER A O 1
ATOM 2137 N N . GLY A 1 293 ? 14.706 5.896 4.605 1.00 92.81 293 GLY A N 1
ATOM 2138 C CA . GLY A 1 293 ? 15.486 5.341 5.706 1.00 92.81 293 GLY A CA 1
ATOM 2139 C C . GLY A 1 293 ? 16.538 6.298 6.281 1.00 92.81 293 GLY A C 1
ATOM 2140 O O . GLY A 1 293 ? 17.128 5.972 7.312 1.00 92.81 293 GLY A O 1
ATOM 2141 N N . ASP A 1 294 ? 16.755 7.466 5.666 1.00 93.50 294 ASP A N 1
ATOM 2142 C CA . ASP A 1 294 ? 17.535 8.573 6.238 1.00 93.50 294 ASP A CA 1
ATOM 2143 C C . ASP A 1 294 ? 16.803 9.356 7.349 1.00 93.50 294 ASP A C 1
ATOM 2145 O O . ASP A 1 294 ? 17.414 10.177 8.039 1.00 93.50 294 ASP A O 1
ATOM 2149 N N . GLY A 1 295 ? 15.519 9.059 7.574 1.00 93.69 295 GLY A N 1
ATOM 2150 C CA . GLY A 1 295 ? 14.701 9.665 8.623 1.00 93.69 295 GLY A CA 1
ATOM 2151 C C . GLY A 1 295 ? 13.902 10.887 8.180 1.00 93.69 295 GLY A C 1
ATOM 2152 O O . GLY A 1 295 ? 13.481 1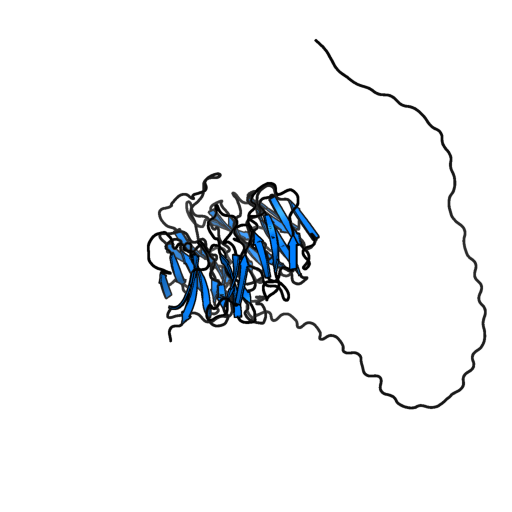1.681 9.031 1.00 93.69 295 GLY A O 1
ATOM 2153 N N . LYS A 1 296 ? 13.676 11.049 6.874 1.00 96.50 296 LYS A N 1
ATOM 2154 C CA . LYS A 1 296 ? 12.846 12.115 6.307 1.00 96.50 296 LYS A CA 1
ATOM 2155 C C . LYS A 1 296 ? 11.571 11.617 5.625 1.00 96.50 296 LYS A C 1
ATOM 2157 O O . LYS A 1 296 ? 11.498 10.495 5.125 1.00 96.50 296 LYS A O 1
ATOM 2162 N N . LEU A 1 297 ? 10.597 12.522 5.562 1.00 98.31 297 LEU A N 1
ATOM 2163 C CA . LEU A 1 297 ? 9.528 12.542 4.568 1.00 98.31 297 LEU A CA 1
ATOM 2164 C C . LEU A 1 297 ? 9.941 13.520 3.458 1.00 98.31 297 LEU A C 1
ATOM 2166 O O . LEU A 1 297 ? 10.379 14.637 3.752 1.00 98.31 297 LEU A O 1
ATOM 2170 N N . TYR A 1 298 ? 9.819 13.092 2.208 1.00 98.56 298 TYR A N 1
ATOM 2171 C CA . TYR A 1 298 ? 10.124 13.874 1.011 1.00 98.56 298 TYR A CA 1
ATOM 2172 C C . TYR A 1 298 ? 8.842 14.263 0.274 1.00 98.56 298 TYR A C 1
ATOM 2174 O O . TYR A 1 298 ? 7.884 13.490 0.260 1.00 98.56 298 TYR A O 1
ATOM 2182 N N . ALA A 1 299 ? 8.864 15.425 -0.379 1.00 98.25 299 ALA A N 1
ATOM 2183 C CA . ALA A 1 299 ? 7.887 15.839 -1.376 1.00 98.25 299 ALA A CA 1
ATOM 2184 C C . ALA A 1 299 ? 8.604 16.266 -2.659 1.00 98.25 299 ALA A C 1
ATOM 2186 O O . ALA A 1 299 ? 9.376 17.231 -2.658 1.00 98.25 299 ALA A O 1
ATOM 2187 N N . LEU A 1 300 ? 8.328 15.568 -3.758 1.00 98.56 300 LEU A N 1
ATOM 2188 C CA . LEU A 1 300 ? 8.826 15.909 -5.088 1.00 98.56 300 LEU A CA 1
ATOM 2189 C C . LEU A 1 300 ? 7.699 16.449 -5.974 1.00 98.56 300 LEU A C 1
ATOM 2191 O O . LEU A 1 300 ? 6.522 16.145 -5.770 1.00 98.56 300 LEU A O 1
ATOM 2195 N N . THR A 1 301 ? 8.059 17.232 -6.983 1.00 97.12 301 THR A N 1
ATOM 2196 C CA . THR A 1 301 ? 7.189 17.550 -8.120 1.00 97.12 301 THR A CA 1
ATOM 2197 C C . THR A 1 301 ? 7.049 16.345 -9.061 1.00 97.12 301 THR A C 1
ATOM 2199 O O . THR A 1 301 ? 7.847 15.407 -9.031 1.00 97.12 301 THR A O 1
ATOM 2202 N N . SER A 1 302 ? 6.073 16.387 -9.972 1.00 93.50 302 SER A N 1
ATOM 2203 C CA . SER A 1 302 ? 5.879 15.351 -11.002 1.00 93.50 302 SER A CA 1
ATOM 2204 C C . SER A 1 302 ? 7.028 15.242 -12.024 1.00 93.50 302 SER A C 1
ATOM 2206 O O . SER A 1 302 ? 7.147 14.227 -12.720 1.00 93.50 302 SER A O 1
ATOM 2208 N N . ASP A 1 303 ? 7.901 16.252 -12.106 1.00 95.44 303 ASP A N 1
ATOM 2209 C CA . ASP A 1 303 ? 9.155 16.260 -12.874 1.00 95.44 303 ASP A CA 1
ATOM 2210 C C . ASP A 1 303 ? 10.420 15.989 -12.028 1.00 95.44 303 ASP A C 1
ATOM 2212 O O . ASP A 1 303 ? 11.526 16.027 -12.564 1.00 95.44 303 ASP A O 1
ATOM 2216 N N . GLY A 1 304 ? 10.267 15.640 -10.743 1.00 96.62 304 GLY A N 1
ATOM 2217 C CA . GLY A 1 304 ? 11.338 15.090 -9.900 1.00 96.62 304 GLY A CA 1
ATOM 2218 C C . GLY A 1 304 ? 12.182 16.103 -9.129 1.00 96.62 304 GLY A C 1
ATOM 2219 O O . GLY A 1 304 ? 13.203 15.729 -8.552 1.00 96.62 304 GLY A O 1
ATOM 2220 N N . ALA A 1 305 ? 11.787 17.376 -9.094 1.00 97.81 305 ALA A N 1
ATOM 2221 C CA . ALA A 1 305 ? 12.433 18.383 -8.259 1.00 97.81 305 ALA A CA 1
ATOM 2222 C C . ALA A 1 305 ? 11.953 18.274 -6.800 1.00 97.81 305 ALA A C 1
ATOM 2224 O O . ALA A 1 305 ? 10.771 18.056 -6.545 1.00 97.81 305 ALA A O 1
ATOM 2225 N N . GLU A 1 306 ? 12.852 18.465 -5.829 1.00 98.19 306 GLU A N 1
ATOM 2226 C CA . GLU A 1 306 ? 12.472 18.542 -4.411 1.00 98.19 306 GLU A CA 1
ATOM 2227 C C . GLU A 1 306 ? 11.692 19.837 -4.143 1.00 98.19 306 GLU A C 1
ATOM 2229 O O . GLU A 1 306 ? 12.239 20.933 -4.275 1.00 98.19 306 GLU A O 1
ATOM 2234 N N . ASN A 1 307 ? 10.426 19.705 -3.733 1.00 97.00 307 ASN A N 1
ATOM 2235 C CA . ASN A 1 307 ? 9.664 20.805 -3.142 1.00 97.00 307 ASN A CA 1
ATOM 2236 C C . ASN A 1 307 ? 10.151 21.053 -1.711 1.00 97.00 307 ASN A C 1
ATOM 2238 O O . ASN A 1 307 ? 10.453 22.185 -1.336 1.00 97.00 307 ASN A O 1
ATOM 2242 N N . TRP A 1 308 ? 10.229 19.979 -0.919 1.00 98.31 308 TRP A N 1
ATOM 2243 C CA . TRP A 1 308 ? 10.730 19.994 0.452 1.00 98.31 308 TRP A CA 1
ATOM 2244 C C . TRP A 1 308 ? 11.118 18.591 0.937 1.00 98.31 308 TRP A C 1
ATOM 2246 O O . TRP A 1 308 ? 10.642 17.572 0.432 1.00 98.31 308 TRP A O 1
ATOM 2256 N N . SER A 1 309 ? 11.935 18.541 1.991 1.00 98.19 309 SER A N 1
ATOM 2257 C CA . SER A 1 309 ? 12.133 17.346 2.810 1.00 98.19 309 SER A CA 1
ATOM 2258 C C . SER A 1 309 ? 12.218 17.708 4.292 1.00 98.19 309 SER A C 1
ATOM 2260 O O . SER A 1 309 ? 12.859 18.687 4.679 1.00 98.19 309 SER A O 1
ATOM 2262 N N . VAL A 1 310 ? 11.562 16.916 5.142 1.00 97.75 310 VAL A N 1
ATOM 2263 C CA . VAL A 1 310 ? 11.422 17.185 6.582 1.00 97.75 310 VAL A CA 1
ATOM 2264 C C . VAL A 1 310 ? 11.813 15.961 7.402 1.00 97.75 310 VAL A C 1
ATOM 2266 O O . VAL A 1 310 ? 11.392 14.842 7.120 1.00 97.75 310 VAL A O 1
ATOM 2269 N N . ALA A 1 311 ? 12.635 16.158 8.436 1.00 95.75 311 ALA A N 1
ATOM 2270 C CA . ALA A 1 311 ? 13.017 15.079 9.343 1.00 95.75 311 ALA A CA 1
ATOM 2271 C C . ALA A 1 311 ? 11.832 14.694 10.245 1.00 95.75 311 ALA A C 1
ATOM 2273 O O . ALA A 1 311 ? 11.265 15.548 10.933 1.00 95.75 311 ALA A O 1
ATOM 2274 N N . VAL A 1 312 ? 11.469 13.408 10.287 1.00 94.00 312 VAL A N 1
ATOM 2275 C CA . VAL A 1 312 ? 10.312 12.957 11.083 1.00 94.00 312 VAL A CA 1
ATOM 2276 C C . VAL A 1 312 ? 10.636 12.827 12.570 1.00 94.00 312 VAL A C 1
ATOM 2278 O O . VAL A 1 312 ? 9.798 13.142 13.412 1.00 94.00 312 VAL A O 1
ATOM 2281 N N . GLY A 1 313 ? 11.878 12.487 12.917 1.00 89.94 313 GLY A N 1
ATOM 2282 C CA . GLY A 1 313 ? 12.366 12.530 14.293 1.00 89.94 313 GLY A CA 1
ATOM 2283 C C . GLY A 1 313 ? 13.725 11.859 14.464 1.00 89.94 313 GLY A C 1
ATOM 2284 O O . GLY A 1 313 ? 14.238 11.191 13.567 1.00 89.94 313 GLY A O 1
ATOM 2285 N N . LYS A 1 314 ? 14.346 12.034 15.633 1.00 87.12 314 LYS A N 1
ATOM 2286 C CA . LYS A 1 314 ? 15.682 11.484 15.893 1.00 87.12 314 LYS A CA 1
ATOM 2287 C C . LYS A 1 314 ? 15.628 9.958 16.034 1.00 87.12 314 LYS A C 1
ATOM 2289 O O . LYS A 1 314 ? 15.182 9.454 17.059 1.00 87.12 314 LYS A O 1
ATOM 2294 N N . GLY A 1 315 ? 16.168 9.244 15.046 1.00 85.81 315 GLY A N 1
ATOM 2295 C CA . GLY A 1 315 ? 16.163 7.776 15.017 1.00 85.81 315 GLY A CA 1
ATOM 2296 C C . GLY A 1 315 ? 14.832 7.169 14.561 1.00 85.81 315 GLY A C 1
ATOM 2297 O O . GLY A 1 315 ? 14.645 5.964 14.709 1.00 85.81 315 GLY A O 1
ATOM 2298 N N . LEU A 1 316 ? 13.937 7.994 14.008 1.00 89.88 316 LEU A N 1
ATOM 2299 C CA . LEU A 1 316 ? 12.697 7.569 13.368 1.00 89.88 316 LEU A CA 1
ATOM 2300 C C . LEU A 1 316 ? 12.856 7.568 11.846 1.00 89.88 316 LEU A C 1
ATOM 2302 O O . LEU A 1 316 ? 13.580 8.398 11.301 1.00 89.88 316 LEU A O 1
ATOM 2306 N N . ILE A 1 317 ? 12.144 6.665 11.176 1.00 92.00 317 ILE A N 1
ATOM 2307 C CA . ILE A 1 317 ? 11.976 6.614 9.716 1.00 92.00 317 ILE A CA 1
ATOM 2308 C C . ILE A 1 317 ? 10.495 6.445 9.371 1.00 92.00 317 ILE A C 1
ATOM 2310 O O . ILE A 1 317 ? 9.737 5.881 10.165 1.00 92.00 317 ILE A O 1
ATOM 2314 N N . VAL A 1 318 ? 10.100 6.865 8.169 1.00 92.31 318 VAL A N 1
ATOM 2315 C CA . VAL A 1 318 ? 8.807 6.504 7.570 1.00 92.31 318 VAL A CA 1
ATOM 2316 C C . VAL A 1 318 ? 9.033 5.272 6.698 1.00 92.31 318 VAL A C 1
ATOM 2318 O O . VAL A 1 318 ? 9.794 5.322 5.737 1.00 92.31 318 VAL A O 1
ATOM 2321 N N . PHE A 1 319 ? 8.425 4.150 7.086 1.00 88.19 319 PHE A N 1
ATOM 2322 C CA . PHE A 1 319 ? 8.563 2.859 6.395 1.00 88.19 319 PHE A CA 1
ATOM 2323 C C . PHE A 1 319 ? 7.321 2.505 5.566 1.00 88.19 319 PHE A C 1
ATOM 2325 O O . PHE A 1 319 ? 7.437 1.907 4.504 1.00 88.19 319 PHE A O 1
ATOM 2332 N N . ALA A 1 320 ? 6.136 2.868 6.059 1.00 89.19 320 ALA A N 1
ATOM 2333 C CA . ALA A 1 320 ? 4.863 2.639 5.385 1.00 89.19 320 ALA A CA 1
ATOM 2334 C C . ALA A 1 320 ? 4.599 3.690 4.287 1.00 89.19 320 ALA A C 1
ATOM 2336 O O . ALA A 1 320 ? 5.336 4.674 4.182 1.00 89.19 320 ALA A O 1
ATOM 2337 N N . SER A 1 321 ? 3.542 3.506 3.489 1.00 92.12 321 SER A N 1
ATOM 2338 C CA . SER A 1 321 ? 3.060 4.558 2.582 1.00 92.12 321 SER A CA 1
ATOM 2339 C C . SER A 1 321 ? 2.489 5.721 3.399 1.00 92.12 321 SER A C 1
ATOM 2341 O O . SER A 1 321 ? 1.808 5.458 4.397 1.00 92.12 321 SER A O 1
ATOM 2343 N N . PRO A 1 322 ? 2.690 6.987 3.000 1.00 95.81 322 PRO A N 1
ATOM 2344 C CA . PRO A 1 322 ? 1.841 8.079 3.461 1.00 95.81 322 PRO A CA 1
ATOM 2345 C C . PRO A 1 322 ? 0.380 7.844 3.048 1.00 95.81 322 PRO A C 1
ATOM 2347 O O . PRO A 1 322 ? 0.120 7.152 2.062 1.00 95.81 322 PRO A O 1
ATOM 2350 N N . ALA A 1 323 ? -0.558 8.454 3.771 1.00 95.62 323 ALA A N 1
ATOM 2351 C CA . ALA A 1 323 ? -1.941 8.626 3.323 1.00 95.62 323 ALA A CA 1
ATOM 2352 C C . ALA A 1 323 ? -2.271 10.112 3.165 1.00 95.62 323 ALA A C 1
ATOM 2354 O O . ALA A 1 323 ? -1.760 10.945 3.919 1.00 95.62 323 ALA A O 1
ATOM 2355 N N . LEU A 1 324 ? -3.131 10.437 2.202 1.00 94.50 324 LEU A N 1
ATOM 2356 C CA . LEU A 1 324 ? -3.495 11.806 1.838 1.00 94.50 324 LEU A CA 1
ATOM 2357 C C . LEU A 1 324 ? -4.984 12.042 2.127 1.00 94.50 324 LEU A C 1
ATOM 2359 O O . LEU A 1 324 ? -5.844 11.318 1.632 1.00 94.50 324 LEU A O 1
ATOM 2363 N N . ALA A 1 325 ? -5.315 13.065 2.911 1.00 90.50 325 ALA A N 1
ATOM 2364 C CA . ALA A 1 325 ? -6.694 13.524 3.063 1.00 90.50 325 ALA A CA 1
ATOM 2365 C C . ALA A 1 325 ? -7.105 14.494 1.949 1.00 90.50 325 ALA A C 1
ATOM 2367 O O . ALA A 1 325 ? -6.290 15.214 1.371 1.00 90.50 325 ALA A O 1
ATOM 2368 N N . ARG A 1 326 ? -8.423 14.589 1.734 1.00 83.81 326 ARG A N 1
ATOM 2369 C CA . ARG A 1 326 ? -9.067 15.578 0.854 1.00 83.81 326 ARG A CA 1
ATOM 2370 C C . ARG A 1 326 ? -8.800 17.042 1.255 1.00 83.81 326 ARG A C 1
ATOM 2372 O O . ARG A 1 326 ? -8.969 17.921 0.417 1.00 83.81 326 ARG A O 1
ATOM 2379 N N . ASP A 1 327 ? -8.382 17.313 2.498 1.00 83.06 327 ASP A N 1
ATOM 2380 C CA . ASP A 1 327 ? -7.954 18.646 2.969 1.00 83.06 327 ASP A CA 1
ATOM 2381 C C . ASP A 1 327 ? -6.471 18.960 2.674 1.00 83.06 327 ASP A C 1
ATOM 2383 O O . ASP A 1 327 ? -6.005 20.057 2.979 1.00 83.06 327 ASP A O 1
ATOM 2387 N N . GLY A 1 328 ? -5.722 18.008 2.103 1.00 87.19 328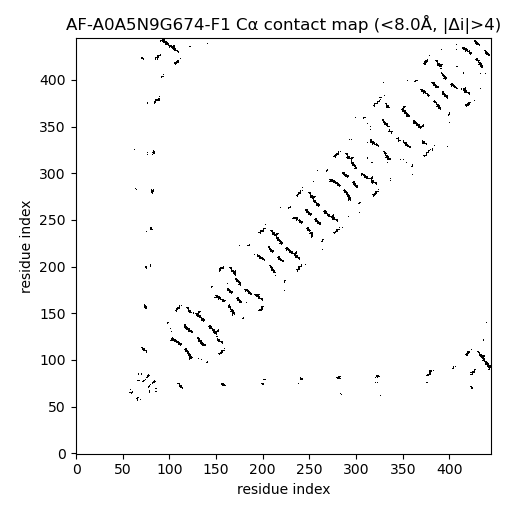 GLY A N 1
ATOM 2388 C CA . GLY A 1 328 ? -4.274 18.095 1.901 1.00 87.19 328 GLY A CA 1
ATOM 2389 C C . GLY A 1 328 ? -3.432 17.609 3.088 1.00 87.19 328 GLY A C 1
ATOM 2390 O O . GLY A 1 328 ? -2.210 17.720 3.039 1.00 87.19 328 GLY A O 1
ATOM 2391 N N . GLY A 1 329 ? -4.033 17.077 4.156 1.00 94.12 329 GLY A N 1
ATOM 2392 C CA . GLY A 1 329 ? -3.294 16.456 5.256 1.00 94.12 329 GLY A CA 1
ATOM 2393 C C . GLY A 1 329 ? -2.524 15.211 4.805 1.00 94.12 329 GLY A C 1
ATOM 2394 O O . GLY A 1 329 ? -3.094 14.329 4.166 1.00 94.12 329 GLY A O 1
ATOM 2395 N N . ILE A 1 330 ? -1.242 15.133 5.162 1.00 97.38 330 ILE A N 1
ATOM 2396 C CA . ILE A 1 330 ? -0.350 14.005 4.860 1.00 97.38 330 ILE A CA 1
ATOM 2397 C C . ILE A 1 330 ? -0.065 13.262 6.164 1.00 97.38 330 ILE A C 1
ATOM 2399 O O . ILE A 1 330 ? 0.576 13.816 7.060 1.00 97.38 330 ILE A O 1
ATOM 2403 N N . TYR A 1 331 ? -0.507 12.013 6.277 1.00 97.75 331 TYR A N 1
ATOM 2404 C CA . TYR A 1 331 ? -0.373 11.210 7.495 1.00 97.75 331 TYR A CA 1
ATOM 2405 C C . TYR A 1 331 ? 0.675 10.115 7.331 1.00 97.75 331 TYR A C 1
ATOM 2407 O O . TYR A 1 331 ? 0.630 9.346 6.368 1.00 97.75 331 TYR A O 1
ATOM 2415 N N . VAL A 1 332 ? 1.599 10.016 8.289 1.00 97.44 332 VAL A N 1
ATOM 2416 C CA . VAL A 1 332 ? 2.665 9.005 8.289 1.00 97.44 332 VAL A CA 1
ATOM 2417 C C . VAL A 1 332 ? 2.837 8.344 9.654 1.00 97.44 332 VAL A C 1
ATOM 2419 O O . VAL A 1 332 ? 2.912 9.000 10.695 1.00 97.44 332 VAL A O 1
ATOM 2422 N N . GLY A 1 333 ? 2.971 7.019 9.631 1.00 95.25 333 GLY A N 1
ATOM 2423 C CA . GLY A 1 333 ? 3.464 6.234 10.756 1.00 95.25 333 GLY A CA 1
ATOM 2424 C C . GLY A 1 333 ? 4.994 6.170 10.769 1.00 95.25 333 GLY A C 1
ATOM 2425 O O . GLY A 1 333 ? 5.627 6.124 9.711 1.00 95.25 333 GLY A O 1
ATOM 2426 N N . THR A 1 334 ? 5.599 6.146 11.959 1.00 94.12 334 THR A N 1
ATOM 2427 C CA . THR A 1 334 ? 7.058 6.021 12.109 1.00 94.12 334 THR A CA 1
ATOM 2428 C C . THR A 1 334 ? 7.495 4.703 12.749 1.00 94.12 334 THR A C 1
ATOM 2430 O O . THR A 1 334 ? 6.789 4.082 13.547 1.00 94.12 334 THR A O 1
ATOM 2433 N N . THR A 1 335 ? 8.712 4.282 12.406 1.00 88.94 335 THR A N 1
ATOM 2434 C CA . THR A 1 335 ? 9.401 3.120 12.990 1.00 88.94 335 THR A CA 1
ATOM 2435 C C . THR A 1 335 ? 10.830 3.500 13.382 1.00 88.94 335 THR A C 1
ATOM 2437 O O . THR A 1 335 ? 11.326 4.549 12.971 1.00 88.94 335 THR A O 1
ATOM 2440 N N . GLY A 1 336 ? 11.505 2.665 14.175 1.00 82.44 336 GLY A N 1
ATOM 2441 C CA . GLY A 1 336 ? 12.915 2.878 14.516 1.00 82.44 336 GLY A CA 1
ATOM 2442 C C . GLY A 1 336 ? 13.860 2.674 13.324 1.00 82.44 336 GLY A C 1
ATOM 2443 O O . GLY A 1 336 ? 13.548 1.967 12.363 1.00 82.44 336 GLY A O 1
ATOM 2444 N N . THR A 1 337 ? 15.066 3.237 13.394 1.00 69.62 337 THR A N 1
ATOM 2445 C CA . THR A 1 337 ? 16.129 2.968 12.413 1.00 69.62 337 THR A CA 1
ATOM 2446 C C . THR A 1 337 ? 16.714 1.561 12.584 1.00 69.62 337 THR A C 1
ATOM 2448 O O . THR A 1 337 ? 17.282 1.225 13.621 1.00 69.62 337 THR A O 1
ATOM 2451 N N . ALA A 1 338 ? 16.661 0.726 11.543 1.00 58.19 338 ALA A N 1
ATOM 2452 C CA . ALA A 1 338 ? 17.545 -0.440 11.446 1.00 58.19 338 ALA A CA 1
ATOM 2453 C C . ALA A 1 338 ? 18.935 -0.009 10.960 1.00 58.19 338 ALA A C 1
ATOM 2455 O O . ALA A 1 338 ? 19.026 0.578 9.877 1.00 58.19 338 ALA A O 1
ATOM 2456 N N . PRO A 1 339 ? 20.020 -0.317 11.700 1.00 52.81 339 PRO A N 1
ATOM 2457 C CA . PRO A 1 339 ? 21.360 -0.330 11.133 1.00 52.81 339 PRO A CA 1
ATOM 2458 C C . PRO A 1 339 ? 21.394 -1.216 9.885 1.00 52.81 339 PRO A C 1
ATOM 2460 O O . PRO A 1 339 ? 20.783 -2.286 9.868 1.00 52.81 339 PRO A O 1
ATOM 2463 N N . LEU A 1 340 ? 22.131 -0.794 8.856 1.00 45.31 340 LEU A N 1
ATOM 2464 C CA . LEU A 1 340 ? 22.324 -1.597 7.648 1.00 45.31 340 LEU A CA 1
ATOM 2465 C C . LEU A 1 340 ? 22.848 -2.994 8.030 1.00 45.31 340 LEU A C 1
ATOM 2467 O O . LEU A 1 340 ? 23.859 -3.121 8.720 1.00 45.31 340 LEU A O 1
ATOM 2471 N N . GLY A 1 341 ? 22.119 -4.035 7.620 1.00 42.03 341 GLY A N 1
ATOM 2472 C CA . GLY A 1 341 ? 22.411 -5.430 7.962 1.00 42.03 341 GLY A CA 1
ATOM 2473 C C . GLY A 1 341 ? 21.761 -5.973 9.247 1.00 42.03 341 GLY A C 1
ATOM 2474 O O . GLY A 1 341 ? 21.962 -7.151 9.542 1.00 42.03 341 GLY A O 1
ATOM 2475 N N . SER A 1 342 ? 20.969 -5.198 10.004 1.00 46.03 342 SER A N 1
ATOM 2476 C CA . SER A 1 342 ? 20.154 -5.741 11.108 1.00 46.03 342 SER A CA 1
ATOM 2477 C C . SER A 1 342 ? 18.741 -6.135 10.649 1.00 46.03 342 SER A C 1
ATOM 2479 O O . SER A 1 342 ? 18.124 -5.484 9.810 1.00 46.03 342 SER A O 1
ATOM 2481 N N . SER A 1 343 ? 18.197 -7.203 11.239 1.00 45.66 343 SER A N 1
ATOM 2482 C CA . SER A 1 343 ? 16.797 -7.633 11.062 1.00 45.66 343 SER A CA 1
ATOM 2483 C C . SER A 1 343 ? 15.841 -7.058 12.118 1.00 45.66 343 SER A C 1
ATOM 2485 O O . SER A 1 343 ? 14.653 -7.376 12.121 1.00 45.66 343 SER A O 1
ATOM 2487 N N . GLN A 1 344 ? 16.367 -6.245 13.035 1.00 53.22 344 GLN A N 1
ATOM 2488 C CA . GLN A 1 344 ? 15.657 -5.637 14.157 1.00 53.22 344 GLN A CA 1
ATOM 2489 C C . GLN A 1 344 ? 16.066 -4.159 14.237 1.00 53.22 344 GLN A C 1
ATOM 2491 O O . GLN A 1 344 ? 17.241 -3.875 14.514 1.00 53.22 344 GLN A O 1
ATOM 2496 N N . PRO A 1 345 ? 15.145 -3.222 13.952 1.00 59.91 345 PRO A N 1
ATOM 2497 C CA . PRO A 1 345 ? 15.370 -1.803 14.184 1.00 59.91 345 PRO A CA 1
ATOM 2498 C C . PRO A 1 345 ? 15.739 -1.452 15.629 1.00 59.91 345 PRO A C 1
ATOM 2500 O O . PRO A 1 345 ? 15.367 -2.152 16.573 1.00 59.91 345 PRO A O 1
ATOM 2503 N N . GLN A 1 346 ? 16.484 -0.358 15.806 1.00 61.22 346 GLN A N 1
ATOM 2504 C CA . GLN A 1 346 ? 16.776 0.185 17.127 1.00 61.22 346 GLN A CA 1
ATOM 2505 C C . GLN A 1 346 ? 15.479 0.614 17.803 1.00 61.22 346 GLN A C 1
ATOM 2507 O O . GLN A 1 346 ? 14.720 1.416 17.261 1.00 61.22 346 GLN A O 1
ATOM 2512 N N . GLN A 1 347 ? 15.270 0.119 19.022 1.00 66.88 347 GLN A N 1
ATOM 2513 C CA . GLN A 1 347 ? 14.233 0.659 19.883 1.00 66.88 347 GLN A CA 1
ATOM 2514 C C . GLN A 1 347 ? 14.622 2.081 20.302 1.00 66.88 347 GLN A C 1
ATOM 2516 O O . GLN A 1 347 ? 15.620 2.286 20.996 1.00 66.88 347 GLN A O 1
ATOM 2521 N N . VAL A 1 348 ? 13.824 3.055 19.879 1.00 72.06 348 VAL A N 1
ATOM 2522 C CA . VAL A 1 348 ? 13.831 4.422 20.406 1.00 72.06 348 VAL A CA 1
ATOM 2523 C C . VAL A 1 348 ? 12.772 4.565 21.505 1.00 72.06 348 VAL A C 1
ATOM 2525 O O . VAL A 1 348 ? 11.905 3.708 21.664 1.00 72.06 348 VAL A O 1
ATOM 2528 N N . ALA A 1 349 ? 12.873 5.634 22.300 1.00 70.56 349 ALA A N 1
ATOM 2529 C CA . ALA A 1 349 ? 12.047 5.833 23.495 1.00 70.56 349 ALA A CA 1
ATOM 2530 C C . ALA A 1 349 ? 10.558 6.112 23.206 1.00 70.56 349 ALA A C 1
ATOM 2532 O O . ALA A 1 349 ? 9.728 5.939 24.095 1.00 70.56 349 ALA A O 1
ATOM 2533 N N . SER A 1 350 ? 10.236 6.557 21.992 1.00 82.88 350 SER A N 1
ATOM 2534 C CA . SER A 1 350 ? 8.881 6.839 21.519 1.00 82.88 350 SER A CA 1
ATOM 2535 C C . SER A 1 350 ? 8.845 6.776 19.995 1.00 82.88 350 SER A C 1
ATOM 2537 O O . SER A 1 350 ? 9.813 7.167 19.338 1.00 82.88 350 SER A O 1
ATOM 2539 N N . TYR A 1 351 ? 7.715 6.340 19.456 1.00 91.12 351 TYR A N 1
ATOM 2540 C CA . TYR A 1 351 ? 7.352 6.453 18.044 1.00 91.12 351 TYR A CA 1
ATOM 2541 C C . TYR A 1 351 ? 6.220 7.462 17.938 1.00 91.12 351 TYR A C 1
ATOM 2543 O O . TYR A 1 351 ? 5.634 7.855 18.947 1.00 91.12 351 TYR A O 1
ATOM 2551 N N . SER A 1 352 ? 5.913 7.877 16.721 1.00 93.50 352 SER A N 1
ATOM 2552 C CA . SER A 1 352 ? 4.910 8.905 16.483 1.00 93.50 352 SER A CA 1
ATOM 2553 C C . SER A 1 352 ? 4.117 8.612 15.221 1.00 93.50 352 SER A C 1
ATOM 2555 O O . SER A 1 352 ? 4.691 8.240 14.193 1.00 93.50 352 SER A O 1
ATOM 2557 N N . PHE A 1 353 ? 2.811 8.834 15.283 1.00 96.88 353 PHE A N 1
ATOM 2558 C CA . PHE A 1 353 ? 1.995 9.072 14.102 1.00 96.88 353 PHE A CA 1
ATOM 2559 C C . PHE A 1 353 ? 1.940 10.587 13.874 1.00 96.88 353 PHE A C 1
ATOM 2561 O O . PHE A 1 353 ? 1.689 11.343 14.814 1.00 96.88 353 PHE A O 1
ATOM 2568 N N . ILE A 1 354 ? 2.275 11.055 12.673 1.00 97.62 354 ILE A N 1
ATOM 2569 C CA . ILE A 1 354 ? 2.537 12.478 12.408 1.00 97.62 354 ILE A CA 1
ATOM 2570 C C . ILE A 1 354 ? 1.695 12.941 11.223 1.00 97.62 354 ILE A C 1
ATOM 2572 O O . ILE A 1 354 ? 1.649 12.261 10.196 1.00 97.62 354 ILE A O 1
ATOM 2576 N N . ALA A 1 355 ? 1.087 14.120 11.354 1.00 97.81 355 ALA A N 1
ATOM 2577 C CA . ALA A 1 355 ? 0.443 14.822 10.253 1.00 97.81 355 ALA A CA 1
ATOM 2578 C C . ALA A 1 355 ? 1.288 16.007 9.779 1.00 97.81 355 ALA A C 1
ATOM 2580 O O . ALA A 1 355 ? 1.772 16.808 10.586 1.00 97.81 355 ALA A O 1
ATOM 2581 N N . PHE A 1 356 ? 1.393 16.157 8.464 1.00 97.88 356 PHE A N 1
ATOM 2582 C CA . PHE A 1 356 ? 1.970 17.314 7.786 1.00 97.88 356 PHE A CA 1
ATOM 2583 C C . PHE A 1 356 ? 0.917 17.993 6.904 1.00 97.88 356 PHE A C 1
ATOM 2585 O O . PHE A 1 356 ? -0.108 17.393 6.565 1.00 97.88 356 PHE A O 1
ATOM 2592 N N . ASP A 1 357 ? 1.151 19.251 6.555 1.00 96.25 357 ASP A N 1
ATOM 2593 C CA . ASP A 1 357 ? 0.435 19.945 5.487 1.00 96.25 357 ASP A CA 1
ATOM 2594 C C . ASP A 1 357 ? 1.169 19.780 4.130 1.00 96.25 357 ASP A C 1
ATOM 2596 O O . ASP A 1 357 ? 2.292 19.262 4.094 1.00 96.25 357 ASP A O 1
ATOM 2600 N N . PRO A 1 358 ? 0.589 20.231 3.000 1.00 95.19 358 PRO A N 1
ATOM 2601 C CA . PRO A 1 358 ? 1.237 20.137 1.688 1.00 95.19 358 PRO A CA 1
ATOM 2602 C C . PRO A 1 358 ? 2.561 20.908 1.555 1.00 95.19 358 PRO A C 1
ATOM 2604 O O . PRO A 1 358 ? 3.318 20.647 0.618 1.00 95.19 358 PRO A O 1
ATOM 2607 N N . ASN A 1 359 ? 2.857 21.843 2.467 1.00 95.38 359 ASN A N 1
ATOM 2608 C CA . ASN A 1 359 ? 4.090 22.637 2.497 1.00 95.38 359 ASN A CA 1
ATOM 2609 C C . ASN A 1 359 ? 5.214 21.958 3.303 1.00 95.38 359 ASN A C 1
ATOM 2611 O O . ASN A 1 359 ? 6.345 22.444 3.295 1.00 95.38 359 ASN A O 1
ATOM 2615 N N . GLY A 1 360 ? 4.917 20.843 3.980 1.00 95.44 360 GLY A N 1
ATOM 2616 C CA . GLY A 1 360 ? 5.856 20.109 4.831 1.00 95.44 360 GLY A CA 1
ATOM 2617 C C . GLY A 1 360 ? 5.871 20.575 6.287 1.00 95.44 360 GLY A C 1
ATOM 2618 O O . GLY A 1 360 ? 6.686 20.083 7.074 1.00 95.44 360 GLY A O 1
ATOM 2619 N N . ASP A 1 361 ? 4.971 21.482 6.676 1.00 96.81 361 ASP A N 1
ATOM 2620 C CA . ASP A 1 361 ? 4.825 21.919 8.061 1.00 96.81 361 ASP A CA 1
ATOM 2621 C C . ASP A 1 361 ? 4.064 20.858 8.871 1.00 96.81 361 ASP A C 1
ATOM 2623 O O . ASP A 1 361 ? 3.030 20.330 8.458 1.00 96.81 361 ASP A O 1
ATOM 2627 N N . ARG A 1 362 ? 4.576 20.518 10.061 1.00 96.62 362 ARG A N 1
ATOM 2628 C CA . ARG A 1 362 ? 3.952 19.525 10.951 1.00 96.62 362 ARG A CA 1
ATOM 2629 C C . ARG A 1 362 ? 2.668 20.103 11.559 1.00 96.62 362 ARG A C 1
ATOM 2631 O O . ARG A 1 362 ? 2.751 20.993 12.404 1.00 96.62 362 ARG A O 1
ATOM 2638 N N . LYS A 1 363 ? 1.502 19.560 11.184 1.00 96.69 363 LYS A N 1
ATOM 2639 C CA . LYS A 1 363 ? 0.185 19.913 11.753 1.00 96.69 363 LYS A CA 1
ATOM 2640 C C . LYS A 1 363 ? 0.098 19.474 13.218 1.00 96.69 363 LYS A C 1
ATOM 2642 O O . LYS A 1 363 ? -0.236 20.279 14.083 1.00 96.69 363 LYS A O 1
ATOM 2647 N N . TRP A 1 364 ? 0.412 18.206 13.491 1.00 97.44 364 TRP A N 1
ATOM 2648 C CA . TRP A 1 364 ? 0.346 17.602 14.826 1.00 97.44 364 TRP A CA 1
ATOM 2649 C C . TRP A 1 364 ? 1.160 16.303 14.913 1.00 97.44 364 TRP A C 1
ATOM 2651 O O . TRP A 1 364 ? 1.664 15.787 13.914 1.00 97.44 364 TRP A O 1
ATOM 2661 N N . GLU A 1 365 ? 1.295 15.777 16.131 1.00 96.31 365 GLU A N 1
ATOM 2662 C CA . GLU A 1 365 ? 2.017 14.544 16.441 1.00 96.31 365 GLU A CA 1
ATOM 2663 C C . GLU A 1 365 ? 1.303 13.766 17.554 1.00 96.31 365 GLU A C 1
ATOM 2665 O O . GLU A 1 365 ? 1.060 14.310 18.632 1.00 96.31 365 GLU A O 1
ATOM 2670 N N . PHE A 1 366 ? 1.001 12.492 17.302 1.00 96.50 366 PHE A N 1
ATOM 2671 C CA . PHE A 1 366 ? 0.416 11.565 18.267 1.00 96.50 366 PHE A CA 1
ATOM 2672 C C . PHE A 1 366 ? 1.480 10.540 18.715 1.00 96.50 366 PHE A C 1
ATOM 2674 O O . PHE A 1 366 ? 1.902 9.708 17.903 1.00 96.50 366 PHE A O 1
ATOM 2681 N N . PRO A 1 367 ? 1.971 10.606 19.968 1.00 94.50 367 PRO A N 1
ATOM 2682 C CA . PRO A 1 367 ? 3.060 9.757 20.444 1.00 94.50 367 PRO A CA 1
ATOM 2683 C C . PRO A 1 367 ? 2.577 8.354 20.838 1.00 94.50 367 PRO A C 1
ATOM 2685 O O . PRO A 1 367 ? 1.563 8.191 21.513 1.00 94.50 367 PRO A O 1
ATOM 2688 N N . LEU A 1 368 ? 3.363 7.342 20.479 1.00 91.38 368 LEU A N 1
ATOM 2689 C CA . LEU A 1 368 ? 3.079 5.919 20.659 1.00 91.38 368 LEU A CA 1
ATOM 2690 C C . LEU A 1 368 ? 4.275 5.173 21.266 1.00 91.38 368 LEU A C 1
ATOM 2692 O O . LEU A 1 368 ? 5.440 5.547 21.098 1.00 91.38 368 LEU A O 1
ATOM 2696 N N . SER A 1 369 ? 3.982 4.086 21.985 1.00 85.88 369 SER A N 1
ATOM 2697 C CA . SER A 1 369 ? 5.009 3.244 22.618 1.00 85.88 369 SER A CA 1
ATOM 2698 C C . SER A 1 369 ? 5.593 2.182 21.679 1.00 85.88 369 SER A C 1
ATOM 2700 O O . SER A 1 369 ? 6.697 1.690 21.920 1.00 85.88 369 SER A O 1
ATOM 2702 N N . GLN A 1 370 ? 4.874 1.857 20.600 1.00 88.38 370 GLN A N 1
ATOM 2703 C CA . GLN A 1 370 ? 5.246 0.871 19.588 1.00 88.38 370 GLN A CA 1
ATOM 2704 C C . GLN A 1 370 ? 5.183 1.449 18.171 1.00 88.38 370 GLN A C 1
ATOM 2706 O O . GLN A 1 370 ? 4.760 2.581 17.948 1.00 88.38 370 GLN A O 1
ATOM 2711 N N . TRP A 1 371 ? 5.698 0.675 17.220 1.00 87.88 371 TRP A N 1
ATOM 2712 C CA . TRP A 1 371 ? 6.013 1.125 15.868 1.00 87.88 371 TRP A CA 1
ATOM 2713 C C . TRP A 1 371 ? 4.760 1.097 14.993 1.00 87.88 371 TRP A C 1
ATOM 2715 O O . TRP A 1 371 ? 3.932 0.196 15.134 1.00 87.88 371 TRP A O 1
ATOM 2725 N N . ILE A 1 372 ? 4.660 2.014 14.032 1.00 91.81 372 ILE A N 1
ATOM 2726 C CA . ILE A 1 372 ? 3.570 2.021 13.055 1.00 91.81 372 ILE A CA 1
ATOM 2727 C C . ILE A 1 372 ? 4.122 1.533 11.715 1.00 91.81 372 ILE A C 1
ATOM 2729 O O . ILE A 1 372 ? 4.879 2.238 11.046 1.00 91.81 372 ILE A O 1
ATOM 2733 N N . ARG A 1 373 ? 3.774 0.294 11.351 1.00 88.69 373 ARG A N 1
ATOM 2734 C CA . ARG A 1 373 ? 4.162 -0.340 10.076 1.00 88.69 373 ARG A CA 1
ATOM 2735 C C . ARG A 1 373 ? 3.017 -0.493 9.083 1.00 88.69 373 ARG A C 1
ATOM 2737 O O . ARG A 1 373 ? 3.289 -0.541 7.886 1.00 88.69 373 ARG A O 1
ATOM 2744 N N . SER A 1 374 ? 1.774 -0.514 9.558 1.00 89.62 374 SER A N 1
ATOM 2745 C CA . SER A 1 374 ? 0.599 -0.392 8.698 1.00 89.62 374 SER A CA 1
ATOM 2746 C C . SER A 1 374 ? 0.643 0.941 7.948 1.00 89.62 374 SER A C 1
ATOM 2748 O O . SER A 1 374 ? 0.901 1.978 8.569 1.00 89.62 374 SER A O 1
ATOM 2750 N N . SER A 1 375 ? 0.332 0.948 6.653 1.00 92.69 375 SER A N 1
ATOM 2751 C CA . SER A 1 375 ? 0.019 2.212 5.972 1.00 92.69 375 SER A CA 1
ATOM 2752 C C . SER A 1 375 ? -1.357 2.689 6.450 1.00 92.69 375 SER A C 1
ATOM 2754 O O . SER A 1 375 ? -2.267 1.860 6.496 1.00 92.69 375 SER A O 1
ATOM 2756 N N . PRO A 1 376 ? -1.523 3.961 6.848 1.00 95.88 376 PRO A N 1
ATOM 2757 C CA . PRO A 1 376 ? -2.808 4.463 7.315 1.00 95.88 376 PRO A CA 1
ATOM 2758 C C . PRO A 1 376 ? -3.868 4.479 6.207 1.00 95.88 376 PRO A C 1
ATOM 2760 O O . PRO A 1 376 ? -3.536 4.601 5.029 1.00 95.88 376 PRO A O 1
ATOM 2763 N N . ALA A 1 377 ? -5.137 4.411 6.605 1.00 96.19 377 ALA A N 1
ATOM 2764 C CA . ALA A 1 377 ? -6.306 4.628 5.752 1.00 96.19 377 ALA A CA 1
ATOM 2765 C C . ALA A 1 377 ? -7.076 5.868 6.227 1.00 96.19 377 ALA A C 1
ATOM 2767 O O . ALA A 1 377 ? -7.164 6.103 7.431 1.00 96.19 377 ALA A O 1
ATOM 2768 N N . VAL A 1 378 ? -7.626 6.662 5.306 1.00 95.56 378 VAL A N 1
ATOM 2769 C CA . VAL A 1 378 ? -8.316 7.929 5.611 1.00 95.56 378 VAL A CA 1
ATOM 2770 C C . VAL A 1 378 ? -9.714 7.929 4.999 1.00 95.56 378 VAL A C 1
ATOM 2772 O O . VAL A 1 378 ? -9.862 7.678 3.804 1.00 95.56 378 VAL A O 1
ATOM 2775 N N . VAL A 1 379 ? -10.733 8.242 5.801 1.00 94.56 379 VAL A N 1
ATOM 2776 C CA . VAL A 1 379 ? -12.146 8.276 5.372 1.00 94.56 379 VAL A CA 1
ATOM 2777 C C . VAL A 1 379 ? -12.652 9.700 5.092 1.00 94.56 379 VAL A C 1
ATOM 2779 O O . VAL A 1 379 ? -11.901 10.674 5.179 1.00 94.56 379 VAL A O 1
ATOM 2782 N N . SER A 1 380 ? -13.929 9.842 4.718 1.00 91.81 380 SER A N 1
ATOM 2783 C CA . SER A 1 380 ? -14.484 11.070 4.117 1.00 91.81 380 SER A CA 1
ATOM 2784 C C . SER A 1 380 ? -14.396 12.328 4.982 1.00 91.81 380 SER A C 1
ATOM 2786 O O . SER A 1 380 ? -14.287 13.425 4.434 1.00 91.81 380 SER A O 1
ATOM 2788 N N . ASP A 1 381 ? -14.465 12.192 6.309 1.00 93.06 381 ASP A N 1
ATOM 2789 C CA . ASP A 1 381 ? -14.350 13.309 7.258 1.00 93.06 381 ASP A CA 1
ATOM 2790 C C . ASP A 1 381 ? -12.894 13.602 7.675 1.00 93.06 381 ASP A C 1
ATOM 2792 O O . ASP A 1 381 ? -12.652 14.480 8.499 1.00 93.06 381 ASP A O 1
ATOM 2796 N N . GLY A 1 382 ? -11.932 12.874 7.097 1.00 94.19 382 GLY A N 1
ATOM 2797 C CA . GLY A 1 382 ? -10.506 12.954 7.395 1.00 94.19 382 GLY A CA 1
ATOM 2798 C C . GLY A 1 382 ? -10.063 12.170 8.635 1.00 94.19 382 GLY A C 1
ATOM 2799 O O . GLY A 1 382 ? -8.896 12.275 9.008 1.00 94.19 382 GLY A O 1
ATOM 2800 N N . THR A 1 383 ? -10.940 11.374 9.259 1.00 96.94 383 THR A N 1
ATOM 2801 C CA . THR A 1 383 ? -10.530 10.394 10.280 1.00 96.94 383 THR A CA 1
ATOM 2802 C C . THR A 1 383 ? -9.525 9.414 9.685 1.00 96.94 383 THR A C 1
ATOM 2804 O O . THR A 1 383 ? -9.707 8.925 8.566 1.00 96.94 383 THR A O 1
ATOM 2807 N N . VAL A 1 384 ? -8.463 9.126 10.436 1.00 97.56 384 VAL A N 1
ATOM 2808 C CA . VAL A 1 384 ? -7.363 8.259 10.009 1.00 97.56 384 VAL A CA 1
ATOM 2809 C C . VAL A 1 384 ? -7.257 7.017 10.891 1.00 97.56 384 VAL A C 1
ATOM 2811 O O . VAL A 1 384 ? -7.205 7.116 12.119 1.00 97.56 384 VAL A O 1
ATOM 2814 N N . TYR A 1 385 ? -7.199 5.852 10.245 1.00 98.12 385 TYR A N 1
ATOM 2815 C CA . TYR A 1 385 ? -7.073 4.537 10.868 1.00 98.12 385 TYR A CA 1
ATOM 2816 C C . TYR A 1 385 ? -5.690 3.937 10.621 1.00 98.12 385 TYR A C 1
ATOM 2818 O O . TYR A 1 385 ? -5.205 3.926 9.488 1.00 98.12 385 TYR A O 1
ATOM 2826 N N . PHE A 1 386 ? -5.061 3.394 11.663 1.00 97.38 386 PHE A N 1
ATOM 2827 C CA . PHE A 1 386 ? -3.785 2.676 11.558 1.00 97.38 386 PHE A CA 1
ATOM 2828 C C . PHE A 1 386 ? -3.607 1.665 12.697 1.00 97.38 386 PHE A C 1
ATOM 2830 O O . PHE A 1 386 ? -4.219 1.782 13.757 1.00 97.38 386 PHE A O 1
ATOM 2837 N N . GLY A 1 387 ? -2.753 0.668 12.475 1.00 94.75 387 GLY A N 1
ATOM 2838 C CA . GLY A 1 387 ? -2.399 -0.352 13.455 1.00 94.75 387 GLY A CA 1
ATOM 2839 C C . GLY A 1 387 ? -1.033 -0.112 14.097 1.00 94.75 387 GLY A C 1
ATOM 2840 O O . GLY A 1 387 ? -0.058 0.228 13.421 1.00 94.75 387 GLY A O 1
ATOM 2841 N N . GLY A 1 388 ? -0.953 -0.314 15.409 1.00 91.81 388 GLY A N 1
ATOM 2842 C CA . GLY A 1 388 ? 0.299 -0.319 16.157 1.00 91.81 388 GLY A CA 1
ATOM 2843 C C . GLY A 1 388 ? 0.883 -1.723 16.357 1.00 91.81 388 GLY A C 1
ATOM 2844 O O . GLY A 1 388 ? 0.183 -2.741 16.395 1.00 91.81 388 GLY A O 1
ATOM 2845 N N . TRP A 1 389 ? 2.204 -1.788 16.550 1.00 88.69 389 TRP A N 1
ATOM 2846 C CA . TRP A 1 389 ? 2.910 -3.011 16.970 1.00 88.69 389 TRP A CA 1
ATOM 2847 C C . TRP A 1 389 ? 2.568 -3.473 18.404 1.00 88.69 389 TRP A C 1
ATOM 2849 O O . TRP A 1 389 ? 2.980 -4.551 18.822 1.00 88.69 389 TRP A O 1
ATOM 2859 N N . ASP A 1 390 ? 1.802 -2.679 19.150 1.00 88.06 390 ASP A N 1
ATOM 2860 C CA . ASP A 1 390 ? 1.157 -3.028 20.423 1.00 88.06 390 ASP A CA 1
ATOM 2861 C C . ASP A 1 390 ? -0.115 -3.882 20.248 1.00 88.06 390 ASP A C 1
ATOM 2863 O O . ASP A 1 390 ? -0.626 -4.409 21.236 1.00 88.06 390 ASP A O 1
ATOM 2867 N N . GLY A 1 391 ? -0.593 -4.075 19.013 1.00 89.94 391 GLY A N 1
ATOM 2868 C CA . GLY A 1 391 ? -1.811 -4.836 18.709 1.00 89.94 391 GLY A CA 1
ATOM 2869 C C . GLY A 1 391 ? -3.091 -4.004 18.792 1.00 89.94 391 GLY A C 1
ATOM 2870 O O . GLY A 1 391 ? -4.185 -4.554 18.936 1.00 89.94 391 GLY A O 1
ATOM 2871 N N . VAL A 1 392 ? -2.957 -2.678 18.723 1.00 93.69 392 VAL A N 1
ATOM 2872 C CA . VAL A 1 392 ? -4.059 -1.725 18.847 1.00 93.69 392 VAL A CA 1
ATOM 2873 C C . VAL A 1 392 ? -4.363 -1.086 17.493 1.00 93.69 392 VAL A C 1
ATOM 2875 O O . VAL A 1 392 ? -3.469 -0.580 16.813 1.00 93.69 392 VAL A O 1
ATOM 2878 N N . LEU A 1 393 ? -5.636 -1.112 17.095 1.00 96.19 393 LEU A N 1
ATOM 2879 C CA . LEU A 1 393 ? -6.165 -0.318 15.989 1.00 96.19 393 LEU A CA 1
ATOM 2880 C C . LEU A 1 393 ? -6.588 1.051 16.535 1.00 96.19 393 LEU A C 1
ATOM 2882 O O . LEU A 1 393 ? -7.389 1.124 17.468 1.00 96.19 393 LEU A O 1
ATOM 2886 N N . TYR A 1 394 ? -6.053 2.117 15.952 1.00 97.69 394 TYR A N 1
ATOM 2887 C CA . TYR A 1 394 ? -6.279 3.502 16.359 1.00 97.69 394 TYR A CA 1
ATOM 2888 C C . TYR A 1 394 ? -7.161 4.250 15.362 1.00 97.69 394 TYR A C 1
ATOM 2890 O O . TYR A 1 394 ? -7.074 4.006 14.158 1.00 97.69 394 TYR A O 1
ATOM 2898 N N . ALA A 1 395 ? -7.930 5.215 15.868 1.00 98.25 395 ALA A N 1
ATOM 2899 C CA . ALA A 1 395 ? -8.639 6.220 15.085 1.00 98.25 395 ALA A CA 1
ATOM 2900 C C . ALA A 1 395 ? -8.330 7.629 15.602 1.00 98.25 395 ALA A C 1
ATOM 2902 O O . ALA A 1 395 ? -8.651 7.954 16.749 1.00 98.25 395 ALA A O 1
ATOM 2903 N N . LEU A 1 396 ? -7.744 8.479 14.756 1.00 98.31 396 LEU A N 1
ATOM 2904 C CA . LEU A 1 396 ? -7.490 9.891 15.067 1.00 98.31 396 LEU A CA 1
ATOM 2905 C C . LEU A 1 396 ? -8.332 10.811 14.175 1.00 98.31 396 LEU A C 1
ATOM 2907 O O . LEU A 1 396 ? -8.602 10.484 13.019 1.00 98.31 396 LEU A O 1
ATOM 2911 N N . SER A 1 397 ? -8.723 11.974 14.696 1.00 97.00 397 SER A N 1
ATOM 2912 C CA . SER A 1 397 ? -9.363 13.041 13.919 1.00 97.00 397 SER A CA 1
ATOM 2913 C C . SER A 1 397 ? -8.363 13.750 12.979 1.00 97.00 397 SER A C 1
ATOM 2915 O O . SER A 1 397 ? -7.147 13.614 13.163 1.00 97.00 397 SER A O 1
ATOM 2917 N N . PRO A 1 398 ? -8.833 14.572 12.016 1.00 95.56 398 PRO A N 1
ATOM 2918 C CA . PRO A 1 398 ? -7.967 15.425 11.187 1.00 95.56 398 PRO A CA 1
ATOM 2919 C C . PRO A 1 398 ? -7.056 16.374 11.987 1.00 95.56 398 PRO A C 1
ATOM 2921 O O . PRO A 1 398 ? -6.010 16.808 11.496 1.00 95.56 398 PRO A O 1
ATOM 2924 N N . GLU A 1 399 ? -7.446 16.702 13.219 1.00 96.12 399 GLU A N 1
ATOM 2925 C CA . GLU A 1 399 ? -6.743 17.554 14.186 1.00 96.12 399 GLU A CA 1
ATOM 2926 C C . GLU A 1 399 ? -5.779 16.774 15.100 1.00 96.12 399 GLU A C 1
ATOM 2928 O O . GLU A 1 399 ? -5.036 17.390 15.863 1.00 96.12 399 GLU A O 1
ATOM 2933 N N . GLY A 1 400 ? -5.761 15.439 15.011 1.00 96.31 400 GLY A N 1
ATOM 2934 C CA . GLY A 1 400 ? -4.889 14.564 15.801 1.00 96.31 400 GLY A CA 1
ATOM 2935 C C . GLY A 1 400 ? -5.468 14.136 17.148 1.00 96.31 400 GLY A C 1
ATOM 2936 O O . GLY A 1 400 ? -4.741 13.585 17.976 1.00 96.31 400 GLY A O 1
ATOM 2937 N N . GLU A 1 401 ? -6.759 14.373 17.388 1.00 97.44 401 GLU A N 1
ATOM 2938 C CA . GLU A 1 401 ? -7.436 13.927 18.607 1.00 97.44 401 GLU A CA 1
ATOM 2939 C C . GLU A 1 401 ? -7.787 12.436 18.512 1.00 97.44 401 GLU A C 1
ATOM 2941 O O . GLU A 1 401 ? -8.312 11.975 17.498 1.00 97.44 401 GLU A O 1
ATOM 2946 N N . LEU A 1 402 ? -7.517 11.665 19.571 1.00 97.88 402 LEU A N 1
ATOM 2947 C CA . LEU A 1 402 ? -7.898 10.253 19.642 1.00 97.88 402 LEU A CA 1
ATOM 2948 C C . LEU A 1 402 ? -9.424 10.128 19.724 1.00 97.88 402 LEU A C 1
ATOM 2950 O O . LEU A 1 402 ? -10.010 10.490 20.744 1.00 97.88 402 LEU A O 1
ATOM 2954 N N . ARG A 1 403 ? -10.053 9.580 18.677 1.00 97.69 403 ARG A N 1
ATOM 2955 C CA . ARG A 1 403 ? -11.480 9.222 18.699 1.00 97.69 403 ARG A CA 1
ATOM 2956 C C . ARG A 1 403 ? -11.694 7.941 19.492 1.00 97.69 403 ARG A C 1
ATOM 2958 O O . ARG A 1 403 ? -12.490 7.917 20.426 1.00 97.69 403 ARG A O 1
ATOM 2965 N N . TRP A 1 404 ? -10.950 6.895 19.140 1.00 97.88 404 TRP A N 1
ATOM 2966 C CA . TRP A 1 404 ? -10.975 5.611 19.830 1.00 97.88 404 TRP A CA 1
ATOM 2967 C C . TRP A 1 404 ? -9.711 4.792 19.558 1.00 97.88 404 TRP A C 1
ATOM 2969 O O . TRP A 1 404 ? -8.975 5.019 18.598 1.00 97.88 404 TRP A O 1
ATOM 2979 N N . GLU A 1 405 ? -9.492 3.799 20.413 1.00 95.62 405 GLU A N 1
ATOM 2980 C CA . GLU A 1 405 ? -8.514 2.731 20.232 1.00 95.62 405 GLU A CA 1
ATOM 2981 C C . GLU A 1 405 ? -9.194 1.380 20.506 1.00 95.62 405 GLU A C 1
ATOM 2983 O O . GLU A 1 405 ? -10.148 1.297 21.282 1.00 95.62 405 GLU A O 1
ATOM 2988 N N . THR A 1 406 ? -8.765 0.308 19.843 1.00 93.88 406 THR A N 1
ATOM 2989 C CA . THR A 1 406 ? -9.315 -1.044 20.039 1.00 93.88 406 THR A CA 1
ATOM 2990 C C . THR A 1 406 ? -8.204 -2.083 19.973 1.00 93.88 406 THR A C 1
ATOM 2992 O O . THR A 1 406 ? -7.511 -2.206 18.966 1.00 93.88 406 THR A O 1
ATOM 2995 N N . ILE A 1 407 ? -8.048 -2.851 21.053 1.00 91.88 407 ILE A N 1
ATOM 2996 C CA . ILE A 1 407 ? -7.103 -3.971 21.133 1.00 91.88 407 ILE A CA 1
ATOM 2997 C C . ILE A 1 407 ? -7.669 -5.148 20.329 1.00 91.88 407 ILE A C 1
ATOM 2999 O O . ILE A 1 407 ? -8.796 -5.583 20.580 1.00 91.88 407 ILE A O 1
ATOM 3003 N N . LEU A 1 408 ? -6.896 -5.682 19.382 1.00 89.75 408 LEU A N 1
ATOM 3004 C CA . LEU A 1 408 ? -7.310 -6.808 18.541 1.00 89.75 408 LEU A CA 1
ATOM 3005 C C . LEU A 1 408 ? -6.728 -8.134 19.051 1.00 89.75 408 LEU A C 1
ATOM 3007 O O . LEU A 1 408 ? -5.687 -8.599 18.593 1.00 89.75 408 LEU A O 1
ATOM 3011 N N . GLY A 1 409 ? -7.454 -8.770 19.975 1.00 72.25 409 GLY A N 1
ATOM 3012 C CA . GLY A 1 409 ? -7.140 -10.096 20.516 1.00 72.25 409 GLY A CA 1
ATOM 3013 C C . GLY A 1 409 ? -6.834 -10.111 22.018 1.00 72.25 409 GLY A C 1
ATOM 3014 O O . GLY A 1 409 ? -7.117 -9.157 22.740 1.00 72.25 409 GLY A O 1
ATOM 3015 N N . ASP A 1 410 ? -6.289 -11.238 22.482 1.00 66.50 410 ASP A N 1
ATOM 3016 C CA . ASP A 1 410 ? -5.893 -11.471 23.876 1.00 66.50 410 ASP A CA 1
ATOM 3017 C C . ASP A 1 410 ? -4.371 -11.285 24.047 1.00 66.50 410 ASP A C 1
ATOM 3019 O O . ASP A 1 410 ? -3.582 -12.051 23.487 1.00 66.50 410 ASP A O 1
ATOM 3023 N N . ALA A 1 411 ? -3.959 -10.286 24.832 1.00 51.41 411 ALA A N 1
ATOM 3024 C CA . ALA A 1 411 ? -2.564 -9.856 24.982 1.00 51.41 411 ALA A CA 1
ATOM 3025 C C . ALA A 1 411 ? -1.676 -10.810 25.834 1.00 51.41 411 ALA A C 1
ATOM 3027 O O . ALA A 1 411 ? -2.208 -11.493 26.716 1.00 51.41 411 ALA A O 1
ATOM 3028 N N . PRO A 1 412 ? -0.322 -10.794 25.692 1.00 55.91 412 PRO A N 1
ATOM 3029 C CA . PRO A 1 412 ? 0.483 -9.801 24.962 1.00 55.91 412 PRO A CA 1
ATOM 3030 C C . PRO A 1 412 ? 1.501 -10.344 23.923 1.00 55.91 412 PRO A C 1
ATOM 3032 O O . PRO A 1 412 ? 1.858 -11.517 23.891 1.00 55.91 412 PRO A O 1
ATOM 3035 N N . VAL A 1 413 ? 2.072 -9.403 23.156 1.00 52.75 413 VAL A N 1
ATOM 3036 C CA . VAL A 1 413 ? 3.213 -9.513 22.212 1.00 52.75 413 VAL A CA 1
ATOM 3037 C C . VAL A 1 413 ? 2.941 -10.201 20.865 1.00 52.75 413 VAL A C 1
ATOM 3039 O O . VAL A 1 413 ? 3.459 -9.731 19.857 1.00 52.75 413 VAL A O 1
ATOM 3042 N N . GLU A 1 414 ? 2.119 -11.247 20.782 1.00 59.94 414 GLU A N 1
ATOM 3043 C CA . GLU A 1 414 ? 1.907 -11.967 19.504 1.00 59.94 414 GLU A CA 1
ATOM 3044 C C . GLU A 1 414 ? 0.924 -11.282 18.523 1.00 59.94 414 GLU A C 1
ATOM 3046 O O . GLU A 1 414 ? 0.679 -11.811 17.448 1.00 59.94 414 GLU A O 1
ATOM 3051 N N . GLN A 1 415 ? 0.384 -10.097 18.837 1.00 68.62 415 GLN A N 1
ATOM 3052 C CA . GLN A 1 415 ? -0.730 -9.456 18.103 1.00 68.62 415 GLN A CA 1
ATOM 3053 C C . GLN A 1 415 ? -0.392 -8.168 17.333 1.00 68.62 415 GLN A C 1
ATOM 3055 O O . GLN A 1 415 ? -1.304 -7.477 16.891 1.00 68.62 415 GLN A O 1
ATOM 3060 N N . ALA A 1 416 ? 0.889 -7.850 17.119 1.00 85.19 416 ALA A N 1
ATOM 3061 C CA . ALA A 1 416 ? 1.308 -6.671 16.350 1.00 85.19 416 ALA A CA 1
ATOM 3062 C C . ALA A 1 416 ? 0.544 -6.512 15.014 1.00 85.19 416 ALA A C 1
ATOM 3064 O O . ALA A 1 416 ? 0.431 -7.464 14.233 1.00 85.19 416 ALA A O 1
ATOM 3065 N N . ILE A 1 417 ? 0.048 -5.306 14.725 1.00 90.81 417 ILE A N 1
ATOM 3066 C CA . ILE A 1 417 ? -0.625 -5.009 13.456 1.00 90.81 417 ILE A CA 1
ATOM 3067 C C . ILE A 1 417 ? 0.416 -4.452 12.477 1.00 90.81 417 ILE A C 1
ATOM 3069 O O . ILE A 1 417 ? 0.808 -3.288 12.545 1.00 90.81 417 ILE A O 1
ATOM 3073 N N . GLU A 1 418 ? 0.894 -5.306 11.566 1.00 89.12 418 GLU A N 1
ATOM 3074 C CA . GLU A 1 418 ? 1.707 -4.881 10.412 1.00 89.12 418 GLU A CA 1
ATOM 3075 C C . GLU A 1 418 ? 0.864 -4.666 9.148 1.00 89.12 418 GLU A C 1
ATOM 3077 O O . GLU A 1 418 ? 1.237 -3.852 8.306 1.00 89.12 418 GLU A O 1
ATOM 3082 N N . ALA A 1 419 ? -0.278 -5.351 9.031 1.00 91.00 419 ALA A N 1
ATOM 3083 C CA . ALA A 1 419 ? -1.188 -5.206 7.904 1.00 91.00 419 ALA A CA 1
ATOM 3084 C C . ALA A 1 419 ? -1.790 -3.793 7.852 1.00 91.00 419 ALA A C 1
ATOM 3086 O O . ALA A 1 419 ? -2.319 -3.293 8.846 1.00 91.00 419 ALA A O 1
ATOM 3087 N N . SER A 1 420 ? -1.759 -3.161 6.677 1.00 94.25 420 SER A N 1
ATOM 3088 C CA . SER A 1 420 ? -2.517 -1.929 6.431 1.00 94.25 420 SER A CA 1
ATOM 3089 C C . SER A 1 420 ? -4.024 -2.213 6.535 1.00 94.25 420 SER A C 1
ATOM 3091 O O . SER A 1 420 ? -4.478 -3.164 5.888 1.00 94.25 420 SER A O 1
ATOM 3093 N N . PRO A 1 421 ? -4.807 -1.432 7.306 1.00 96.00 421 PRO A N 1
ATOM 3094 C CA . PRO A 1 421 ? -6.261 -1.542 7.288 1.00 96.00 421 PRO A CA 1
ATOM 3095 C C . PRO A 1 421 ? -6.804 -1.239 5.886 1.00 96.00 421 PRO A C 1
ATOM 3097 O O . PRO A 1 421 ? -6.390 -0.270 5.250 1.00 96.00 421 PRO A O 1
ATOM 3100 N N . ALA A 1 422 ? -7.745 -2.058 5.423 1.00 96.12 422 ALA A N 1
ATOM 3101 C CA . ALA A 1 422 ? -8.555 -1.792 4.239 1.00 96.12 422 ALA A CA 1
ATOM 3102 C C . ALA A 1 422 ? -9.963 -1.407 4.693 1.00 96.12 422 ALA A C 1
ATOM 3104 O O . ALA A 1 422 ? -10.518 -2.055 5.580 1.00 96.12 422 ALA A O 1
ATOM 3105 N N . VAL A 1 423 ? -10.541 -0.360 4.113 1.00 95.69 423 VAL A N 1
ATOM 3106 C CA . VAL A 1 423 ? -11.831 0.188 4.553 1.00 95.69 423 VAL A CA 1
ATOM 3107 C C . VAL A 1 423 ? -12.845 0.051 3.421 1.00 95.69 423 VAL A C 1
ATOM 3109 O O . VAL A 1 423 ? -12.575 0.470 2.298 1.00 95.69 423 VAL A O 1
ATOM 3112 N N . ALA A 1 424 ? -13.992 -0.564 3.702 1.00 93.56 424 ALA A N 1
ATOM 3113 C CA . ALA A 1 424 ? -15.104 -0.659 2.759 1.00 93.56 424 ALA A CA 1
ATOM 3114 C C . ALA A 1 424 ? -15.902 0.654 2.692 1.00 93.56 424 ALA A C 1
ATOM 3116 O O . ALA A 1 424 ? -15.883 1.458 3.623 1.00 93.56 424 ALA A O 1
ATOM 3117 N N . SER A 1 425 ? -16.673 0.836 1.619 1.00 90.00 425 SER A N 1
ATOM 3118 C CA . SER A 1 425 ? -17.546 2.001 1.409 1.00 90.00 425 SER A CA 1
ATOM 3119 C C . SER A 1 425 ? -18.628 2.199 2.486 1.00 90.00 425 SER A C 1
ATOM 3121 O O . SER A 1 425 ? -19.138 3.307 2.645 1.00 90.00 425 SER A O 1
ATOM 3123 N N . ASP A 1 426 ? -18.956 1.162 3.264 1.00 91.88 426 ASP A N 1
ATOM 3124 C CA . ASP A 1 426 ? -19.859 1.243 4.422 1.00 91.88 426 ASP A CA 1
ATOM 3125 C C . ASP A 1 426 ? -19.166 1.666 5.735 1.00 91.88 426 ASP A C 1
ATOM 3127 O O . ASP A 1 426 ? -19.832 1.822 6.758 1.00 91.88 426 ASP A O 1
ATOM 3131 N N . GLY A 1 427 ? -17.846 1.881 5.709 1.00 94.19 427 GLY A N 1
ATOM 3132 C CA . GLY A 1 427 ? -17.015 2.223 6.866 1.00 94.19 427 GLY A CA 1
ATOM 3133 C C . GLY A 1 427 ? -16.365 1.022 7.556 1.00 94.19 427 GLY A C 1
ATOM 3134 O O . GLY A 1 427 ? -15.513 1.222 8.420 1.00 94.19 427 GLY A O 1
ATOM 3135 N N . THR A 1 428 ? -16.706 -0.219 7.188 1.00 96.88 428 THR A N 1
ATOM 3136 C CA . THR A 1 428 ? -16.136 -1.422 7.817 1.00 96.88 428 THR A CA 1
ATOM 3137 C C . THR A 1 428 ? -14.634 -1.520 7.555 1.00 96.88 428 THR A C 1
ATOM 3139 O O . THR A 1 428 ? -14.187 -1.566 6.407 1.00 96.88 428 THR A O 1
ATOM 3142 N N . ILE A 1 429 ? -13.849 -1.607 8.628 1.00 97.88 429 ILE A N 1
ATOM 3143 C CA . ILE A 1 429 ? -12.395 -1.767 8.593 1.00 97.88 429 ILE A CA 1
ATOM 3144 C C . ILE A 1 429 ? -12.053 -3.257 8.651 1.00 97.88 429 ILE A C 1
ATOM 3146 O O . ILE A 1 429 ? -12.425 -3.954 9.597 1.00 97.88 429 ILE A O 1
ATOM 3150 N N . TYR A 1 430 ? -11.279 -3.725 7.679 1.00 97.94 430 TYR A N 1
ATOM 3151 C CA . TYR A 1 430 ? -10.713 -5.066 7.624 1.00 97.94 430 TYR A CA 1
ATOM 3152 C C . TYR A 1 430 ? -9.205 -5.013 7.871 1.00 97.94 430 TYR A C 1
ATOM 3154 O O . TYR A 1 430 ? -8.476 -4.297 7.180 1.00 97.94 430 TYR A O 1
ATOM 3162 N N . VAL A 1 431 ? -8.716 -5.769 8.855 1.00 97.19 431 VAL A N 1
ATOM 3163 C CA . VAL A 1 431 ? -7.298 -5.741 9.252 1.00 97.19 431 VAL A CA 1
ATOM 3164 C C . VAL A 1 431 ? -6.838 -7.082 9.830 1.00 97.19 431 VAL A C 1
ATOM 3166 O O . VAL A 1 431 ? -7.617 -7.821 10.436 1.00 97.19 431 VAL A O 1
ATOM 3169 N N . GLY A 1 432 ? -5.564 -7.414 9.612 1.00 95.00 432 GLY A N 1
ATOM 3170 C CA . GLY A 1 432 ? -4.928 -8.637 10.100 1.00 95.00 432 GLY A CA 1
ATOM 3171 C C . GLY A 1 432 ? -3.863 -8.391 11.167 1.00 95.00 432 GLY A C 1
ATOM 3172 O O . GLY A 1 432 ? -3.201 -7.354 11.177 1.00 95.00 432 GLY A O 1
ATOM 3173 N N . THR A 1 433 ? -3.681 -9.370 12.047 1.00 92.88 433 THR A N 1
ATOM 3174 C CA . THR A 1 433 ? -2.713 -9.352 13.153 1.00 92.88 433 THR A CA 1
ATOM 3175 C C . THR A 1 433 ? -1.595 -10.381 12.965 1.00 92.88 433 THR A C 1
ATOM 3177 O O . THR A 1 433 ? -1.713 -11.376 12.235 1.00 92.88 433 THR A O 1
ATOM 3180 N N . TRP A 1 434 ? -0.494 -10.181 13.694 1.00 88.88 434 TRP A N 1
ATOM 3181 C CA . TRP A 1 434 ? 0.623 -11.127 13.760 1.00 88.88 434 TRP A CA 1
ATOM 3182 C C . TRP A 1 434 ? 0.251 -12.512 14.308 1.00 88.88 434 TRP A C 1
ATOM 3184 O O . TRP A 1 434 ? 0.942 -13.468 13.986 1.00 88.88 434 TRP A O 1
ATOM 3194 N N . ASP A 1 435 ? -0.845 -12.670 15.054 1.00 88.69 435 ASP A N 1
ATOM 3195 C CA . ASP A 1 435 ? -1.334 -13.991 15.480 1.00 88.69 435 ASP A CA 1
ATOM 3196 C C . ASP A 1 435 ? -2.228 -14.663 14.420 1.00 88.69 435 ASP A C 1
ATOM 3198 O O . ASP A 1 435 ? -2.910 -15.653 14.702 1.00 88.69 435 ASP A O 1
ATOM 3202 N N . GLY A 1 436 ? -2.240 -14.133 13.192 1.00 91.12 436 GLY A N 1
ATOM 3203 C CA . GLY A 1 436 ? -2.903 -14.721 12.031 1.00 91.12 436 GLY A CA 1
ATOM 3204 C C . GLY A 1 436 ? -4.427 -14.654 12.080 1.00 91.12 436 GLY A C 1
ATOM 3205 O O . GLY A 1 436 ? -5.099 -15.370 11.326 1.00 91.12 436 GLY A O 1
ATOM 3206 N N . ARG A 1 437 ? -4.977 -13.825 12.972 1.00 93.50 437 ARG A N 1
ATOM 3207 C CA . ARG A 1 437 ? -6.391 -13.457 12.988 1.00 93.50 437 ARG A CA 1
ATOM 3208 C C . ARG A 1 437 ? -6.642 -12.292 12.032 1.00 93.50 437 ARG A C 1
ATOM 3210 O O . ARG A 1 437 ? -5.832 -11.384 11.879 1.00 93.50 437 ARG A O 1
ATOM 3217 N N . PHE A 1 438 ? -7.791 -12.344 11.381 1.00 96.19 438 PHE A N 1
ATOM 3218 C CA . PHE A 1 438 ? -8.336 -11.300 10.531 1.00 96.19 438 PHE A CA 1
ATOM 3219 C C . PHE A 1 438 ? -9.639 -10.811 11.153 1.00 96.19 438 PHE A C 1
ATOM 3221 O O . PHE A 1 438 ? -10.434 -11.631 11.624 1.00 96.19 438 PHE A O 1
ATOM 3228 N N . PHE A 1 439 ? -9.842 -9.501 11.188 1.00 97.12 439 PHE A N 1
ATOM 3229 C CA . PHE A 1 439 ? -10.947 -8.853 11.887 1.00 97.12 439 PHE A CA 1
ATOM 3230 C C . PHE A 1 439 ? -11.748 -7.982 10.926 1.00 97.12 439 PHE A C 1
ATOM 3232 O O . PHE A 1 439 ? -11.165 -7.342 10.052 1.00 97.12 439 PHE A O 1
ATOM 3239 N N . ALA A 1 440 ? -13.058 -7.914 11.154 1.00 97.88 440 ALA A N 1
ATOM 3240 C CA . ALA A 1 440 ? -13.913 -6.847 10.650 1.00 97.88 440 ALA A CA 1
ATOM 3241 C C . ALA A 1 440 ? -14.385 -5.990 11.830 1.00 97.88 440 ALA A C 1
ATOM 3243 O O . ALA A 1 440 ? -14.961 -6.512 12.791 1.00 97.88 440 ALA A O 1
ATOM 3244 N N . ILE A 1 441 ? -14.140 -4.685 11.757 1.00 97.81 441 ILE A N 1
ATOM 3245 C CA . ILE A 1 441 ? -14.542 -3.686 12.746 1.00 97.81 441 ILE A CA 1
ATOM 3246 C C . ILE A 1 441 ? -15.533 -2.741 12.068 1.00 97.81 441 ILE A C 1
ATOM 3248 O O . ILE A 1 441 ? -15.242 -2.214 11.000 1.00 97.81 441 ILE A O 1
ATOM 3252 N N . GLY A 1 442 ? -16.696 -2.534 12.676 1.00 97.06 442 GLY A N 1
ATOM 3253 C CA . GLY A 1 442 ? -17.738 -1.630 12.183 1.00 97.06 442 GLY A CA 1
ATOM 3254 C C . GLY A 1 442 ? -18.344 -0.813 13.320 1.00 97.06 442 GLY A C 1
ATOM 3255 O O . GLY A 1 442 ? -18.042 -1.061 14.487 1.00 97.06 442 GLY A O 1
ATOM 3256 N N . GLU A 1 443 ? -19.225 0.125 12.984 1.00 96.06 443 GLU A N 1
ATOM 3257 C CA . GLU A 1 443 ? -20.007 0.901 13.957 1.00 96.06 443 GLU A CA 1
ATOM 3258 C C . GLU A 1 443 ? -20.846 -0.015 14.863 1.00 96.06 443 GLU A C 1
ATOM 3260 O O . GLU A 1 443 ? -21.403 -1.006 14.385 1.00 96.06 443 GLU A O 1
ATOM 3265 N N . SER A 1 444 ? -20.945 0.271 16.162 1.00 91.81 444 SER A N 1
ATOM 3266 C CA . SER A 1 444 ? -21.803 -0.491 17.082 1.00 91.81 444 SER A CA 1
ATOM 3267 C C . SER A 1 444 ? -23.296 -0.271 16.801 1.00 91.81 444 SER A C 1
ATOM 3269 O O . SER A 1 444 ? -23.689 0.831 16.428 1.00 91.81 444 SER A O 1
ATOM 3271 N N . ASP A 1 445 ? -24.111 -1.314 17.001 1.00 81.06 445 ASP A N 1
ATOM 3272 C CA . ASP A 1 445 ? -25.569 -1.302 16.755 1.00 81.06 445 ASP A CA 1
ATOM 3273 C C . ASP A 1 445 ? -26.371 -0.518 17.825 1.00 81.06 445 ASP A C 1
ATOM 3275 O O . ASP A 1 445 ? -25.999 -0.599 19.022 1.00 81.06 445 ASP A O 1
#

Nearest PDB structures (foldseek):
  6tjg-assembly1_A  TM=9.586E-01  e=3.591E-32  synthetic construct
  8prj-assembly1_A  TM=9.596E-01  e=8.654E-27  synthetic construct
  7ax0-assembly1_A  TM=9.519E-01  e=7.997E-23  synthetic construct
  3hxj-assembly2_D  TM=7.298E-01  e=8.040E-22  Methanococcus maripaludis C7
  6tje-assembly1_A  TM=6.878E-01  e=1.434E-16  synthetic construct

Radius of gyration: 27.71 Å; Cα contacts (8 Å, |Δi|>4): 1246; chains: 1; bounding box: 98×48×97 Å

Foldseek 3Di:
DDDDDDDDDDDDDDDDDDDDDDDDDDDDDDDDDDDDDDDDDDDDDDDDDDDDPDPPDQPQDPLQDRQPPQQWQQFQLSALLSQLETAADAFLAKDFLDKDFQEQFFQAAWTADSQRWIWGWFDHPQPAQWSTWIFTAHPSRHTLDIDIGRAGWHAHWGDDPFWIWTDGQVQKIFTAGPSGHGQDIAHDPPPPGRKHKAHWDADPQQWIWIWIQVQKIWIAHNNRHTQDIDGHPGTFQAHWHADPQRWTWTWAQVQKIFTAHNNRHTQDIDGDPGGFNEHWRAGSQGWIWGKGLVQWIFTAHNSGHTLDIDHPDDQKIFNYYWHAASQQKTWTWIDGRDDVPDPDHDDDQWTWTWIAHNNRHTLDIDIDRFGWQAHWHAYNQRWIWGWGQQQKIWTAGNNGHTSDIDRDDDDDRQFGFNYHWDAGNHGWTWGITSSSMITTMHHDD

pLDDT: mean 80.61, std 23.29, range [25.62, 98.69]

Mean predicted aligned error: 11.27 Å

Secondary structure (DSSP, 8-state):
----------------------------------------------PPP---PPPPPP---TT-----TT--B-BTTBSTT---B---PPPSSEEEEEEEE-SSB--SPPEE-TTS-EEEEEB--TTSSSSEEEEEE-TT--EEEEEEESS-B-SPPEE-SS-EEEEBTTS-EEEE-TTS-EEEEE--TT--S-PPBPPPEE-TTS-EEEEETTTEEEEE-TTS-EEEEEE-SS---SPPEE-TT--EEEE-TTSEEEEE-TTS-EEEEEE-SS---SPPEE-TTS-EEEE-TTSEEEEE-TTS-EEEEEE--TTEEE-SPPEE-TTS-EEEEEEEPPPTT-SS----S-EEEEEE-TTS-EEEEEEESS---SPPEE-TT--EEEE-TTSEEEEE-TTS-EEEEEE-SS-SSTT---SPPEE-TTS-EEEE-TTSEEEEEEE--

Sequence (445 aa):
MTASCRCQGAIPCPGRSLSRTSRSLGVLAALVVLVCLAVGCGESESTPSPTSPAASEPNIDKAGLIQPEDGSWRTSGHDSLHTSNVEAPAIDSPAIKWSKKLGERILAGASIGEDGTIYVAAEGNRFETSGHGLFALTPSGDVKWSVEAPAPIRTTPLISADSVLFGSYDGAFHAVSPDGQPLWQYDPEDLSHRVSLSSPAMARDGTIYFGDHGGALQALSSNGARAWSFPTDDYVRAAPSIGRDGTVYVGSNDGTFYALNPDGSLKWSFETGGRIDSPAAIAPDGAVYFGSGDGKLYALTSDGAENWSVAVGKGLIVFASPALARDGGIYVGTTGTAPLGSSQPQQVASYSFIAFDPNGDRKWEFPLSQWIRSSPAVVSDGTVYFGGWDGVLYALSPEGELRWETILGDAPVEQAIEASPAVASDGTIYVGTWDGRFFAIGESD

Solvent-accessible surface area (backbone atoms only — not comparable to full-atom values): 23753 Å² total; per-residue (Å²): 141,87,86,86,89,85,88,85,86,88,87,83,86,87,88,86,84,88,86,87,90,86,88,80,91,84,90,86,86,82,88,82,85,90,82,90,79,93,78,81,93,76,93,76,90,79,79,78,76,83,72,73,77,74,79,72,78,76,78,59,45,100,70,50,45,73,67,59,98,75,49,34,23,30,23,55,39,38,36,53,30,18,27,17,53,44,79,16,56,76,63,81,47,83,31,77,77,48,75,46,77,73,30,48,26,15,55,15,23,40,15,28,41,82,88,47,38,34,32,38,27,17,18,26,56,91,89,49,59,52,63,8,29,44,35,36,22,42,84,89,66,48,74,76,45,72,39,80,32,71,25,46,32,60,16,18,32,26,56,61,99,72,34,39,34,41,28,24,33,69,44,33,40,40,31,22,30,89,85,59,46,84,72,49,71,33,74,63,85,88,65,91,53,77,23,56,42,13,27,43,33,63,49,98,87,40,42,35,32,29,14,23,60,88,12,26,41,41,30,23,38,78,84,54,48,76,72,47,69,39,79,52,93,29,36,17,50,6,30,40,17,41,46,98,88,45,36,37,33,37,20,18,45,68,11,38,36,40,34,22,40,81,86,56,47,80,70,44,70,43,82,55,87,26,30,13,54,7,21,38,17,42,46,72,90,37,41,37,32,31,17,23,61,63,14,27,42,39,33,25,42,79,85,57,49,78,77,46,73,39,74,74,43,95,60,26,19,27,52,23,31,35,18,41,37,88,87,45,41,36,37,37,32,18,29,44,42,51,58,92,92,52,97,60,50,45,88,62,96,60,28,41,40,36,34,24,42,86,84,64,50,72,74,40,74,45,80,36,89,44,38,24,50,10,27,38,27,27,30,63,84,35,38,35,36,35,21,24,44,78,14,32,42,39,32,30,39,76,82,59,48,78,70,49,74,44,73,62,76,85,84,80,82,54,30,23,15,41,7,20,47,29,60,40,47,85,29,38,34,34,39,23,19,38,57,6,35,36,36,36,34,30,61,61,131